Protein AF-0000000080720915 (afdb_homodimer)

Nearest PDB structures (foldseek):
  3eei-assembly1_B  TM=9.428E-01  e=3.397E-27  Neisseria meningitidis serogroup B
  4x24-assembly1_B  TM=9.138E-01  e=1.941E-26  Vibrio cholerae O395
  5ue1-assembly1_B  TM=9.224E-01  e=5.591E-26  Aliivibrio fischeri ES114
  3dp9-assembly1_A  TM=9.218E-01  e=6.739E-26  Vibrio cholerae
  4kn5-assembly1_A  TM=9.020E-01  e=2.341E-24  Weissella paramesenteroides ATCC 33313

Radius of gyration: 22.11 Å; Cα contacts (8 Å, |Δi|>4): 1149; chains: 2; bounding box: 47×57×49 Å

pLDDT: mean 93.56, std 7.71, range [43.25, 98.94]

Structure (mmCIF, N/CA/C/O backbone):
data_AF-0000000080720915-model_v1
#
loop_
_entity.id
_entity.type
_entity.pdbx_description
1 polymer 'adenosylhomocysteine nucleosidase'
#
loop_
_atom_site.group_PDB
_atom_site.id
_atom_site.type_symbol
_atom_site.label_atom_id
_atom_site.label_alt_id
_atom_site.label_comp_id
_atom_site.label_asym_id
_atom_site.label_entity_id
_atom_site.label_seq_id
_atom_site.pdbx_PDB_ins_code
_atom_site.Cartn_x
_atom_site.Cartn_y
_atom_site.Cartn_z
_atom_site.occupancy
_atom_site.B_iso_or_equiv
_atom_site.auth_seq_id
_atom_site.auth_comp_id
_atom_site.auth_asym_id
_atom_site.auth_atom_id
_atom_site.pdbx_PDB_model_num
ATOM 1 N N . MET A 1 1 ? 20.875 17.109 10.102 1 92.62 1 MET A N 1
ATOM 2 C CA . MET A 1 1 ? 20 15.953 10.008 1 92.62 1 MET A CA 1
ATOM 3 C C . MET A 1 1 ? 19.359 15.859 8.617 1 92.62 1 MET A C 1
ATOM 5 O O . MET A 1 1 ? 19.375 16.828 7.863 1 92.62 1 MET A O 1
ATOM 9 N N . LYS A 1 2 ? 18.906 14.773 8.273 1 95.31 2 LYS A N 1
ATOM 10 C CA . LYS A 1 2 ? 18.109 14.555 7.066 1 95.31 2 LYS A CA 1
ATOM 11 C C . LYS A 1 2 ? 16.625 14.344 7.406 1 95.31 2 LYS A C 1
ATOM 13 O O . LYS A 1 2 ? 16.281 13.375 8.086 1 95.31 2 LYS A O 1
ATOM 18 N N . ILE A 1 3 ? 15.844 15.234 6.926 1 95.62 3 ILE A N 1
ATOM 19 C CA . ILE A 1 3 ? 14.422 15.25 7.273 1 95.62 3 ILE A CA 1
ATOM 20 C C . ILE A 1 3 ? 13.578 15.062 6.016 1 95.62 3 ILE A C 1
ATOM 22 O O . ILE A 1 3 ? 13.82 15.711 4.996 1 95.62 3 ILE A O 1
ATOM 26 N N . ALA A 1 4 ? 12.68 14.172 6.066 1 96.69 4 ALA A N 1
ATOM 27 C CA . ALA A 1 4 ? 11.711 14.023 4.984 1 96.69 4 ALA A CA 1
ATOM 28 C C . ALA A 1 4 ? 10.375 14.672 5.352 1 96.69 4 ALA A C 1
ATOM 30 O O . ALA A 1 4 ? 9.883 14.5 6.469 1 96.69 4 ALA A O 1
ATOM 31 N N . ILE A 1 5 ? 9.859 15.461 4.496 1 95.12 5 ILE A N 1
ATOM 32 C CA . ILE A 1 5 ? 8.492 15.953 4.566 1 95.12 5 ILE A CA 1
ATOM 33 C C . ILE A 1 5 ? 7.668 15.359 3.426 1 95.12 5 ILE A C 1
ATOM 35 O O . ILE A 1 5 ? 7.969 15.578 2.252 1 95.12 5 ILE A O 1
ATOM 39 N N . ILE A 1 6 ? 6.605 14.641 3.77 1 95.75 6 ILE A N 1
ATOM 40 C CA . ILE A 1 6 ? 5.836 13.945 2.744 1 95.75 6 ILE A CA 1
ATOM 41 C C . ILE A 1 6 ? 4.391 14.445 2.758 1 95.75 6 ILE A C 1
ATOM 43 O O . ILE A 1 6 ? 3.75 14.484 3.811 1 95.75 6 ILE A O 1
ATOM 47 N N . VAL A 1 7 ? 3.922 14.789 1.604 1 93.38 7 VAL A N 1
ATOM 48 C CA . VAL A 1 7 ? 2.547 15.234 1.41 1 93.38 7 VAL A CA 1
ATOM 49 C C . VAL A 1 7 ? 1.894 14.43 0.29 1 93.38 7 VAL A C 1
ATOM 51 O O . VAL A 1 7 ? 2.547 14.086 -0.698 1 93.38 7 VAL A O 1
ATOM 54 N N . PRO A 1 8 ? 0.616 14.148 0.387 1 91.06 8 PRO A N 1
ATOM 55 C CA . PRO A 1 8 ? -0.033 13.312 -0.628 1 91.06 8 PRO A CA 1
ATOM 56 C C . PRO A 1 8 ? -0.418 14.102 -1.878 1 91.06 8 PRO A C 1
ATOM 58 O O . PRO A 1 8 ? -0.49 13.531 -2.971 1 91.06 8 PRO A O 1
ATOM 61 N N . MET A 1 9 ? -0.636 15.359 -1.769 1 90.62 9 MET A N 1
ATOM 62 C CA . MET A 1 9 ? -1.228 16.109 -2.875 1 90.62 9 MET A CA 1
ATOM 63 C C . MET A 1 9 ? -0.435 17.375 -3.16 1 90.62 9 MET A C 1
ATOM 65 O O . MET A 1 9 ? 0.08 18.016 -2.238 1 90.62 9 MET A O 1
ATOM 69 N N . GLU A 1 10 ? -0.478 17.734 -4.395 1 88.12 10 GLU A N 1
ATOM 70 C CA . GLU A 1 10 ? 0.264 18.906 -4.848 1 88.12 10 GLU A CA 1
ATOM 71 C C . GLU A 1 10 ? -0.215 20.172 -4.137 1 88.12 10 GLU A C 1
ATOM 73 O O . GLU A 1 10 ? 0.585 21.062 -3.824 1 88.12 10 GLU A O 1
ATOM 78 N N . GLU A 1 11 ? -1.514 20.266 -3.928 1 84.69 11 GLU A N 1
ATOM 79 C CA . GLU A 1 11 ? -2.088 21.406 -3.229 1 84.69 11 GLU A CA 1
ATOM 80 C C . GLU A 1 11 ? -1.447 21.594 -1.857 1 84.69 11 GLU A C 1
ATOM 82 O O . GLU A 1 11 ? -1.281 22.734 -1.394 1 84.69 11 GLU A O 1
ATOM 87 N N . GLU A 1 12 ? -1.051 20.516 -1.255 1 83 12 GLU A N 1
ATOM 88 C CA . GLU A 1 12 ? -0.453 20.547 0.077 1 83 12 GLU A CA 1
ATOM 89 C C . GLU A 1 12 ? 1.036 20.875 0.006 1 83 12 GLU A C 1
ATOM 91 O O . GLU A 1 12 ? 1.588 21.484 0.927 1 83 12 GLU A O 1
ATOM 96 N N . ALA A 1 13 ? 1.682 20.531 -1.081 1 83 13 ALA A N 1
ATOM 97 C CA . ALA A 1 13 ? 3.119 20.719 -1.255 1 83 13 ALA A CA 1
ATOM 98 C C . ALA A 1 13 ? 3.441 22.172 -1.617 1 83 13 ALA A C 1
ATOM 100 O O . ALA A 1 13 ? 4.547 22.641 -1.363 1 83 13 ALA A O 1
ATOM 101 N N . GLU A 1 14 ? 2.508 22.812 -2.232 1 83.75 14 GLU A N 1
ATOM 102 C CA . GLU A 1 14 ? 2.721 24.141 -2.773 1 83.75 14 GLU A CA 1
ATOM 103 C C . GLU A 1 14 ? 3.213 25.109 -1.693 1 83.75 14 GLU A C 1
ATOM 105 O O . GLU A 1 14 ? 4.059 25.969 -1.957 1 83.75 14 GLU A O 1
ATOM 110 N N . PHE A 1 15 ? 2.738 24.953 -0.553 1 82.5 15 PHE A N 1
ATOM 111 C CA . PHE A 1 15 ? 3.102 25.875 0.524 1 82.5 15 PHE A CA 1
ATOM 112 C C . PHE A 1 15 ? 4.57 25.703 0.905 1 82.5 15 PHE A C 1
ATOM 114 O O . PHE A 1 15 ? 5.266 26.688 1.16 1 82.5 15 PHE A O 1
ATOM 121 N N . TYR A 1 16 ? 5.043 24.469 0.932 1 84.12 16 TYR A N 1
ATOM 122 C CA . TYR A 1 16 ? 6.438 24.203 1.28 1 84.12 16 TYR A CA 1
ATOM 123 C C . TYR A 1 16 ? 7.375 24.766 0.216 1 84.12 16 TYR A C 1
ATOM 125 O O . TYR A 1 16 ? 8.43 25.312 0.536 1 84.12 16 TYR A O 1
ATOM 133 N N . LYS A 1 17 ? 6.934 24.641 -0.945 1 82.06 17 LYS A N 1
ATOM 134 C CA . LYS A 1 17 ? 7.75 25.094 -2.066 1 82.06 17 LYS A CA 1
ATOM 135 C C . LYS A 1 17 ? 7.891 26.609 -2.064 1 82.06 17 LYS A C 1
ATOM 137 O O . LYS A 1 17 ? 8.898 27.141 -2.523 1 82.06 17 LYS A O 1
ATOM 142 N N . LYS A 1 18 ? 6.934 27.25 -1.574 1 79.88 18 LYS A N 1
ATOM 143 C CA . LYS A 1 18 ? 6.98 28.703 -1.481 1 79.88 18 LYS A CA 1
ATOM 144 C C . LYS A 1 18 ? 7.848 29.156 -0.308 1 79.88 18 LYS A C 1
ATOM 146 O O . LYS A 1 18 ? 8.461 30.219 -0.357 1 79.88 18 LYS A O 1
ATOM 151 N N . HIS A 1 19 ? 7.98 28.375 0.624 1 79.25 19 HIS A N 1
ATOM 152 C CA . HIS A 1 19 ? 8.68 28.734 1.853 1 79.25 19 HIS A CA 1
ATOM 153 C C . HIS A 1 19 ? 10.164 28.406 1.761 1 79.25 19 HIS A C 1
ATOM 155 O O . HIS A 1 19 ? 11 29.078 2.367 1 79.25 19 HIS A O 1
ATOM 161 N N . PHE A 1 20 ? 10.312 27.25 1.092 1 76.38 20 PHE A N 1
ATOM 162 C CA . PHE A 1 20 ? 11.695 26.812 0.958 1 76.38 20 PHE A CA 1
ATOM 163 C C . PHE A 1 20 ? 12.172 26.953 -0.483 1 76.38 20 PHE A C 1
ATOM 165 O O . PHE A 1 20 ? 11.422 26.672 -1.42 1 76.38 20 PHE A O 1
ATOM 172 N N . LYS A 1 21 ? 13.148 27.672 -0.772 1 69 21 LYS A N 1
ATOM 173 C CA . LYS A 1 21 ? 13.703 27.781 -2.121 1 69 21 LYS A CA 1
ATOM 174 C C . LYS A 1 21 ? 14.484 26.516 -2.498 1 69 21 LYS A C 1
ATOM 176 O O . LYS A 1 21 ? 15.477 26.188 -1.856 1 69 21 LYS A O 1
ATOM 181 N N . SER A 1 22 ? 13.703 25.688 -3.393 1 64.31 22 SER A N 1
ATOM 182 C CA . SER A 1 22 ? 14.375 24.453 -3.756 1 64.31 22 SER A CA 1
ATOM 183 C C . SER A 1 22 ? 15.523 24.703 -4.727 1 64.31 22 SER A C 1
ATOM 185 O O . SER A 1 22 ? 15.375 25.469 -5.684 1 64.31 22 SER A O 1
ATOM 187 N N . GLU A 1 23 ? 16.609 24.219 -4.328 1 67.75 23 GLU A N 1
ATOM 188 C CA . GLU A 1 23 ? 17.844 24.359 -5.098 1 67.75 23 GLU A CA 1
ATOM 189 C C . GLU A 1 23 ? 18.062 23.156 -6.004 1 67.75 23 GLU A C 1
ATOM 191 O O . GLU A 1 23 ? 18.844 23.219 -6.957 1 67.75 23 GLU A O 1
ATOM 196 N N . ASN A 1 24 ? 17.391 22.047 -5.668 1 86.12 24 ASN A N 1
ATOM 197 C CA . ASN A 1 24 ? 17.734 20.781 -6.328 1 86.12 24 ASN A CA 1
ATOM 198 C C . ASN A 1 24 ? 16.594 19.781 -6.262 1 86.12 24 ASN A C 1
ATOM 200 O O . ASN A 1 24 ? 15.859 19.734 -5.273 1 86.12 24 ASN A O 1
ATOM 204 N N . LYS A 1 25 ? 16.344 19.047 -7.387 1 90.88 25 LYS A N 1
ATOM 205 C CA . LYS A 1 25 ? 15.414 17.906 -7.43 1 90.88 25 LYS A CA 1
ATOM 206 C C . LYS A 1 25 ? 16.172 16.594 -7.555 1 90.88 25 LYS A C 1
ATOM 208 O O . LYS A 1 25 ? 17.141 16.5 -8.305 1 90.88 25 LYS A O 1
ATOM 213 N N . GLU A 1 26 ? 15.758 15.703 -6.684 1 93 26 GLU A N 1
ATOM 214 C CA . GLU A 1 26 ? 16.344 14.367 -6.711 1 93 26 GLU A CA 1
ATOM 215 C C . GLU A 1 26 ? 15.266 13.305 -6.938 1 93 26 GLU A C 1
ATOM 217 O O . GLU A 1 26 ? 14.148 13.43 -6.438 1 93 26 GLU A O 1
ATOM 222 N N . VAL A 1 27 ? 15.695 12.289 -7.668 1 94.19 27 VAL A N 1
ATOM 223 C CA . VAL A 1 27 ? 14.75 11.203 -7.941 1 94.19 27 VAL A CA 1
ATOM 224 C C . VAL A 1 27 ? 15.156 9.953 -7.172 1 94.19 27 VAL A C 1
ATOM 226 O O . VAL A 1 27 ? 16.312 9.523 -7.246 1 94.19 27 VAL A O 1
ATOM 229 N N . PHE A 1 28 ? 14.305 9.445 -6.41 1 94.44 28 PHE A N 1
ATOM 230 C CA . PHE A 1 28 ? 14.445 8.156 -5.742 1 94.44 28 PHE A CA 1
ATOM 231 C C . PHE A 1 28 ? 13.43 7.156 -6.277 1 94.44 28 PHE A C 1
ATOM 233 O O . PHE A 1 28 ? 12.227 7.32 -6.074 1 94.44 28 PHE A O 1
ATOM 240 N N . GLY A 1 29 ? 13.891 6.094 -6.902 1 92.88 29 GLY A N 1
ATOM 241 C CA . GLY A 1 29 ? 12.953 5.27 -7.645 1 92.88 29 GLY A CA 1
ATOM 242 C C . GLY A 1 29 ? 12.219 6.027 -8.734 1 92.88 29 GLY A C 1
ATOM 243 O O . GLY A 1 29 ? 12.844 6.574 -9.648 1 92.88 29 GLY A O 1
ATOM 244 N N . THR A 1 30 ? 10.938 6.148 -8.492 1 88.31 30 THR A N 1
ATOM 245 C CA . THR A 1 30 ? 10.148 6.852 -9.5 1 88.31 30 THR A CA 1
ATOM 246 C C . THR A 1 30 ? 9.578 8.148 -8.93 1 88.31 30 THR A C 1
ATOM 248 O O . THR A 1 30 ? 8.727 8.789 -9.555 1 88.31 30 THR A O 1
ATOM 251 N N . THR A 1 31 ? 10.062 8.484 -7.781 1 87.5 31 THR A N 1
ATOM 252 C CA . THR A 1 31 ? 9.492 9.648 -7.105 1 87.5 31 THR A CA 1
ATOM 253 C C . THR A 1 31 ? 10.492 10.805 -7.086 1 87.5 31 THR A C 1
ATOM 255 O O . THR A 1 31 ? 11.68 10.602 -6.816 1 87.5 31 THR A O 1
ATOM 258 N N . GLU A 1 32 ? 9.969 11.93 -7.344 1 89.25 32 GLU A N 1
ATOM 259 C CA . GLU A 1 32 ? 10.781 13.141 -7.285 1 89.25 32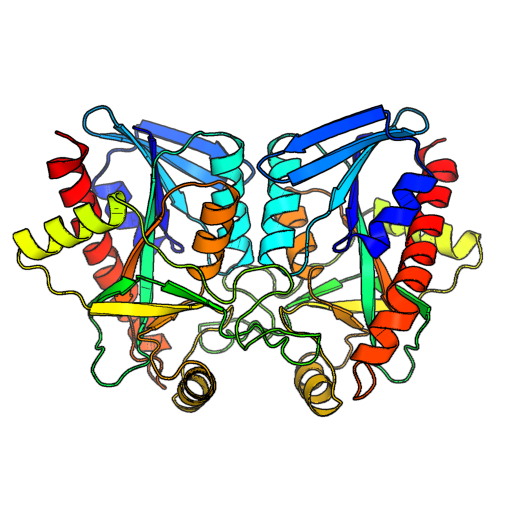 GLU A CA 1
ATOM 260 C C . GLU A 1 32 ? 10.641 13.836 -5.938 1 89.25 32 GLU A C 1
ATOM 262 O O . GLU A 1 32 ? 9.531 13.969 -5.418 1 89.25 32 GLU A O 1
ATOM 267 N N . PHE A 1 33 ? 11.766 14.203 -5.402 1 93.12 33 PHE A N 1
ATOM 268 C CA . PHE A 1 33 ? 11.812 14.938 -4.148 1 93.12 33 PHE A CA 1
ATOM 269 C C . PHE A 1 33 ? 12.531 16.266 -4.332 1 93.12 33 PHE A C 1
ATOM 271 O O . PHE A 1 33 ? 13.586 16.328 -4.969 1 93.12 33 PHE A O 1
ATOM 278 N N . ASP A 1 34 ? 11.945 17.328 -3.803 1 92.5 34 ASP A N 1
ATOM 279 C CA . ASP A 1 34 ? 12.68 18.578 -3.65 1 92.5 34 ASP A CA 1
ATOM 280 C C . ASP A 1 34 ? 13.648 18.5 -2.475 1 92.5 34 ASP A C 1
ATOM 282 O O . ASP A 1 34 ? 13.297 18.016 -1.397 1 92.5 34 ASP A O 1
ATOM 286 N N . HIS A 1 35 ? 14.82 18.844 -2.756 1 92.56 35 HIS A N 1
ATOM 287 C CA . HIS A 1 35 ? 15.844 18.828 -1.722 1 92.56 35 HIS A CA 1
ATOM 288 C C . HIS A 1 35 ? 16.344 20.234 -1.396 1 92.56 35 HIS A C 1
ATOM 290 O O . HIS A 1 35 ? 16.766 20.969 -2.291 1 92.56 35 HIS A O 1
ATOM 296 N N . PHE A 1 36 ? 16.219 20.656 -0.203 1 86.31 36 PHE A N 1
ATOM 297 C CA . PHE A 1 36 ? 16.719 21.969 0.202 1 86.31 36 PHE A CA 1
ATOM 298 C C . PHE A 1 36 ? 17.344 21.906 1.592 1 86.31 36 PHE A C 1
ATOM 300 O O . PHE A 1 36 ? 17.188 20.906 2.301 1 86.31 36 PHE A O 1
ATOM 307 N N . SER A 1 37 ? 18.25 22.812 1.81 1 84.81 37 SER A N 1
ATOM 308 C CA . SER A 1 37 ? 18.938 22.922 3.092 1 84.81 37 SER A CA 1
ATOM 309 C C . SER A 1 37 ? 18.344 24.031 3.951 1 84.81 37 SER A C 1
ATOM 311 O O . SER A 1 37 ? 18.172 25.156 3.484 1 84.81 37 SER A O 1
ATOM 313 N N . VAL A 1 38 ? 17.953 23.625 5.168 1 81.25 38 VAL A N 1
ATOM 314 C CA . VAL A 1 38 ? 17.453 24.594 6.141 1 81.25 38 VAL A CA 1
ATOM 315 C C . VAL A 1 38 ? 18.25 24.484 7.434 1 81.25 38 VAL A C 1
ATOM 317 O O . VAL A 1 38 ? 18.219 23.469 8.117 1 81.25 38 VAL A O 1
ATOM 320 N N . ASN A 1 39 ? 19 25.516 7.758 1 82.06 39 ASN A N 1
ATOM 321 C CA . ASN A 1 39 ? 19.797 25.578 8.977 1 82.06 39 ASN A CA 1
ATOM 322 C C . ASN A 1 39 ? 20.719 24.359 9.117 1 82.06 39 ASN A C 1
ATOM 324 O O . ASN A 1 39 ? 20.734 23.719 10.164 1 82.06 39 ASN A O 1
ATOM 328 N N . GLY A 1 40 ? 21.281 23.938 8.07 1 82.44 40 GLY A N 1
ATOM 329 C CA . GLY A 1 40 ? 22.25 22.859 8.086 1 82.44 40 GLY A CA 1
ATOM 330 C C . GLY A 1 40 ? 21.609 21.484 7.977 1 82.44 40 GLY A C 1
ATOM 331 O O . GLY A 1 40 ? 22.297 20.469 7.965 1 82.44 40 GLY A O 1
ATOM 332 N N . ASN A 1 41 ? 20.266 21.469 7.949 1 87.69 41 ASN A N 1
ATOM 333 C CA . ASN A 1 41 ? 19.562 20.203 7.785 1 87.69 41 ASN A CA 1
ATOM 334 C C . ASN A 1 41 ? 19.141 19.984 6.336 1 87.69 41 ASN A C 1
ATOM 336 O O . ASN A 1 41 ? 18.781 20.922 5.633 1 87.69 41 ASN A O 1
ATOM 340 N N . ASP A 1 42 ? 19.234 18.781 5.891 1 91.12 42 ASP A N 1
ATOM 341 C CA . ASP A 1 42 ? 18.75 18.391 4.574 1 91.12 42 ASP A CA 1
ATOM 342 C C . ASP A 1 42 ? 17.266 18.031 4.625 1 91.12 42 ASP A C 1
ATOM 344 O O . ASP A 1 42 ? 16.859 17.156 5.387 1 91.12 42 ASP A O 1
ATOM 348 N N . ILE A 1 43 ? 16.531 18.719 3.836 1 92.19 43 ILE A N 1
ATOM 349 C CA . ILE A 1 43 ? 15.086 18.469 3.783 1 92.19 43 ILE A CA 1
ATOM 350 C C . ILE A 1 43 ? 14.719 17.859 2.432 1 92.19 43 ILE A C 1
ATOM 352 O O . ILE A 1 43 ? 15.07 18.406 1.383 1 92.19 43 ILE A O 1
ATOM 356 N N . TYR A 1 44 ? 14.055 16.734 2.477 1 94.5 44 TYR A N 1
ATOM 357 C CA . TYR A 1 44 ? 13.492 16.078 1.298 1 94.5 44 TYR A CA 1
ATOM 358 C C . TYR A 1 44 ? 11.977 16.203 1.278 1 94.5 44 TYR A C 1
ATOM 360 O O . TYR A 1 44 ? 11.281 15.562 2.064 1 94.5 44 TYR A O 1
ATOM 368 N N . LEU A 1 45 ? 11.469 17.062 0.418 1 94.06 45 LEU A N 1
ATOM 369 C CA . LEU A 1 45 ? 10.031 17.219 0.259 1 94.06 45 LEU A CA 1
ATOM 370 C C . LEU A 1 45 ? 9.5 16.344 -0.872 1 94.06 45 LEU A C 1
ATOM 372 O O . LEU A 1 45 ? 9.883 16.531 -2.031 1 94.06 45 LEU A O 1
ATOM 376 N N . GLY A 1 46 ? 8.68 15.43 -0.513 1 93.75 46 GLY A N 1
ATOM 377 C CA . GLY A 1 46 ? 8.172 14.492 -1.508 1 93.75 46 GLY A CA 1
ATOM 378 C C . GLY A 1 46 ? 6.664 14.5 -1.618 1 93.75 46 GLY A C 1
ATOM 379 O O . GLY A 1 46 ? 5.961 14.672 -0.617 1 93.75 46 GLY A O 1
ATOM 380 N N . LEU A 1 47 ? 6.219 14.258 -2.859 1 93.19 47 LEU A N 1
ATOM 381 C CA . LEU A 1 47 ? 4.816 14 -3.158 1 93.19 47 LEU A CA 1
ATOM 382 C C . LEU A 1 47 ? 4.555 12.5 -3.287 1 93.19 47 LEU A C 1
ATOM 384 O O . LEU A 1 47 ? 5.031 11.867 -4.23 1 93.19 47 LEU A O 1
ATOM 388 N N . SER A 1 48 ? 3.807 12.008 -2.359 1 93.56 48 SER A N 1
ATOM 389 C CA . SER A 1 48 ? 3.637 10.562 -2.33 1 93.56 48 SER A CA 1
ATOM 390 C C . SER A 1 48 ? 2.557 10.109 -3.307 1 93.56 48 SER A C 1
ATOM 392 O O . SER A 1 48 ? 2.568 8.969 -3.773 1 93.56 48 SER A O 1
ATOM 394 N N . GLY A 1 49 ? 1.625 11.078 -3.57 1 94.44 49 GLY A N 1
ATOM 395 C CA . GLY A 1 49 ? 0.41 10.617 -4.223 1 94.44 49 GLY A CA 1
ATOM 396 C C . GLY A 1 49 ? -0.606 10.039 -3.256 1 94.44 49 GLY A C 1
ATOM 397 O O . GLY A 1 49 ? -0.31 9.852 -2.074 1 94.44 49 GLY A O 1
ATOM 398 N N . ILE A 1 50 ? -1.751 9.734 -3.814 1 97.19 50 ILE A N 1
ATOM 399 C CA . ILE A 1 50 ? -2.889 9.344 -2.986 1 97.19 50 ILE A CA 1
ATOM 400 C C . ILE A 1 50 ? -2.947 7.824 -2.871 1 97.19 50 ILE A C 1
ATOM 402 O O . ILE A 1 50 ? -2.748 7.109 -3.859 1 97.19 50 ILE A O 1
ATOM 406 N N . GLY A 1 51 ? -3.232 7.367 -1.7 1 98.44 51 GLY A N 1
ATOM 407 C CA . GLY A 1 51 ? -3.465 5.945 -1.509 1 98.44 51 GLY A CA 1
ATOM 408 C C . GLY A 1 51 ? -2.316 5.238 -0.814 1 98.44 51 GLY A C 1
ATOM 409 O O . GLY A 1 51 ? -1.179 5.715 -0.848 1 98.44 51 GLY A O 1
ATOM 410 N N . LYS A 1 52 ? -2.58 4.07 -0.259 1 98.81 52 LYS A N 1
ATOM 411 C CA . LYS A 1 52 ? -1.652 3.312 0.577 1 98.81 52 LYS A CA 1
ATOM 412 C C . LYS A 1 52 ? -0.433 2.863 -0.223 1 98.81 52 LYS A C 1
ATOM 414 O O . LYS A 1 52 ? 0.702 2.998 0.239 1 98.81 52 LYS A O 1
ATOM 419 N N . VAL A 1 53 ? -0.693 2.379 -1.434 1 98.88 53 VAL A N 1
ATOM 420 C CA . VAL A 1 53 ? 0.388 1.809 -2.23 1 98.88 53 VAL A CA 1
ATOM 421 C C . VAL A 1 53 ? 1.32 2.92 -2.709 1 98.88 53 VAL A C 1
ATOM 423 O O . VAL A 1 53 ? 2.543 2.766 -2.686 1 98.88 53 VAL A O 1
ATOM 426 N N . ASN A 1 54 ? 0.769 4.051 -3.127 1 98.38 54 ASN A N 1
ATOM 427 C CA . ASN A 1 54 ? 1.599 5.199 -3.486 1 98.38 54 ASN A CA 1
ATOM 428 C C . ASN A 1 54 ? 2.436 5.676 -2.303 1 98.38 54 ASN A C 1
ATOM 430 O O . ASN A 1 54 ? 3.633 5.938 -2.449 1 98.38 54 ASN A O 1
ATOM 434 N N . ALA A 1 55 ? 1.784 5.793 -1.16 1 97.94 55 ALA A N 1
ATOM 435 C CA . ALA A 1 55 ? 2.49 6.207 0.049 1 97.94 55 ALA A CA 1
ATOM 436 C C . ALA A 1 55 ? 3.666 5.281 0.345 1 97.94 55 ALA A C 1
ATOM 438 O O . ALA A 1 55 ? 4.785 5.742 0.573 1 97.94 55 ALA A O 1
ATOM 439 N N . ALA A 1 56 ? 3.389 3.959 0.289 1 98.44 56 ALA A N 1
ATOM 440 C CA . ALA A 1 56 ? 4.418 2.963 0.579 1 98.44 56 ALA A CA 1
ATOM 441 C C . ALA A 1 56 ? 5.547 3.029 -0.444 1 98.44 56 ALA A C 1
ATOM 443 O O . ALA A 1 56 ? 6.727 2.996 -0.079 1 98.44 56 ALA A O 1
ATOM 444 N N . MET A 1 57 ? 5.195 3.115 -1.718 1 98 57 MET A N 1
ATOM 445 C CA . MET A 1 57 ? 6.164 3.127 -2.812 1 98 57 MET A CA 1
ATOM 446 C C . MET A 1 57 ? 7.086 4.336 -2.709 1 98 57 MET A C 1
ATOM 448 O O . MET A 1 57 ? 8.312 4.195 -2.77 1 98 57 MET A O 1
ATOM 452 N N . ASN A 1 58 ? 6.551 5.492 -2.443 1 96.69 58 ASN A N 1
ATOM 453 C CA . ASN A 1 58 ? 7.316 6.73 -2.453 1 96.69 58 ASN A CA 1
ATOM 454 C C . ASN A 1 58 ? 8.242 6.824 -1.245 1 96.69 58 ASN A C 1
ATOM 456 O O . ASN A 1 58 ? 9.43 7.121 -1.391 1 96.69 58 ASN A O 1
ATOM 460 N N . LEU A 1 59 ? 7.695 6.555 -0.087 1 97.69 59 LEU A N 1
ATOM 461 C CA . LEU A 1 59 ? 8.523 6.625 1.11 1 97.69 59 LEU A CA 1
ATOM 462 C C . LEU A 1 59 ? 9.625 5.57 1.072 1 97.69 59 LEU A C 1
ATOM 464 O O . LEU A 1 59 ? 10.773 5.852 1.437 1 97.69 59 LEU A O 1
ATOM 468 N N . THR A 1 60 ? 9.305 4.355 0.619 1 98.25 60 THR A N 1
ATOM 469 C CA . THR A 1 60 ? 10.289 3.279 0.528 1 98.25 60 THR A CA 1
ATOM 470 C C . THR A 1 60 ? 11.422 3.656 -0.418 1 98.25 60 THR A C 1
ATOM 472 O O . THR A 1 60 ? 12.586 3.373 -0.14 1 98.25 60 THR A O 1
ATOM 475 N N . SER A 1 61 ? 11.078 4.262 -1.54 1 97.75 61 SER A N 1
ATOM 476 C CA . SER A 1 61 ? 12.094 4.672 -2.504 1 97.75 61 SER A CA 1
ATOM 477 C C . SER A 1 61 ? 13.125 5.598 -1.861 1 97.75 61 SER A C 1
ATOM 479 O O . SER A 1 61 ? 14.328 5.461 -2.102 1 97.75 61 SER A O 1
ATOM 481 N N . LEU A 1 62 ? 12.633 6.5 -1.039 1 97.81 62 LEU A N 1
ATOM 482 C CA . LEU A 1 62 ? 13.523 7.438 -0.364 1 97.81 62 LEU A CA 1
ATOM 483 C C . LEU A 1 62 ? 14.359 6.727 0.696 1 97.81 62 LEU A C 1
ATOM 485 O O . LEU A 1 62 ? 15.586 6.852 0.714 1 97.81 62 LEU A O 1
ATOM 489 N N . LEU A 1 63 ? 13.719 5.922 1.539 1 98 63 LEU A N 1
ATOM 490 C CA . LEU A 1 63 ? 14.375 5.324 2.695 1 98 63 LEU A CA 1
ATOM 491 C C . LEU A 1 63 ? 15.375 4.254 2.26 1 98 63 LEU A C 1
ATOM 493 O O . LEU A 1 63 ? 16.297 3.922 3.002 1 98 63 LEU A O 1
ATOM 497 N N . THR A 1 64 ? 15.148 3.68 1.063 1 97.44 64 THR A N 1
ATOM 498 C CA . THR A 1 64 ? 16.062 2.676 0.524 1 97.44 64 THR A CA 1
ATOM 499 C C . THR A 1 64 ? 17.375 3.314 0.094 1 97.44 64 THR A C 1
ATOM 501 O O . THR A 1 64 ? 18.406 2.643 0.036 1 97.44 64 THR A O 1
ATOM 504 N N . LYS A 1 65 ? 17.391 4.648 -0.14 1 96.5 65 LYS A N 1
ATOM 505 C CA . LYS A 1 65 ? 18.547 5.305 -0.727 1 96.5 65 LYS A CA 1
ATOM 506 C C . LYS A 1 65 ? 19.172 6.297 0.252 1 96.5 65 LYS A C 1
ATOM 508 O O . LYS A 1 65 ? 20.359 6.633 0.138 1 96.5 65 LYS A O 1
ATOM 513 N N . GLU A 1 66 ? 18.359 6.805 1.162 1 96 66 GLU A N 1
ATOM 514 C CA . GLU A 1 66 ? 18.828 7.84 2.084 1 96 66 GLU A CA 1
ATOM 515 C C . GLU A 1 66 ? 18.562 7.445 3.533 1 96 66 GLU A C 1
ATOM 517 O O . GLU A 1 66 ? 17.5 6.879 3.842 1 96 66 GLU A O 1
ATOM 522 N N . ASP A 1 67 ? 19.5 7.766 4.391 1 96.38 67 ASP A N 1
ATOM 523 C CA . ASP A 1 67 ? 19.312 7.555 5.824 1 96.38 67 ASP A CA 1
ATOM 524 C C . ASP A 1 67 ? 18.578 8.727 6.465 1 96.38 67 ASP A C 1
ATOM 526 O O . ASP A 1 67 ? 19.188 9.586 7.094 1 96.38 67 ASP A O 1
ATOM 530 N N . ILE A 1 68 ? 17.375 8.719 6.426 1 97.56 68 ILE A N 1
ATOM 531 C CA . ILE A 1 68 ? 16.516 9.781 6.938 1 97.56 68 ILE A CA 1
ATOM 532 C C . ILE A 1 68 ? 16.422 9.688 8.461 1 97.56 68 ILE A C 1
ATOM 534 O O . ILE A 1 68 ? 16.188 8.602 9.008 1 97.56 68 ILE A O 1
ATOM 538 N N . ASP A 1 69 ? 16.547 10.805 9.117 1 97.19 69 ASP A N 1
ATOM 539 C CA . ASP A 1 69 ? 16.531 10.844 10.578 1 97.19 69 ASP A CA 1
ATOM 540 C C . ASP A 1 69 ? 15.109 10.883 11.109 1 97.19 69 ASP A C 1
ATOM 542 O O . ASP A 1 69 ? 14.82 10.328 12.172 1 97.19 69 ASP A O 1
ATOM 546 N N . VAL A 1 70 ? 14.242 11.602 10.391 1 97.62 70 VAL A N 1
ATOM 547 C CA . VAL A 1 70 ? 12.859 11.758 10.828 1 97.62 70 VAL A CA 1
ATOM 548 C C . VAL A 1 70 ? 11.969 12.109 9.641 1 97.62 70 VAL A C 1
ATOM 550 O O . VAL A 1 70 ? 12.398 12.82 8.727 1 97.62 70 VAL A O 1
ATOM 553 N N . ILE A 1 71 ? 10.797 11.555 9.656 1 97.81 71 ILE A N 1
ATOM 554 C CA . ILE A 1 71 ? 9.789 11.82 8.641 1 97.81 71 ILE A CA 1
ATOM 555 C C . ILE A 1 71 ? 8.688 12.703 9.227 1 97.81 71 ILE A C 1
ATOM 557 O O . ILE A 1 71 ? 8.156 12.414 10.297 1 97.81 71 ILE A O 1
ATOM 561 N N . PHE A 1 72 ? 8.375 13.766 8.562 1 96.44 72 PHE A N 1
ATOM 562 C CA . PHE A 1 72 ? 7.16 14.539 8.828 1 96.44 72 PHE A CA 1
ATOM 563 C C . PHE A 1 72 ? 6.117 14.281 7.746 1 96.44 72 PHE A C 1
ATOM 565 O O . PHE A 1 72 ? 6.375 14.5 6.562 1 96.44 72 PHE A O 1
ATOM 572 N N . MET A 1 73 ? 5.051 13.781 8.188 1 95.69 73 MET A N 1
ATOM 573 C CA . MET A 1 73 ? 3.934 13.586 7.262 1 95.69 73 MET A CA 1
ATOM 574 C C . MET A 1 73 ? 2.82 14.594 7.531 1 95.69 73 MET A C 1
ATOM 576 O O . MET A 1 73 ? 2.359 14.727 8.664 1 95.69 73 MET A O 1
ATOM 580 N N . THR A 1 74 ? 2.414 15.234 6.516 1 93.31 74 THR A N 1
ATOM 581 C CA . THR A 1 74 ? 1.354 16.234 6.645 1 93.31 74 THR A CA 1
ATOM 582 C C . THR A 1 74 ? 0.27 16 5.598 1 93.31 74 THR A C 1
ATOM 584 O O . THR A 1 74 ? 0.459 15.227 4.66 1 93.31 74 THR A O 1
ATOM 587 N N . GLY A 1 75 ? -0.788 16.625 5.836 1 91.94 75 GLY A N 1
ATOM 588 C CA . GLY A 1 75 ? -1.915 16.516 4.922 1 91.94 75 GLY A CA 1
ATOM 589 C C . GLY A 1 75 ? -3.256 16.703 5.605 1 91.94 75 GLY A C 1
ATOM 590 O O . GLY A 1 75 ? -3.32 17.203 6.727 1 91.94 75 GLY A O 1
ATOM 591 N N . SER A 1 76 ? -4.32 16.359 4.848 1 94.38 76 SER A N 1
ATOM 592 C CA . SER A 1 76 ? -5.68 16.562 5.336 1 94.38 76 SER A CA 1
ATOM 593 C C . SER A 1 76 ? -6.32 15.234 5.738 1 94.38 76 SER A C 1
ATOM 595 O O . SER A 1 76 ? -5.781 14.164 5.445 1 94.38 76 SER A O 1
ATOM 597 N N . ALA A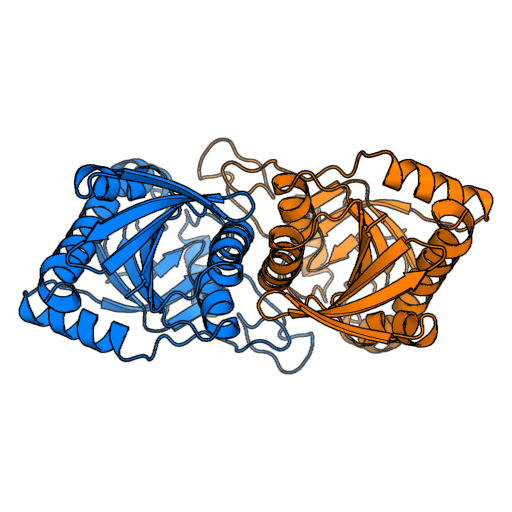 1 77 ? -7.387 15.312 6.5 1 96.38 77 ALA A N 1
ATOM 598 C CA . ALA A 1 77 ? -8.195 14.172 6.914 1 96.38 77 ALA A CA 1
ATOM 599 C C . ALA A 1 77 ? -9.672 14.562 7.039 1 96.38 77 ALA A C 1
ATOM 601 O O . ALA A 1 77 ? -10 15.75 7.102 1 96.38 77 ALA A O 1
ATOM 602 N N . GLY A 1 78 ? -10.492 13.57 6.93 1 97.5 78 GLY A N 1
ATOM 603 C CA . GLY A 1 78 ? -11.891 13.758 7.277 1 97.5 78 GLY A CA 1
ATOM 604 C C . GLY A 1 78 ? -12.18 13.492 8.742 1 97.5 78 GLY A C 1
ATOM 605 O O . GLY A 1 78 ? -11.562 12.625 9.359 1 97.5 78 GLY A O 1
ATOM 606 N N . SER A 1 79 ? -13.164 14.219 9.242 1 98 79 SER A N 1
ATOM 607 C CA . SER A 1 79 ? -13.555 14.055 10.641 1 98 79 SER A CA 1
ATOM 608 C C . SER A 1 79 ? -14.406 12.805 10.828 1 98 79 SER A C 1
ATOM 610 O O . SER A 1 79 ? -15.266 12.5 10 1 98 79 SER A O 1
ATOM 612 N N . LEU A 1 80 ? -14.172 12.094 11.961 1 98.12 80 LEU A N 1
ATOM 613 C CA . LEU A 1 80 ? -15 10.938 12.289 1 98.12 80 LEU A CA 1
ATOM 614 C C . LEU A 1 80 ? -15.789 11.18 13.57 1 98.12 80 LEU A C 1
ATOM 616 O O . LEU A 1 80 ? -16.641 10.367 13.938 1 98.12 80 LEU A O 1
ATOM 620 N N . GLN A 1 81 ? -15.422 12.266 14.25 1 97.5 81 GLN A N 1
ATOM 621 C CA . GLN A 1 81 ? -16.062 12.562 15.531 1 97.5 81 GLN A CA 1
ATOM 622 C C . GLN A 1 81 ? -16.797 13.898 15.492 1 97.5 81 GLN A C 1
ATOM 624 O O . GLN A 1 81 ? -16.359 14.828 14.805 1 97.5 81 GLN A O 1
ATOM 629 N N . GLU A 1 82 ? -17.812 14.07 16.312 1 94.75 82 GLU A N 1
ATOM 630 C CA . GLU A 1 82 ? -18.625 15.281 16.359 1 94.75 82 GLU A CA 1
ATOM 631 C C . GLU A 1 82 ? -17.812 16.469 16.875 1 94.75 82 GLU A C 1
ATOM 633 O O . GLU A 1 82 ? -18.031 17.609 16.453 1 94.75 82 GLU A O 1
ATOM 638 N N . ASP A 1 83 ? -16.906 16.203 17.703 1 95.94 83 ASP A N 1
ATOM 639 C CA . ASP A 1 83 ? -16.156 17.281 18.328 1 95.94 83 ASP A CA 1
ATOM 640 C C . ASP A 1 83 ? -14.883 17.594 17.547 1 95.94 83 ASP A C 1
ATOM 642 O O . ASP A 1 83 ? -14.055 18.391 17.984 1 95.94 83 ASP A O 1
ATOM 646 N N . VAL A 1 84 ? -14.633 16.891 16.484 1 97.19 84 VAL A N 1
ATOM 647 C CA . VAL A 1 84 ? -13.57 17.203 15.523 1 97.19 84 VAL A CA 1
ATOM 648 C C . VAL A 1 84 ? -14.156 17.938 14.32 1 97.19 84 VAL A C 1
ATOM 650 O O . VAL A 1 84 ? -14.969 17.375 13.578 1 97.19 84 VAL A O 1
ATOM 653 N N . LYS A 1 85 ? -13.703 19.203 14.125 1 93.88 85 LYS A N 1
ATOM 654 C CA . LYS A 1 85 ? -14.32 20.062 13.125 1 93.88 85 LYS A CA 1
ATOM 655 C C . LYS A 1 85 ? -13.305 20.484 12.062 1 93.88 85 LYS A C 1
ATOM 657 O O . LYS A 1 85 ? -12.102 20.281 12.234 1 93.88 85 LYS A O 1
ATOM 662 N N . ARG A 1 86 ? -13.859 20.969 10.984 1 94.06 86 ARG A N 1
ATOM 663 C CA . ARG A 1 86 ? -13 21.516 9.938 1 94.06 86 ARG A CA 1
ATOM 664 C C . ARG A 1 86 ? -11.969 22.469 10.523 1 94.06 86 ARG A C 1
ATOM 666 O O . ARG A 1 86 ? -12.281 23.266 11.406 1 94.06 86 ARG A O 1
ATOM 673 N N . LYS A 1 87 ? -10.766 22.391 10.039 1 93.81 87 LYS A N 1
ATOM 674 C CA . LYS A 1 87 ? -9.633 23.25 10.375 1 93.81 87 LYS A CA 1
ATOM 675 C C . LYS A 1 87 ? -8.969 22.812 11.672 1 93.81 87 LYS A C 1
ATOM 677 O O . LYS A 1 87 ? -7.879 23.281 12.008 1 93.81 87 LYS A O 1
ATOM 682 N N . ASP A 1 88 ? -9.617 21.875 12.398 1 96.38 88 ASP A N 1
ATOM 683 C CA . ASP A 1 88 ? -8.922 21.312 13.547 1 96.38 88 ASP A CA 1
ATOM 684 C C . ASP A 1 88 ? -7.641 20.609 13.125 1 96.38 88 ASP A C 1
ATOM 686 O O . ASP A 1 88 ? -7.551 20.094 12.008 1 96.38 88 ASP A O 1
ATOM 690 N N . LEU A 1 89 ? -6.672 20.641 14.031 1 97.38 89 LEU A N 1
ATOM 691 C CA . LEU A 1 89 ? -5.422 19.906 13.836 1 97.38 89 LEU A CA 1
ATOM 692 C C . LEU A 1 89 ? -5.395 18.641 14.688 1 97.38 89 LEU A C 1
ATOM 694 O O . LEU A 1 89 ? -5.777 18.672 15.859 1 97.38 89 LEU A O 1
ATOM 698 N N . ILE A 1 90 ? -5.066 17.562 14.039 1 98.06 90 ILE A N 1
ATOM 699 C CA . ILE A 1 90 ? -4.859 16.328 14.773 1 98.06 90 ILE A CA 1
ATOM 700 C C . ILE A 1 90 ? -3.379 15.945 14.742 1 98.06 90 ILE A C 1
ATOM 702 O O . ILE A 1 90 ? -2.754 15.945 13.68 1 98.06 90 ILE A O 1
ATOM 706 N N . LEU A 1 91 ? -2.762 15.773 15.867 1 98.25 91 LEU A N 1
ATOM 707 C CA . LEU A 1 91 ? -1.466 15.125 16.047 1 98.25 91 LEU A CA 1
ATOM 708 C C . LEU A 1 91 ? -1.638 13.648 16.375 1 98.25 91 LEU A C 1
ATOM 710 O O . LEU A 1 91 ? -1.684 13.281 17.562 1 98.25 91 LEU A O 1
ATOM 714 N N . PRO A 1 92 ? -1.658 12.82 15.328 1 98.56 92 PRO A N 1
ATOM 715 C CA . PRO A 1 92 ? -1.945 11.406 15.609 1 98.56 92 PRO A CA 1
ATOM 716 C C . PRO A 1 92 ? -0.904 10.766 16.516 1 98.56 92 PRO A C 1
ATOM 718 O O . PRO A 1 92 ? 0.291 11.039 16.391 1 98.56 92 PRO A O 1
ATOM 721 N N . ASN A 1 93 ? -1.359 9.914 17.438 1 98.5 93 ASN A N 1
ATOM 722 C CA . ASN A 1 93 ? -0.436 9.086 18.203 1 98.5 93 ASN A CA 1
ATOM 723 C C . ASN A 1 93 ? -0.491 7.625 17.75 1 98.5 93 ASN A C 1
ATOM 725 O O . ASN A 1 93 ? 0.311 6.805 18.203 1 98.5 93 ASN A O 1
ATOM 729 N N . LYS A 1 94 ? -1.465 7.355 16.875 1 98.62 94 LYS A N 1
ATOM 730 C CA . LYS A 1 94 ? -1.631 6 16.359 1 98.62 94 LYS A CA 1
ATOM 731 C C . LYS A 1 94 ? -2.328 6.008 15 1 98.62 94 LYS A C 1
ATOM 733 O O . LYS A 1 94 ? -3.199 6.844 14.75 1 98.62 94 LYS A O 1
ATOM 738 N N . PHE A 1 95 ? -1.931 5.098 14.102 1 98.88 95 PHE A N 1
ATOM 739 C CA . PHE A 1 95 ? -2.621 4.832 12.844 1 98.88 95 PHE A CA 1
ATOM 740 C C . PHE A 1 95 ? -3.08 3.383 12.773 1 98.88 95 PHE A C 1
ATOM 742 O O . PHE A 1 95 ? -2.398 2.484 13.266 1 98.88 95 PHE A O 1
ATOM 749 N N . MET A 1 96 ? -4.176 3.111 12.18 1 98.88 96 MET A N 1
ATOM 750 C CA . MET A 1 96 ? -4.68 1.777 11.875 1 98.88 96 MET A CA 1
ATOM 751 C C . MET A 1 96 ? -5.328 1.743 10.492 1 98.88 96 MET A C 1
ATOM 753 O O . MET A 1 96 ? -5.695 2.787 9.953 1 98.88 96 MET A O 1
ATOM 757 N N . TYR A 1 97 ? -5.367 0.592 9.922 1 98.94 97 TYR A N 1
ATOM 758 C CA . TYR A 1 97 ? -6.137 0.412 8.695 1 98.94 97 TYR A CA 1
ATOM 759 C C . TYR A 1 97 ? -7.598 0.124 9 1 98.94 97 TYR A C 1
ATOM 761 O O . TYR A 1 97 ? -7.91 -0.793 9.766 1 98.94 97 TYR A O 1
ATOM 769 N N . TYR A 1 98 ? -8.492 0.871 8.422 1 98.81 98 TYR A N 1
ATOM 770 C CA . TYR A 1 98 ? -9.891 0.557 8.703 1 98.81 98 TYR A CA 1
ATOM 771 C C . TYR A 1 98 ? -10.445 -0.433 7.684 1 98.81 98 TYR A C 1
ATOM 773 O O . TYR A 1 98 ? -11.523 -0.994 7.879 1 98.81 98 TYR A O 1
ATOM 781 N N . ASP A 1 99 ? -9.695 -0.633 6.578 1 98.69 99 ASP A N 1
ATOM 782 C CA . ASP A 1 99 ? -10.195 -1.479 5.5 1 98.69 99 ASP A CA 1
ATOM 783 C C . ASP A 1 99 ? -9.43 -2.799 5.434 1 98.69 99 ASP A C 1
ATOM 785 O O . ASP A 1 99 ? -9.25 -3.361 4.352 1 98.69 99 ASP A O 1
ATOM 789 N N . ALA A 1 100 ? -8.914 -3.266 6.496 1 98.69 100 ALA A N 1
ATOM 790 C CA . ALA A 1 100 ? -8.289 -4.574 6.652 1 98.69 100 ALA A CA 1
ATOM 791 C C . ALA A 1 100 ? -9.102 -5.469 7.582 1 98.69 100 ALA A C 1
ATOM 793 O O . ALA A 1 100 ? -9.141 -5.246 8.797 1 98.69 100 ALA A O 1
ATOM 794 N N . HIS A 1 101 ? -9.789 -6.449 7.086 1 98.19 101 HIS A N 1
ATOM 795 C CA . HIS A 1 101 ? -10.641 -7.371 7.832 1 98.19 101 HIS A CA 1
ATOM 796 C C . HIS A 1 101 ? -10.109 -8.797 7.754 1 98.19 101 HIS A C 1
ATOM 798 O O . HIS A 1 101 ? -10.391 -9.516 6.793 1 98.19 101 HIS A O 1
ATOM 804 N N . ASN A 1 102 ? -9.375 -9.195 8.812 1 98 102 ASN A N 1
ATOM 805 C CA . ASN A 1 102 ? -8.68 -10.469 8.75 1 98 102 ASN A CA 1
ATOM 806 C C . ASN A 1 102 ? -8.938 -11.312 9.992 1 98 102 ASN A C 1
ATOM 808 O O . ASN A 1 102 ? -8.141 -12.203 10.32 1 98 102 ASN A O 1
ATOM 812 N N . THR A 1 103 ? -10.008 -11.023 10.719 1 96.38 103 THR A N 1
ATOM 813 C CA . THR A 1 103 ? -10.305 -11.719 11.969 1 96.38 103 THR A CA 1
ATOM 814 C C . THR A 1 103 ? -10.594 -13.195 11.711 1 96.38 103 THR A C 1
ATOM 816 O O . THR A 1 103 ? -10.461 -14.023 12.617 1 96.38 103 THR A O 1
ATOM 819 N N . SER A 1 104 ? -10.969 -13.625 10.5 1 93.25 104 SER A N 1
ATOM 820 C CA . SER A 1 104 ? -11.305 -15.008 10.172 1 93.25 104 SER A CA 1
ATOM 821 C C . SER A 1 104 ? -10.062 -15.789 9.742 1 93.25 104 SER A C 1
ATOM 823 O O . SER A 1 104 ? -10.117 -17.016 9.586 1 93.25 104 SER A O 1
ATOM 825 N N . ALA A 1 105 ? -8.969 -15.109 9.477 1 91.56 105 ALA A N 1
ATOM 826 C CA . ALA A 1 105 ? -7.766 -15.742 8.938 1 91.56 105 ALA A CA 1
ATOM 827 C C . ALA A 1 105 ? -6.82 -16.172 10.055 1 91.56 105 ALA A C 1
ATOM 829 O O . ALA A 1 105 ? -5.715 -16.656 9.797 1 91.56 105 ALA A O 1
ATOM 830 N N . GLY A 1 106 ? -7.211 -16.094 11.242 1 90.81 106 GLY A N 1
ATOM 831 C CA . GLY A 1 106 ? -6.375 -16.406 12.398 1 90.81 106 GLY A CA 1
ATOM 832 C C . GLY A 1 106 ? -6.648 -15.5 13.586 1 90.81 106 GLY A C 1
ATOM 833 O O . GLY A 1 106 ? -7.781 -15.055 13.789 1 90.81 106 GLY A O 1
ATOM 834 N N . ASN A 1 107 ? -5.586 -15.359 14.445 1 94.44 107 ASN A N 1
ATOM 835 C CA . ASN A 1 107 ? -5.711 -14.531 15.641 1 94.44 107 ASN A CA 1
ATOM 836 C C . ASN A 1 107 ? -5.355 -13.07 15.344 1 94.44 107 ASN A C 1
ATOM 838 O O . ASN A 1 107 ? -4.348 -12.562 15.844 1 94.44 107 ASN A O 1
ATOM 842 N N . TYR A 1 108 ? -6.227 -12.469 14.555 1 97.25 108 TYR A N 1
ATOM 843 C CA . TYR A 1 108 ? -6.051 -11.062 14.195 1 97.25 108 TYR A CA 1
ATOM 844 C C . TYR A 1 108 ? -7.262 -10.242 14.602 1 97.25 108 TYR A C 1
ATOM 846 O O . TYR A 1 108 ? -8.367 -10.773 14.742 1 97.25 108 TYR A O 1
ATOM 854 N N . VAL A 1 109 ? -7.055 -8.961 14.812 1 98.06 109 VAL A N 1
ATOM 855 C CA . VAL A 1 109 ? -8.141 -8.047 15.148 1 98.06 109 VAL A CA 1
ATOM 856 C C . VAL A 1 109 ? -8.43 -7.137 13.961 1 98.06 109 VAL A C 1
ATOM 858 O O . VAL A 1 109 ? -7.672 -7.105 12.992 1 98.06 109 VAL A O 1
ATOM 861 N N . GLU A 1 110 ? -9.555 -6.457 13.992 1 98.19 110 GLU A N 1
ATOM 862 C CA . GLU A 1 110 ? -9.914 -5.523 12.93 1 98.19 110 GLU A CA 1
ATOM 863 C C . GLU A 1 110 ? -8.805 -4.496 12.703 1 98.19 110 GLU A C 1
ATOM 865 O O . GLU A 1 110 ? -8.25 -3.951 13.656 1 98.19 110 GLU A O 1
ATOM 870 N N . GLY A 1 111 ? -8.5 -4.277 11.438 1 98.56 111 GLY A N 1
ATOM 871 C CA . GLY A 1 111 ? -7.492 -3.299 11.062 1 98.56 111 GLY A CA 1
ATOM 872 C C . GLY A 1 111 ? -6.098 -3.887 10.969 1 98.56 111 GLY A C 1
ATOM 873 O O . GLY A 1 111 ? -5.16 -3.209 10.547 1 98.56 111 GLY A O 1
ATOM 874 N N . GLN A 1 112 ? -5.973 -5.141 11.297 1 98.62 112 GLN A N 1
ATOM 875 C CA . GLN A 1 112 ? -4.645 -5.742 11.367 1 98.62 112 GLN A CA 1
ATOM 876 C C . GLN A 1 112 ? -4.332 -6.539 10.109 1 98.62 112 GLN A C 1
ATOM 878 O O . GLN A 1 112 ? -5.117 -7.398 9.695 1 98.62 112 GLN A O 1
ATOM 883 N N . ILE A 1 113 ? -3.264 -6.215 9.43 1 98.62 113 ILE A N 1
ATOM 884 C CA . ILE A 1 113 ? -2.699 -7.043 8.367 1 98.62 113 ILE A CA 1
ATOM 885 C C . ILE A 1 113 ? -1.975 -8.242 8.984 1 98.62 113 ILE A C 1
ATOM 887 O O . ILE A 1 113 ? -1.216 -8.086 9.945 1 98.62 113 ILE A O 1
ATOM 891 N N . PRO A 1 114 ? -2.188 -9.469 8.438 1 97.12 114 PRO A N 1
ATOM 892 C CA . PRO A 1 114 ? -1.51 -10.633 9.008 1 97.12 114 PRO A CA 1
ATOM 893 C C . PRO A 1 114 ? -0.003 -10.43 9.148 1 97.12 114 PRO A C 1
ATOM 895 O O . PRO A 1 114 ? 0.652 -9.977 8.203 1 97.12 114 PRO A O 1
ATOM 898 N N . GLN A 1 115 ? 0.547 -10.688 10.367 1 96.25 115 GLN A N 1
ATOM 899 C CA . GLN A 1 115 ? 1.966 -10.641 10.711 1 96.25 115 GLN A CA 1
ATOM 900 C C . GLN A 1 115 ? 2.432 -9.203 10.914 1 96.25 115 GLN A C 1
ATOM 902 O O . GLN A 1 115 ? 3.625 -8.953 11.094 1 96.25 115 GLN A O 1
ATOM 907 N N . GLU A 1 116 ? 1.545 -8.211 10.852 1 98.06 116 GLU A N 1
ATOM 908 C CA . GLU A 1 116 ? 1.802 -6.82 11.219 1 98.06 116 GLU A CA 1
ATOM 909 C C . GLU A 1 116 ? 1.096 -6.453 12.523 1 98.06 116 GLU A C 1
ATOM 911 O O . GLU A 1 116 ? 0.165 -7.141 12.945 1 98.06 116 GLU A O 1
ATOM 916 N N . PRO A 1 117 ? 1.532 -5.445 13.211 1 98.12 117 PRO A N 1
ATOM 917 C CA . PRO A 1 117 ? 0.766 -4.996 14.375 1 98.12 117 PRO A CA 1
ATOM 918 C C . PRO A 1 117 ? -0.623 -4.48 14 1 98.12 117 PRO A C 1
ATOM 920 O O . PRO A 1 117 ? -0.843 -4.051 12.867 1 98.12 117 PRO A O 1
ATOM 923 N N . ALA A 1 118 ? -1.551 -4.535 14.891 1 97.12 118 ALA A N 1
ATOM 924 C CA . ALA A 1 118 ? -2.918 -4.066 14.68 1 97.12 118 ALA A CA 1
ATOM 925 C C . ALA A 1 118 ? -2.945 -2.564 14.406 1 97.12 118 ALA A C 1
ATOM 927 O O . ALA A 1 118 ? -3.875 -2.061 13.766 1 97.12 118 ALA A O 1
ATOM 928 N N . GLY A 1 119 ? -1.981 -1.875 14.93 1 98.25 119 GLY A N 1
ATOM 929 C CA . GLY A 1 119 ? -1.817 -0.441 14.758 1 98.25 119 GLY A CA 1
ATOM 930 C C . GLY A 1 119 ? -0.376 0.015 14.891 1 98.25 119 GLY A C 1
ATOM 931 O O . GLY A 1 119 ? 0.489 -0.758 15.305 1 98.25 119 GLY A O 1
ATOM 932 N N . TYR A 1 120 ? -0.131 1.188 14.477 1 98.75 120 TYR A N 1
ATOM 933 C CA . TYR A 1 120 ? 1.2 1.782 14.5 1 98.75 120 TYR A CA 1
ATOM 934 C C . TYR A 1 120 ? 1.24 3.008 15.398 1 98.75 120 TYR A C 1
ATOM 936 O O . TYR A 1 120 ? 0.745 4.074 15.031 1 98.75 120 TYR A O 1
ATOM 944 N N . THR A 1 121 ? 1.835 2.828 16.562 1 98.44 121 THR A N 1
ATOM 945 C CA . THR A 1 121 ? 1.949 3.908 17.531 1 98.44 121 THR A CA 1
ATOM 946 C C . THR A 1 121 ? 3.104 4.84 17.172 1 98.44 121 THR A C 1
ATOM 948 O O . THR A 1 121 ? 4.18 4.379 16.781 1 98.44 121 THR A O 1
ATOM 951 N N . LEU A 1 122 ? 2.832 6.07 17.219 1 97.94 122 LEU A N 1
ATOM 952 C CA . LEU A 1 122 ? 3.859 7.074 16.969 1 97.94 122 LEU A CA 1
ATOM 953 C C . LEU A 1 122 ? 4.457 7.574 18.281 1 97.94 122 LEU A C 1
ATOM 955 O O . LEU A 1 122 ? 4.227 8.719 18.672 1 97.94 122 LEU A O 1
ATOM 959 N N . ASP A 1 123 ? 5.203 6.762 18.953 1 96.38 123 ASP A N 1
ATOM 960 C CA . ASP A 1 123 ? 5.863 7.094 20.219 1 96.38 123 ASP A CA 1
ATOM 961 C C . ASP A 1 123 ? 7.367 7.273 20.016 1 96.38 123 ASP A C 1
ATOM 963 O O . ASP A 1 123 ? 8.125 6.301 20.094 1 96.38 123 ASP A O 1
ATOM 967 N N . ASN A 1 124 ? 7.812 8.484 19.766 1 96.88 124 ASN A N 1
ATOM 968 C CA . ASN A 1 124 ? 9.219 8.812 19.562 1 96.88 124 ASN A CA 1
ATOM 969 C C . ASN A 1 124 ? 9.539 10.227 20.031 1 96.88 124 ASN A C 1
ATOM 971 O O . ASN A 1 124 ? 8.633 11.031 20.266 1 96.88 124 ASN A O 1
ATOM 975 N N . SER A 1 125 ? 10.766 10.555 20.203 1 96.5 125 SER A N 1
ATOM 976 C CA . SER A 1 125 ? 11.203 11.812 20.797 1 96.5 125 SER A CA 1
ATOM 977 C C . SER A 1 125 ? 10.891 12.992 19.891 1 96.5 125 SER A C 1
ATOM 979 O O . SER A 1 125 ? 10.656 14.109 20.375 1 96.5 125 SER A O 1
ATOM 981 N N . PHE A 1 126 ? 10.875 12.727 18.578 1 96.62 126 PHE A N 1
ATOM 982 C CA . PHE A 1 126 ? 10.578 13.812 17.641 1 96.62 126 PHE A CA 1
ATOM 983 C C . PHE A 1 126 ? 9.125 14.25 17.766 1 96.62 126 PHE A C 1
ATOM 985 O O . PHE A 1 126 ? 8.836 15.453 17.75 1 96.62 126 PHE A O 1
ATOM 992 N N . ARG A 1 127 ? 8.273 13.328 17.891 1 97.38 127 ARG A N 1
ATOM 993 C CA . ARG A 1 127 ? 6.859 13.656 18.078 1 97.38 127 ARG A CA 1
ATOM 994 C C . ARG A 1 127 ? 6.629 14.414 19.375 1 97.38 127 ARG A C 1
ATOM 996 O O . ARG A 1 127 ? 5.859 15.375 19.406 1 97.38 127 ARG A O 1
ATOM 1003 N N . ALA A 1 128 ? 7.301 13.969 20.453 1 96.94 128 ALA A N 1
ATOM 1004 C CA . ALA A 1 128 ? 7.172 14.625 21.75 1 96.94 128 ALA A CA 1
ATOM 1005 C C . ALA A 1 128 ? 7.637 16.078 21.688 1 96.94 128 ALA A C 1
ATOM 1007 O O . ALA A 1 128 ? 6.992 16.969 22.234 1 96.94 128 ALA A O 1
ATOM 1008 N N . LYS A 1 129 ? 8.734 16.25 21.031 1 96 129 LYS A N 1
ATOM 1009 C CA . LYS A 1 129 ? 9.266 17.609 20.875 1 96 129 LYS A CA 1
ATOM 1010 C C . LYS A 1 129 ? 8.32 18.484 20.062 1 96 129 LYS A C 1
ATOM 1012 O O . LYS A 1 129 ? 8.125 19.656 20.359 1 96 129 LYS A O 1
ATOM 1017 N N . PHE A 1 130 ? 7.766 17.906 19.016 1 96.25 130 PHE A N 1
ATOM 1018 C CA . PHE A 1 130 ? 6.836 18.641 18.172 1 96.25 130 PHE A CA 1
ATOM 1019 C C . PHE A 1 130 ? 5.566 19 18.938 1 96.25 130 PHE A C 1
ATOM 1021 O O . PHE A 1 130 ? 5.066 20.125 18.844 1 96.25 130 PHE A O 1
ATOM 1028 N N . ALA A 1 131 ? 5.082 18.078 19.703 1 97.31 131 ALA A N 1
ATOM 1029 C CA . ALA A 1 131 ? 3.92 18.328 20.547 1 97.31 131 ALA A CA 1
ATOM 1030 C C . ALA A 1 131 ? 4.195 19.453 21.531 1 97.31 131 ALA A C 1
ATOM 1032 O O . ALA A 1 131 ? 3.34 20.328 21.75 1 97.31 131 ALA A O 1
ATOM 1033 N N . ALA A 1 132 ? 5.316 19.438 22.141 1 96.69 132 ALA A N 1
ATOM 1034 C CA . ALA A 1 132 ? 5.719 20.484 23.078 1 96.69 132 ALA A CA 1
ATOM 1035 C C . ALA A 1 132 ? 5.766 21.844 22.375 1 96.69 132 ALA A C 1
ATOM 1037 O O . ALA A 1 132 ? 5.344 22.859 22.938 1 96.69 132 ALA A O 1
ATOM 1038 N N . TYR A 1 133 ? 6.293 21.828 21.172 1 96 133 TYR A N 1
ATOM 1039 C CA . TYR A 1 133 ? 6.348 23.047 20.375 1 96 133 TYR A CA 1
ATOM 1040 C C . TYR A 1 133 ? 4.953 23.609 20.141 1 96 133 TYR A C 1
ATOM 1042 O O . TYR A 1 133 ? 4.73 24.828 20.281 1 96 133 TYR A O 1
ATOM 1050 N N . LEU A 1 134 ? 3.992 22.734 19.75 1 97.12 134 LEU A N 1
ATOM 1051 C CA . LEU A 1 134 ? 2.621 23.172 19.5 1 97.12 134 LEU A CA 1
ATOM 1052 C C . LEU A 1 134 ? 2.016 23.797 20.766 1 97.12 134 LEU A C 1
ATOM 1054 O O . LEU A 1 134 ? 1.357 24.828 20.688 1 97.12 134 LEU A O 1
ATOM 1058 N N . LYS A 1 135 ? 2.281 23.234 21.859 1 97.44 135 LYS A N 1
ATOM 1059 C CA . LYS A 1 135 ? 1.766 23.75 23.125 1 97.44 135 LYS A CA 1
ATOM 1060 C C . LYS A 1 135 ? 2.402 25.094 23.484 1 97.44 135 LYS A C 1
ATOM 1062 O O . LYS A 1 135 ? 1.71 26.016 23.891 1 97.44 135 LYS A O 1
ATOM 1067 N N . GLU A 1 136 ? 3.648 25.156 23.344 1 96.25 136 GLU A N 1
ATOM 1068 C CA . GLU A 1 136 ? 4.391 26.375 23.672 1 96.25 136 GLU A CA 1
ATOM 1069 C C . GLU A 1 136 ? 3.918 27.547 22.844 1 96.25 136 GLU A C 1
ATOM 1071 O O . GLU A 1 136 ? 3.943 28.688 23.297 1 96.25 136 GLU A O 1
ATOM 1076 N N . HIS A 1 137 ? 3.484 27.281 21.672 1 95.94 137 HIS A N 1
ATOM 1077 C CA . HIS A 1 137 ? 3.049 28.344 20.766 1 95.94 137 HIS A CA 1
ATOM 1078 C C . HIS A 1 137 ? 1.53 28.484 20.781 1 95.94 137 HIS A C 1
ATOM 1080 O O . HIS A 1 137 ? 0.961 29.156 19.906 1 95.94 137 HIS A O 1
ATOM 1086 N N . ASP A 1 138 ? 0.81 27.797 21.641 1 97.06 138 ASP A N 1
ATOM 1087 C CA . ASP A 1 138 ? -0.633 27.875 21.844 1 97.06 138 ASP A CA 1
ATOM 1088 C C . ASP A 1 138 ? -1.394 27.469 20.578 1 97.06 138 ASP A C 1
ATOM 1090 O O . ASP A 1 138 ? -2.371 28.125 20.203 1 97.06 138 ASP A O 1
ATOM 1094 N N . ILE A 1 139 ? -0.831 26.5 19.844 1 96.69 139 ILE A N 1
ATOM 1095 C CA . ILE A 1 139 ? -1.51 25.922 18.688 1 96.69 139 ILE A CA 1
ATOM 1096 C C . ILE A 1 139 ? -2.375 24.734 19.141 1 96.69 139 ILE A C 1
ATOM 1098 O O . ILE A 1 139 ? -1.854 23.703 19.547 1 96.69 139 ILE A O 1
ATOM 1102 N N . PRO A 1 140 ? -3.672 24.891 19.047 1 97 140 PRO A N 1
ATOM 1103 C CA . PRO A 1 140 ? -4.547 23.812 19.5 1 97 140 PRO A CA 1
ATOM 1104 C C . PRO A 1 140 ? -4.469 22.578 18.594 1 97 140 PRO A C 1
ATOM 1106 O O . PRO A 1 140 ? -4.359 22.703 17.375 1 97 140 PRO A O 1
ATOM 1109 N N . PHE A 1 141 ? -4.48 21.438 19.188 1 97.75 141 PHE A N 1
ATOM 1110 C CA . PHE A 1 141 ? -4.512 20.188 18.453 1 97.75 141 PHE A CA 1
ATOM 1111 C C . PHE A 1 141 ? -5.184 19.094 19.266 1 97.75 141 PHE A C 1
ATOM 1113 O O . PHE A 1 141 ? -5.234 19.172 20.5 1 97.75 141 PHE A O 1
ATOM 1120 N N . LYS A 1 142 ? -5.766 18.203 18.609 1 98.06 142 LYS A N 1
ATOM 1121 C CA . LYS A 1 142 ? -6.258 16.969 19.219 1 98.06 142 LYS A CA 1
ATOM 1122 C C . LYS A 1 142 ? -5.281 15.82 18.984 1 98.06 142 LYS A C 1
ATOM 1124 O O . LYS A 1 142 ? -4.547 15.805 18 1 98.06 142 LYS A O 1
ATOM 1129 N N . GLU A 1 143 ? -5.164 14.914 19.938 1 98.19 143 GLU A N 1
ATOM 1130 C CA . GLU A 1 143 ? -4.277 13.766 19.859 1 98.19 143 GLU A CA 1
ATOM 1131 C C . GLU A 1 143 ? -5.062 12.453 19.906 1 98.19 143 GLU A C 1
ATOM 1133 O O . GLU A 1 143 ? -5.926 12.273 20.766 1 98.19 143 GLU A O 1
ATOM 1138 N N . GLY A 1 144 ? -4.832 11.57 18.906 1 98.25 144 GLY A N 1
ATOM 1139 C CA . GLY A 1 144 ? -5.539 10.297 18.922 1 98.25 144 GLY A CA 1
ATOM 1140 C C . GLY A 1 144 ? -5.363 9.492 17.656 1 98.25 144 GLY A C 1
ATOM 1141 O O . GLY A 1 144 ? -4.426 9.727 16.891 1 98.25 144 GLY A O 1
ATOM 1142 N N . LEU A 1 145 ? -6.242 8.508 17.5 1 98.75 145 LEU A N 1
ATOM 1143 C CA . LEU A 1 145 ? -6.195 7.535 16.406 1 98.75 145 LEU A CA 1
ATOM 1144 C C . LEU A 1 145 ? -6.723 8.141 15.117 1 98.75 145 LEU A C 1
ATOM 1146 O O . LEU A 1 145 ? -7.77 8.797 15.109 1 98.75 145 LEU A O 1
ATOM 1150 N N . ILE A 1 146 ? -5.961 8.023 14.07 1 98.81 146 ILE A N 1
ATOM 1151 C CA . ILE A 1 146 ? -6.445 8.227 12.711 1 98.81 146 ILE A CA 1
ATOM 1152 C C . ILE A 1 146 ? -6.461 6.891 11.969 1 98.81 146 ILE A C 1
ATOM 1154 O O . ILE A 1 146 ? -5.527 6.094 12.094 1 98.81 146 ILE A O 1
ATOM 1158 N N . VAL A 1 147 ? -7.496 6.633 11.227 1 98.88 147 VAL A N 1
ATOM 1159 C CA . VAL A 1 147 ? -7.586 5.375 10.484 1 98.88 147 VAL A CA 1
ATOM 1160 C C . VAL A 1 147 ? -7.422 5.641 8.992 1 98.88 147 VAL A C 1
ATOM 1162 O O . VAL A 1 147 ? -7.797 6.711 8.5 1 98.88 147 VAL A O 1
ATOM 1165 N N . THR A 1 148 ? -6.816 4.699 8.336 1 98.88 148 THR A N 1
ATOM 1166 C CA . THR A 1 148 ? -6.406 4.832 6.941 1 98.88 148 THR A CA 1
ATOM 1167 C C . THR A 1 148 ? -7.09 3.777 6.074 1 98.88 148 THR A C 1
ATOM 1169 O O . THR A 1 148 ? -7.199 2.615 6.473 1 98.88 148 THR A O 1
ATOM 1172 N N . GLY A 1 149 ? -7.566 4.094 4.965 1 98.81 149 GLY A N 1
ATOM 1173 C CA . GLY A 1 149 ? -8.062 3.221 3.912 1 98.81 149 GLY A CA 1
ATOM 1174 C C . GLY A 1 149 ? -7.992 3.854 2.535 1 98.81 149 GLY A C 1
ATOM 1175 O O . GLY A 1 149 ? -7.645 5.027 2.402 1 98.81 149 GLY A O 1
ATOM 1176 N N . ASP A 1 150 ? -8.375 3.119 1.506 1 98.81 150 ASP A N 1
ATOM 1177 C CA . ASP A 1 150 ? -8.172 3.582 0.136 1 98.81 150 ASP A CA 1
ATOM 1178 C C . ASP A 1 150 ? -9.453 4.184 -0.435 1 98.81 150 ASP A C 1
ATOM 1180 O O . ASP A 1 150 ? -9.609 4.273 -1.654 1 98.81 150 ASP A O 1
ATOM 1184 N N . SER A 1 151 ? -10.359 4.613 0.399 1 98.56 151 SER A N 1
ATOM 1185 C CA . SER A 1 151 ? -11.633 5.152 -0.055 1 98.56 151 SER A CA 1
ATOM 1186 C C . SER A 1 151 ? -11.844 6.578 0.443 1 98.56 151 SER A C 1
ATOM 1188 O O . SER A 1 151 ? -11.414 6.926 1.543 1 98.56 151 SER A O 1
ATOM 1190 N N . PHE A 1 152 ? -12.523 7.375 -0.362 1 97.62 152 PHE A N 1
ATOM 1191 C CA . PHE A 1 152 ? -12.969 8.703 0.051 1 97.62 152 PHE A CA 1
ATOM 1192 C C . PHE A 1 152 ? -14.281 8.617 0.818 1 97.62 152 PHE A C 1
ATOM 1194 O O . PHE A 1 152 ? -15.297 8.188 0.272 1 97.62 152 PHE A O 1
ATOM 1201 N N . ILE A 1 153 ? -14.242 9.023 2.039 1 97.94 153 ILE A N 1
ATOM 1202 C CA . ILE A 1 153 ? -15.406 8.914 2.91 1 97.94 153 ILE A CA 1
ATOM 1203 C C . ILE A 1 153 ? -16.281 10.156 2.762 1 97.94 153 ILE A C 1
ATOM 1205 O O . ILE A 1 153 ? -15.852 11.266 3.076 1 97.94 153 ILE A O 1
ATOM 1209 N N . ALA A 1 154 ? -17.516 9.906 2.291 1 96.62 154 ALA A N 1
ATOM 1210 C CA . ALA A 1 154 ? -18.344 11.047 1.917 1 96.62 154 ALA A CA 1
ATOM 1211 C C . ALA A 1 154 ? -19.781 10.844 2.373 1 96.62 154 ALA A C 1
ATOM 1213 O O . ALA A 1 154 ? -20.719 11.375 1.765 1 96.62 154 ALA A O 1
ATOM 1214 N N . SER A 1 155 ? -20 10.023 3.396 1 96.75 155 SER A N 1
ATOM 1215 C CA . SER A 1 155 ? -21.344 9.805 3.908 1 96.75 155 SER A CA 1
ATOM 1216 C C . SER A 1 155 ? -21.312 9.383 5.371 1 96.75 155 SER A C 1
ATOM 1218 O O . SER A 1 155 ? -20.359 8.758 5.828 1 96.75 155 SER A O 1
ATOM 1220 N N . GLU A 1 156 ? -22.406 9.641 6.051 1 96.19 156 GLU A N 1
ATOM 1221 C CA . GLU A 1 156 ? -22.547 9.211 7.438 1 96.19 156 GLU A CA 1
ATOM 1222 C C . GLU A 1 156 ? -22.516 7.688 7.547 1 96.19 156 GLU A C 1
ATOM 1224 O O . GLU A 1 156 ? -22.016 7.137 8.523 1 96.19 156 GLU A O 1
ATOM 1229 N N . ALA A 1 157 ? -23.094 7.066 6.543 1 96.69 157 ALA A N 1
ATOM 1230 C CA . ALA A 1 157 ? -23.125 5.605 6.531 1 96.69 157 ALA A CA 1
ATOM 1231 C C . ALA A 1 157 ? -21.703 5.035 6.52 1 96.69 157 ALA A C 1
ATOM 1233 O O . ALA A 1 157 ? -21.406 4.086 7.25 1 96.69 157 ALA A O 1
ATOM 1234 N N . GLN A 1 158 ? -20.875 5.582 5.73 1 97.06 158 GLN A N 1
ATOM 1235 C CA . GLN A 1 158 ? -19.484 5.156 5.676 1 97.06 158 GLN A CA 1
ATOM 1236 C C . GLN A 1 158 ? -18.781 5.418 7.004 1 97.06 158 GLN A C 1
ATOM 1238 O O . GLN A 1 158 ? -18.031 4.57 7.492 1 97.06 158 GLN A O 1
ATOM 1243 N N . LYS A 1 159 ? -19 6.566 7.586 1 97.62 159 LYS A N 1
ATOM 1244 C CA . LYS A 1 159 ? -18.406 6.902 8.875 1 97.62 159 LYS A CA 1
ATOM 1245 C C . LYS A 1 159 ? -18.844 5.914 9.953 1 97.62 159 LYS A C 1
ATOM 1247 O O . LYS A 1 159 ? -18.016 5.445 10.742 1 97.62 159 LYS A O 1
ATOM 1252 N N . ASP A 1 160 ? -20.141 5.637 9.938 1 97.31 160 ASP A N 1
ATOM 1253 C CA . ASP A 1 160 ? -20.688 4.719 10.922 1 97.31 160 ASP A CA 1
ATOM 1254 C C . ASP A 1 160 ? -20.078 3.33 10.789 1 97.31 160 ASP A C 1
ATOM 1256 O O . ASP A 1 160 ? -19.797 2.672 11.797 1 97.31 160 ASP A O 1
ATOM 1260 N N . GLU A 1 161 ? -19.906 2.93 9.578 1 97.38 161 GLU A N 1
ATOM 1261 C CA . GLU A 1 161 ? -19.297 1.629 9.344 1 97.38 161 GLU A CA 1
ATOM 1262 C C . GLU A 1 161 ? -17.875 1.575 9.914 1 97.38 161 GLU A C 1
ATOM 1264 O O . GLU A 1 161 ? -17.5 0.584 10.539 1 97.38 161 GLU A O 1
ATOM 1269 N N . ILE A 1 162 ? -17.094 2.602 9.727 1 98.44 162 ILE A N 1
ATOM 1270 C CA . ILE A 1 162 ? -15.742 2.684 10.25 1 98.44 162 ILE A CA 1
ATOM 1271 C C . ILE A 1 162 ? -15.773 2.682 11.773 1 98.44 162 ILE A C 1
ATOM 1273 O O . ILE A 1 162 ? -15.023 1.946 12.414 1 98.44 162 ILE A O 1
ATOM 1277 N N . LYS A 1 163 ? -16.672 3.416 12.352 1 98.06 163 LYS A N 1
ATOM 1278 C CA . LYS A 1 163 ? -16.719 3.627 13.797 1 98.06 163 LYS A CA 1
ATOM 1279 C C . LYS A 1 163 ? -17.172 2.363 14.523 1 98.06 163 LYS A C 1
ATOM 1281 O O . LYS A 1 163 ? -16.984 2.23 15.734 1 98.06 163 LYS A O 1
ATOM 1286 N N . LYS A 1 164 ? -17.812 1.422 13.789 1 98.06 164 LYS A N 1
ATOM 1287 C CA . LYS A 1 164 ? -18.188 0.143 14.391 1 98.06 164 LYS A CA 1
ATOM 1288 C C . LYS A 1 164 ? -16.969 -0.556 14.984 1 98.06 164 LYS A C 1
ATOM 1290 O O . LYS A 1 164 ? -17.062 -1.181 16.047 1 98.06 164 LYS A O 1
ATOM 1295 N N . ASN A 1 165 ? -15.891 -0.428 14.289 1 97.94 165 ASN A N 1
ATOM 1296 C CA . ASN A 1 165 ? -14.68 -1.126 14.719 1 97.94 165 ASN A CA 1
ATOM 1297 C C . ASN A 1 165 ? -13.656 -0.16 15.305 1 97.94 165 ASN A C 1
ATOM 1299 O O . ASN A 1 165 ? -12.727 -0.58 16 1 97.94 165 ASN A O 1
ATOM 1303 N N . PHE A 1 166 ? -13.812 1.113 15.016 1 98.38 166 PHE A N 1
ATOM 1304 C CA . PHE A 1 166 ? -12.852 2.133 15.43 1 98.38 166 PHE A CA 1
ATOM 1305 C C . PHE A 1 166 ? -13.578 3.344 16.016 1 98.38 166 PHE A C 1
ATOM 1307 O O . PHE A 1 166 ? -13.422 4.461 15.516 1 98.38 166 PHE A O 1
ATOM 1314 N N . SER A 1 167 ? -14.242 3.154 17.094 1 97.81 167 SER A N 1
ATOM 1315 C CA . SER A 1 167 ? -15.18 4.117 17.672 1 97.81 167 SER A CA 1
ATOM 1316 C C . SER A 1 167 ? -14.453 5.355 18.172 1 97.81 167 SER A C 1
ATOM 1318 O O . SER A 1 167 ? -15.039 6.441 18.234 1 97.81 167 SER A O 1
ATOM 1320 N N . ASP A 1 168 ? -13.164 5.238 18.438 1 96.94 168 ASP A N 1
ATOM 1321 C CA . ASP A 1 168 ? -12.453 6.359 19.047 1 96.94 168 ASP A CA 1
ATOM 1322 C C . ASP A 1 168 ? -11.578 7.07 18.016 1 96.94 168 ASP A C 1
ATOM 1324 O O . ASP A 1 168 ? -10.828 7.992 18.359 1 96.94 168 ASP A O 1
ATOM 1328 N N . ALA A 1 169 ? -11.664 6.609 16.781 1 98.69 169 ALA A N 1
ATOM 1329 C CA . ALA A 1 169 ? -10.867 7.266 15.75 1 98.69 169 ALA A CA 1
ATOM 1330 C C . ALA A 1 169 ? -11.312 8.711 15.547 1 98.69 169 ALA A C 1
ATOM 1332 O O . ALA A 1 169 ? -12.508 8.992 15.445 1 98.69 169 ALA A O 1
ATOM 1333 N N . LEU A 1 170 ? -10.352 9.625 15.477 1 98.75 170 LEU A N 1
ATOM 1334 C CA . LEU A 1 170 ? -10.641 11.047 15.367 1 98.75 170 LEU A CA 1
ATOM 1335 C C . LEU A 1 170 ? -10.844 11.445 13.906 1 98.75 170 LEU A C 1
ATOM 1337 O O . LEU A 1 170 ? -11.602 12.375 13.609 1 98.75 170 LEU A O 1
ATOM 1341 N N . GLY A 1 171 ? -10.117 10.781 13.039 1 98.56 171 GLY A N 1
ATOM 1342 C CA . GLY A 1 171 ? -10.148 11.141 11.633 1 98.56 171 GLY A CA 1
ATOM 1343 C C . GLY A 1 171 ? -9.875 9.969 10.711 1 98.56 171 GLY A C 1
ATOM 1344 O O . GLY A 1 171 ? -9.492 8.891 11.172 1 98.56 171 GLY A O 1
ATOM 1345 N N . VAL A 1 172 ? -10.141 10.195 9.445 1 98.69 172 VAL A N 1
ATOM 1346 C CA . VAL A 1 172 ? -9.945 9.188 8.406 1 98.69 172 VAL A CA 1
ATOM 1347 C C . VAL A 1 172 ? -9.203 9.797 7.223 1 98.69 172 VAL A C 1
ATOM 1349 O O . VAL A 1 172 ? -9.43 10.961 6.875 1 98.69 172 VAL A O 1
ATOM 1352 N N . GLU A 1 173 ? -8.234 9.086 6.723 1 97.94 173 GLU A N 1
ATOM 1353 C CA . GLU A 1 173 ? -7.473 9.539 5.562 1 97.94 173 GLU A CA 1
ATOM 1354 C C . GLU A 1 173 ? -6.926 8.352 4.77 1 97.94 173 GLU A C 1
ATOM 1356 O O . GLU A 1 173 ? -7.375 7.219 4.945 1 97.94 173 GLU A O 1
ATOM 1361 N N . MET A 1 174 ? -6.016 8.594 3.791 1 98.38 174 MET A N 1
ATOM 1362 C CA . MET A 1 174 ? -5.809 7.527 2.809 1 98.38 174 MET A CA 1
ATOM 1363 C C . MET A 1 174 ? -4.352 7.082 2.791 1 98.38 174 MET A C 1
ATOM 1365 O O . MET A 1 174 ? -3.984 6.18 2.033 1 98.38 174 MET A O 1
ATOM 1369 N N . GLU A 1 175 ? -3.473 7.695 3.684 1 98.19 175 GLU A N 1
ATOM 1370 C CA . GLU A 1 175 ? -2.068 7.348 3.494 1 98.19 175 GLU A CA 1
ATOM 1371 C C . GLU A 1 175 ? -1.388 7.043 4.824 1 98.19 175 GLU A C 1
ATOM 1373 O O . GLU A 1 175 ? -0.343 6.391 4.859 1 98.19 175 GLU A O 1
ATOM 1378 N N . GLY A 1 176 ? -1.814 7.473 5.914 1 98.56 176 GLY A N 1
ATOM 1379 C CA . GLY A 1 176 ? -1.091 7.586 7.168 1 98.56 176 GLY A CA 1
ATOM 1380 C C . GLY A 1 176 ? -0.583 6.254 7.688 1 98.56 176 GLY A C 1
ATOM 1381 O O . GLY A 1 176 ? 0.6 6.117 8.008 1 98.56 176 GLY A O 1
ATOM 1382 N N . ALA A 1 177 ? -1.445 5.223 7.766 1 98.88 177 ALA A N 1
ATOM 1383 C CA . ALA A 1 177 ? -1.039 3.912 8.266 1 98.88 177 ALA A CA 1
ATOM 1384 C C . ALA A 1 177 ? 0.034 3.295 7.371 1 98.88 177 ALA A C 1
ATOM 1386 O O . ALA A 1 177 ? 0.921 2.588 7.855 1 98.88 177 ALA A O 1
ATOM 1387 N N . ALA A 1 178 ? -0.078 3.543 6.086 1 98.81 178 ALA A N 1
ATOM 1388 C CA . ALA A 1 178 ? 0.928 3.031 5.16 1 98.81 178 ALA A CA 1
ATOM 1389 C C . ALA A 1 178 ? 2.297 3.645 5.441 1 98.81 178 ALA A C 1
ATOM 1391 O O . ALA A 1 178 ? 3.301 2.932 5.516 1 98.81 178 ALA A O 1
ATOM 1392 N N . PHE A 1 179 ? 2.336 5.008 5.652 1 98.62 179 PHE A N 1
ATOM 1393 C CA . PHE A 1 179 ? 3.578 5.68 6.016 1 98.62 179 PHE A CA 1
ATOM 1394 C C . PHE A 1 179 ? 4.133 5.121 7.32 1 98.62 179 PHE A C 1
ATOM 1396 O O . PHE A 1 179 ? 5.328 4.848 7.426 1 98.62 179 PHE A O 1
ATOM 1403 N N . ALA A 1 180 ? 3.262 4.957 8.266 1 98.88 180 ALA A N 1
ATOM 1404 C CA . ALA A 1 180 ? 3.68 4.477 9.578 1 98.88 180 ALA A CA 1
ATOM 1405 C C . ALA A 1 180 ? 4.246 3.064 9.492 1 98.88 180 ALA A C 1
ATOM 1407 O O . ALA A 1 180 ? 5.242 2.744 10.148 1 98.88 180 ALA A O 1
ATOM 1408 N N . GLN A 1 181 ? 3.613 2.232 8.688 1 98.81 181 GLN A N 1
ATOM 1409 C CA . GLN A 1 181 ? 4.094 0.868 8.516 1 98.81 181 GLN A CA 1
ATOM 1410 C C . GLN A 1 181 ? 5.484 0.853 7.883 1 98.81 181 GLN A C 1
ATOM 1412 O O . GLN A 1 181 ? 6.379 0.149 8.359 1 98.81 181 GLN A O 1
ATOM 1417 N N . VAL A 1 182 ? 5.672 1.61 6.801 1 98.62 182 VAL A N 1
ATOM 1418 C CA . VAL A 1 182 ? 6.969 1.674 6.137 1 98.62 182 VAL A CA 1
ATOM 1419 C C . VAL A 1 182 ? 8.016 2.236 7.098 1 98.62 182 VAL A C 1
ATOM 1421 O O . VAL A 1 182 ? 9.109 1.684 7.227 1 98.62 182 VAL A O 1
ATOM 1424 N N . ALA A 1 183 ? 7.676 3.332 7.785 1 98.69 183 ALA A N 1
ATOM 1425 C CA . ALA A 1 183 ? 8.594 3.949 8.734 1 98.69 183 ALA A CA 1
ATOM 1426 C C . ALA A 1 183 ? 9.023 2.951 9.812 1 98.69 183 ALA A C 1
ATOM 1428 O O . ALA A 1 183 ? 10.195 2.904 10.188 1 98.69 183 ALA A O 1
ATOM 1429 N N . ARG A 1 184 ? 8.07 2.193 10.297 1 98.38 184 ARG A N 1
ATOM 1430 C CA . ARG A 1 184 ? 8.367 1.183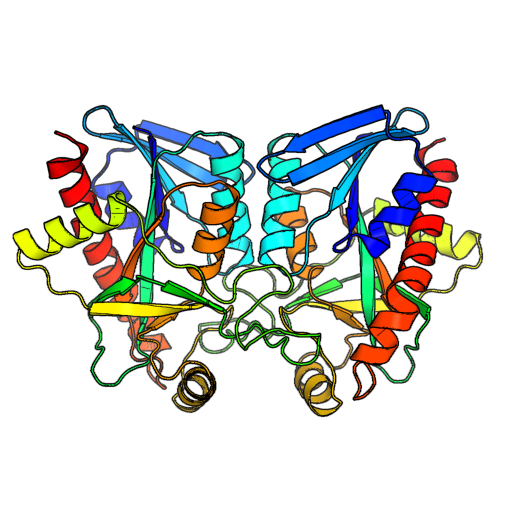 11.305 1 98.38 184 ARG A CA 1
ATOM 1431 C C . ARG A 1 184 ? 9.375 0.165 10.781 1 98.38 184 ARG A C 1
ATOM 1433 O O . ARG A 1 184 ? 10.352 -0.162 11.461 1 98.38 184 ARG A O 1
ATOM 1440 N N . HIS A 1 185 ? 9.148 -0.333 9.586 1 98.12 185 HIS A N 1
ATOM 1441 C CA . HIS A 1 185 ? 10.016 -1.349 9.008 1 98.12 185 HIS A CA 1
ATOM 1442 C C . HIS A 1 185 ? 11.43 -0.807 8.789 1 98.12 185 HIS A C 1
ATOM 1444 O O . HIS A 1 185 ? 12.406 -1.55 8.898 1 98.12 185 HIS A O 1
ATOM 1450 N N . PHE A 1 186 ? 11.57 0.455 8.523 1 98.19 186 PHE A N 1
ATOM 1451 C CA . PHE A 1 186 ? 12.875 1.071 8.297 1 98.19 186 PHE A CA 1
ATOM 1452 C C . PHE A 1 186 ? 13.438 1.642 9.594 1 98.19 186 PHE A C 1
ATOM 1454 O O . PHE A 1 186 ? 14.531 2.215 9.602 1 98.19 186 PHE A O 1
ATOM 1461 N N . ASN A 1 187 ? 12.648 1.538 10.711 1 97.88 187 ASN A N 1
ATOM 1462 C CA . ASN A 1 187 ? 13.039 2.07 12.016 1 97.88 187 ASN A CA 1
ATOM 1463 C C . ASN A 1 187 ? 13.336 3.564 11.938 1 97.88 187 ASN A C 1
ATOM 1465 O O . ASN A 1 187 ? 14.367 4.023 12.453 1 97.88 187 ASN A O 1
ATOM 1469 N N . THR A 1 188 ? 12.547 4.285 11.18 1 98.31 188 THR A N 1
ATOM 1470 C CA . THR A 1 188 ? 12.664 5.734 11.055 1 98.31 188 THR A CA 1
ATOM 1471 C C . THR A 1 188 ? 11.523 6.43 11.789 1 98.31 188 THR A C 1
ATOM 1473 O O . THR A 1 188 ? 10.344 6.152 11.531 1 98.31 188 THR A O 1
ATOM 1476 N N . PRO A 1 189 ? 11.805 7.332 12.703 1 98.38 189 PRO A N 1
ATOM 1477 C CA . PRO A 1 189 ? 10.734 8.023 13.422 1 98.38 189 PRO A CA 1
ATOM 1478 C C . PRO A 1 189 ? 9.812 8.812 12.492 1 98.38 189 PRO A C 1
ATOM 1480 O O . PRO A 1 189 ? 10.281 9.414 11.516 1 98.38 189 PRO A O 1
ATOM 1483 N N . LEU A 1 190 ? 8.562 8.797 12.82 1 98.38 190 LEU A N 1
ATOM 1484 C CA . LEU A 1 190 ? 7.531 9.477 12.039 1 98.38 190 LEU A CA 1
ATOM 1485 C C . LEU A 1 190 ? 6.73 10.43 12.922 1 98.38 190 LEU A C 1
ATOM 1487 O O . LEU A 1 190 ? 6.297 10.055 14.016 1 98.38 190 LEU A O 1
ATOM 1491 N N . VAL A 1 191 ? 6.625 11.641 12.531 1 98 191 VAL A N 1
ATOM 1492 C CA . VAL A 1 191 ? 5.742 12.648 13.109 1 98 191 VAL A CA 1
ATOM 1493 C C . VAL A 1 191 ? 4.668 13.039 12.094 1 98 191 VAL A C 1
ATOM 1495 O O . VAL A 1 191 ? 4.977 13.32 10.93 1 98 191 VAL A O 1
ATOM 1498 N N . ALA A 1 192 ? 3.451 12.992 12.5 1 97.5 192 ALA A N 1
ATOM 1499 C CA . ALA A 1 192 ? 2.363 13.297 11.578 1 97.5 192 ALA A CA 1
ATOM 1500 C C . ALA A 1 192 ? 1.498 14.438 12.109 1 97.5 192 ALA A C 1
ATOM 1502 O O . ALA A 1 192 ? 1.319 14.578 13.32 1 97.5 192 ALA A O 1
ATOM 1503 N N . ILE A 1 193 ? 1.009 15.227 11.219 1 96.69 193 ILE A N 1
ATOM 1504 C CA . ILE A 1 193 ? -0.027 16.203 11.516 1 96.69 193 ILE A CA 1
ATOM 1505 C C . ILE A 1 193 ? -1.066 16.219 10.398 1 96.69 193 ILE A C 1
ATOM 1507 O O . ILE A 1 193 ? -0.717 16.172 9.219 1 96.69 193 ILE A O 1
ATOM 1511 N N . ARG A 1 194 ? -2.297 16.156 10.75 1 95.88 194 ARG A N 1
ATOM 1512 C CA . ARG A 1 194 ? -3.4 16.234 9.797 1 95.88 194 ARG A CA 1
ATOM 1513 C C . ARG A 1 194 ? -4.332 17.406 10.133 1 95.88 194 ARG A C 1
ATOM 1515 O O . ARG A 1 194 ? -4.617 17.656 11.305 1 95.88 194 ARG A O 1
ATOM 1522 N N . ALA A 1 195 ? -4.672 18.094 9.125 1 95.5 195 ALA A N 1
ATOM 1523 C CA . ALA A 1 195 ? -5.695 19.125 9.273 1 95.5 195 ALA A CA 1
ATOM 1524 C C . ALA A 1 195 ? -7.023 18.672 8.672 1 95.5 195 ALA A C 1
ATOM 1526 O O . ALA A 1 195 ? -7.055 18.125 7.566 1 95.5 195 ALA A O 1
ATOM 1527 N N . ILE A 1 196 ? -8.117 18.938 9.359 1 96.69 196 ILE A N 1
ATOM 1528 C CA . ILE A 1 196 ? -9.43 18.422 8.961 1 96.69 196 ILE A CA 1
ATOM 1529 C C . ILE A 1 196 ? -9.992 19.281 7.828 1 96.69 196 ILE A C 1
ATOM 1531 O O . ILE A 1 196 ? -10.219 20.469 8 1 96.69 196 ILE A O 1
ATOM 1535 N N . SER A 1 197 ? -10.219 18.578 6.723 1 94.69 197 SER A N 1
ATOM 1536 C CA . SER A 1 197 ? -10.68 19.281 5.523 1 94.69 197 SER A CA 1
ATOM 1537 C C . SER A 1 197 ? -12.195 19.219 5.387 1 94.69 197 SER A C 1
ATOM 1539 O O . SER A 1 197 ? -12.805 20.047 4.715 1 94.69 197 SER A O 1
ATOM 1541 N N . ASP A 1 198 ? -12.789 18.203 5.969 1 94.19 198 ASP A N 1
ATOM 1542 C CA . ASP A 1 198 ? -14.219 17.938 5.801 1 94.19 198 ASP A CA 1
ATOM 1543 C C . ASP A 1 198 ? -14.758 17.094 6.953 1 94.19 198 ASP A C 1
ATOM 1545 O O . ASP A 1 198 ? -13.992 16.562 7.754 1 94.19 198 ASP A O 1
ATOM 1549 N N . ASN A 1 199 ? -16.047 16.953 6.992 1 93.94 199 ASN A N 1
ATOM 1550 C CA . ASN A 1 199 ? -16.688 16.25 8.102 1 93.94 199 ASN A CA 1
ATOM 1551 C C . ASN A 1 199 ? -17.016 14.805 7.734 1 93.94 199 ASN A C 1
ATOM 1553 O O . ASN A 1 199 ? -17.797 14.148 8.422 1 93.94 199 ASN A O 1
ATOM 1557 N N . GLY A 1 200 ? -16.531 14.336 6.582 1 92.31 200 GLY A N 1
ATOM 1558 C CA . GLY A 1 200 ? -16.781 12.969 6.156 1 92.31 200 GLY A CA 1
ATOM 1559 C C . GLY A 1 200 ? -18.25 12.68 5.902 1 92.31 200 GLY A C 1
ATOM 1560 O O . GLY A 1 200 ? -18.672 11.531 6 1 92.31 200 GLY A O 1
ATOM 1561 N N . ASP A 1 201 ? -18.969 13.781 5.711 1 92.88 201 ASP A N 1
ATOM 1562 C CA . ASP A 1 201 ? -20.406 13.641 5.465 1 92.88 201 ASP A CA 1
ATOM 1563 C C . ASP A 1 201 ? -20.734 13.922 4 1 92.88 201 ASP A C 1
ATOM 1565 O O . ASP A 1 201 ? -19.859 13.891 3.139 1 92.88 201 ASP A O 1
ATOM 1569 N N . ALA A 1 202 ? -22.031 14.109 3.693 1 90.06 202 ALA A N 1
ATOM 1570 C CA . ALA A 1 202 ? -22.5 14.219 2.316 1 90.06 202 ALA A CA 1
ATOM 1571 C C . ALA A 1 202 ? -21.875 15.422 1.618 1 90.06 202 ALA A C 1
ATOM 1573 O O . ALA A 1 202 ? -21.859 15.492 0.387 1 90.06 202 ALA A O 1
ATOM 1574 N N . ASN A 1 203 ? -21.297 16.359 2.381 1 91.69 203 ASN A N 1
ATOM 1575 C CA . ASN A 1 203 ? -20.688 17.547 1.798 1 91.69 203 ASN A CA 1
ATOM 1576 C C . ASN A 1 203 ? -19.172 17.406 1.73 1 91.69 203 ASN A C 1
ATOM 1578 O O . ASN A 1 203 ? -18.469 18.391 1.463 1 91.69 203 ASN A O 1
ATOM 1582 N N . ALA A 1 204 ? -18.75 16.297 1.944 1 90.62 204 ALA A N 1
ATOM 1583 C CA . ALA A 1 204 ? -17.312 16.094 2.109 1 90.62 204 ALA A CA 1
ATOM 1584 C C . ALA A 1 204 ? -16.547 16.5 0.846 1 90.62 204 ALA A C 1
ATOM 1586 O O . ALA A 1 204 ? -15.492 17.141 0.924 1 90.62 204 ALA A O 1
ATOM 1587 N N . ASP A 1 205 ? -17.016 16.141 -0.31 1 87.88 205 ASP A N 1
ATOM 1588 C CA . ASP A 1 205 ? -16.312 16.438 -1.556 1 87.88 205 ASP A CA 1
ATOM 1589 C C . ASP A 1 205 ? -16.188 17.953 -1.762 1 87.88 205 ASP A C 1
ATOM 1591 O O . ASP A 1 205 ? -15.094 18.453 -2.041 1 87.88 205 ASP A O 1
ATOM 1595 N N . ASN A 1 206 ? -17.234 18.672 -1.563 1 89.25 206 ASN A N 1
ATOM 1596 C CA . ASN A 1 206 ? -17.25 20.125 -1.689 1 89.25 206 ASN A CA 1
ATOM 1597 C C . ASN A 1 206 ? -16.344 20.781 -0.65 1 89.25 206 ASN A C 1
ATOM 1599 O O . ASN A 1 206 ? -15.594 21.719 -0.967 1 89.25 206 ASN A O 1
ATOM 1603 N N . ASP A 1 207 ? -16.516 20.297 0.488 1 90.31 207 ASP A N 1
ATOM 1604 C CA . ASP A 1 207 ? -15.695 20.828 1.568 1 90.31 207 ASP A CA 1
ATOM 1605 C C . ASP A 1 207 ? -14.211 20.578 1.312 1 90.31 207 ASP A C 1
ATOM 1607 O O . ASP A 1 207 ? -13.383 21.469 1.482 1 90.31 207 ASP A O 1
ATOM 1611 N N . PHE A 1 208 ? -13.961 19.375 0.882 1 90.06 208 PHE A N 1
ATOM 1612 C CA . PHE A 1 208 ? -12.586 19.016 0.568 1 90.06 208 PHE A CA 1
ATOM 1613 C C . PHE A 1 208 ? -11.992 19.969 -0.46 1 90.06 208 PHE A C 1
ATOM 1615 O O . PHE A 1 208 ? -10.914 20.531 -0.25 1 90.06 208 PHE A O 1
ATOM 1622 N N . ASP A 1 209 ? -12.648 20.219 -1.521 1 87.25 209 ASP A N 1
ATOM 1623 C CA . ASP A 1 209 ? -12.18 21.078 -2.594 1 87.25 209 ASP A CA 1
ATOM 1624 C C . ASP A 1 209 ? -11.93 22.5 -2.078 1 87.25 209 ASP A C 1
ATOM 1626 O O . ASP A 1 209 ? -10.961 23.156 -2.479 1 87.25 209 ASP A O 1
ATOM 1630 N N . LYS A 1 210 ? -12.68 22.891 -1.137 1 87.62 210 LYS A N 1
ATOM 1631 C CA . LYS A 1 210 ? -12.648 24.266 -0.638 1 87.62 210 LYS A CA 1
ATOM 1632 C C . LYS A 1 210 ? -11.531 24.453 0.39 1 87.62 210 LYS A C 1
ATOM 1634 O O . LYS A 1 210 ? -10.898 25.5 0.439 1 87.62 210 LYS A O 1
ATOM 1639 N N . PHE A 1 211 ? -11.281 23.359 1.117 1 89.06 211 PHE A N 1
ATOM 1640 C CA . PHE A 1 211 ? -10.5 23.609 2.324 1 89.06 211 PHE A CA 1
ATOM 1641 C C . PHE A 1 211 ? -9.133 22.938 2.232 1 89.06 211 PHE A C 1
ATOM 1643 O O . PHE A 1 211 ? -8.234 23.25 3.018 1 89.06 211 PHE A O 1
ATOM 1650 N N . VAL A 1 212 ? -8.953 22.062 1.317 1 90.06 212 VAL A N 1
ATOM 1651 C CA . VAL A 1 212 ? -7.723 21.281 1.263 1 90.06 212 VAL A CA 1
ATOM 1652 C C . VAL A 1 212 ? -6.52 22.219 1.146 1 90.06 212 VAL A C 1
ATOM 1654 O O . VAL A 1 212 ? -5.488 22 1.779 1 90.06 212 VAL A O 1
ATOM 1657 N N . LYS A 1 213 ? -6.574 23.266 0.394 1 88.81 213 LYS A N 1
ATOM 1658 C CA . LYS A 1 213 ? -5.477 24.219 0.238 1 88.81 213 LYS A CA 1
ATOM 1659 C C . LYS A 1 213 ? -5.219 24.984 1.536 1 88.81 213 LYS A C 1
ATOM 1661 O O . LYS A 1 213 ? -4.066 25.125 1.957 1 88.81 213 LYS A O 1
ATOM 1666 N N . GLU A 1 214 ? -6.301 25.422 2.111 1 89.12 214 GLU A N 1
ATOM 1667 C CA . GLU A 1 214 ? -6.191 26.203 3.342 1 89.12 214 GLU A CA 1
ATOM 1668 C C . GLU A 1 214 ? -5.59 25.375 4.469 1 89.12 214 GLU A C 1
ATOM 1670 O O . GLU A 1 214 ? -4.656 25.812 5.145 1 89.12 214 GLU A O 1
ATOM 1675 N N . VAL A 1 215 ? -6.113 24.203 4.617 1 89.12 215 VAL A N 1
ATOM 1676 C CA . VAL A 1 215 ? -5.684 23.375 5.746 1 89.12 215 VAL A CA 1
ATOM 1677 C C . VAL A 1 215 ? -4.297 22.812 5.469 1 89.12 215 VAL A C 1
ATOM 1679 O O . VAL A 1 215 ? -3.492 22.641 6.391 1 89.12 215 VAL A O 1
ATOM 1682 N N . GLY A 1 216 ? -4.008 22.516 4.262 1 85.44 216 GLY A N 1
ATOM 1683 C CA . GLY A 1 216 ? -2.656 22.125 3.889 1 85.44 216 GLY A CA 1
ATOM 1684 C C . GLY A 1 216 ? -1.622 23.188 4.184 1 85.44 216 GLY A C 1
ATOM 1685 O O . GLY A 1 216 ? -0.544 22.891 4.703 1 85.44 216 GLY A O 1
ATOM 1686 N N . ALA A 1 217 ? -1.969 24.422 3.879 1 86.94 217 ALA A N 1
ATOM 1687 C CA . ALA A 1 217 ? -1.086 25.547 4.145 1 86.94 217 ALA A CA 1
ATOM 1688 C C . ALA A 1 217 ? -0.853 25.719 5.641 1 86.94 217 ALA A C 1
ATOM 1690 O O . ALA A 1 217 ? 0.256 26.047 6.07 1 86.94 217 ALA A O 1
ATOM 1691 N N . LYS A 1 218 ? -1.876 25.531 6.371 1 87.44 218 LYS A N 1
ATOM 1692 C CA . LYS A 1 218 ? -1.771 25.641 7.824 1 87.44 218 LYS A CA 1
ATOM 1693 C C . LYS A 1 218 ? -0.78 24.625 8.383 1 87.44 218 LYS A C 1
ATOM 1695 O O . LYS A 1 218 ? 0.116 24.984 9.148 1 87.44 218 LYS A O 1
ATOM 1700 N N . ALA A 1 219 ? -0.928 23.391 7.996 1 88.44 219 ALA A N 1
ATOM 1701 C CA . ALA A 1 219 ? -0.034 22.328 8.461 1 88.44 219 ALA A CA 1
ATOM 1702 C C . ALA A 1 219 ? 1.403 22.594 8.016 1 88.44 219 ALA A C 1
ATOM 1704 O O . ALA A 1 219 ? 2.34 22.438 8.805 1 88.44 219 ALA A O 1
ATOM 1705 N N . ALA A 1 220 ? 1.521 23.031 6.816 1 87.19 220 ALA A N 1
ATOM 1706 C CA . ALA A 1 220 ? 2.842 23.312 6.258 1 87.19 220 ALA A CA 1
ATOM 1707 C C . ALA A 1 220 ? 3.525 24.453 7.004 1 87.19 220 ALA A C 1
ATOM 1709 O O . ALA A 1 220 ? 4.73 24.391 7.27 1 87.19 220 ALA A O 1
ATOM 1710 N N . SER A 1 221 ? 2.807 25.469 7.312 1 89 221 SER A N 1
ATOM 1711 C CA . SER A 1 221 ? 3.363 26.609 8.016 1 89 221 SER A CA 1
ATOM 1712 C C . SER A 1 221 ? 3.863 26.219 9.406 1 89 221 SER A C 1
ATOM 1714 O O . SER A 1 221 ? 4.902 26.703 9.852 1 89 221 SER A O 1
ATOM 1716 N N . ILE A 1 222 ? 3.166 25.391 10.031 1 91.88 222 ILE A N 1
ATOM 1717 C CA . ILE A 1 222 ? 3.52 24.953 11.383 1 91.88 222 ILE A CA 1
ATOM 1718 C C . ILE A 1 222 ? 4.816 24.141 11.344 1 91.88 222 ILE A C 1
ATOM 1720 O O . ILE A 1 222 ? 5.738 24.406 12.117 1 91.88 222 ILE A O 1
ATOM 1724 N N . ILE A 1 223 ? 4.906 23.203 10.414 1 90.56 223 ILE A N 1
ATOM 1725 C CA . ILE A 1 223 ? 6.09 22.359 10.297 1 90.56 223 ILE A CA 1
ATOM 1726 C C . ILE A 1 223 ? 7.293 23.203 9.891 1 90.56 223 ILE A C 1
ATOM 1728 O O . ILE A 1 223 ? 8.391 23.031 10.43 1 90.56 223 ILE A O 1
ATOM 1732 N N . ALA A 1 224 ? 7.098 24.094 8.977 1 87.62 224 ALA A N 1
ATOM 1733 C CA . ALA A 1 224 ? 8.172 24.984 8.531 1 87.62 224 ALA A CA 1
ATOM 1734 C C . ALA A 1 224 ? 8.711 25.812 9.688 1 87.62 224 ALA A C 1
ATOM 1736 O O . ALA A 1 224 ? 9.93 25.922 9.875 1 87.62 224 ALA A O 1
ATOM 1737 N N . SER A 1 225 ? 7.797 26.406 10.461 1 89.12 225 SER A N 1
ATOM 1738 C CA . SER A 1 225 ? 8.195 27.219 11.602 1 89.12 225 SER A CA 1
ATOM 1739 C C . SER A 1 225 ? 8.93 26.391 12.648 1 89.12 225 SER A C 1
ATOM 1741 O O . SER A 1 225 ? 9.93 26.828 13.211 1 89.12 225 SER A O 1
ATOM 1743 N N . TYR A 1 226 ? 8.406 25.172 12.906 1 91.12 226 TYR A N 1
ATOM 1744 C CA . TYR A 1 226 ? 9.039 24.266 13.844 1 91.12 226 TYR A CA 1
ATOM 1745 C C . TYR A 1 226 ? 10.469 23.938 13.414 1 91.12 226 TYR A C 1
ATOM 1747 O O . TYR A 1 226 ? 11.398 23.984 14.227 1 91.12 226 TYR A O 1
ATOM 1755 N N . LEU A 1 227 ? 10.648 23.609 12.125 1 87 227 LEU A N 1
ATOM 1756 C CA . LEU A 1 227 ? 11.953 23.234 11.609 1 87 227 LEU A CA 1
ATOM 1757 C C . LEU A 1 227 ? 12.914 24.422 11.641 1 87 227 LEU A C 1
ATOM 1759 O O . LEU A 1 227 ? 14.109 24.25 11.898 1 87 227 LEU A O 1
ATOM 1763 N N . GLU A 1 228 ? 12.414 25.578 11.445 1 84.38 228 GLU A N 1
ATOM 1764 C CA . GLU A 1 228 ? 13.234 26.797 11.453 1 84.38 228 GLU A CA 1
ATOM 1765 C C . GLU A 1 228 ? 13.664 27.156 12.875 1 84.38 228 GLU A C 1
ATOM 1767 O O . GLU A 1 228 ? 14.789 27.594 13.094 1 84.38 228 GLU A O 1
ATOM 1772 N N . GLU A 1 229 ? 12.734 26.938 13.82 1 83.25 229 GLU A N 1
ATOM 1773 C CA . GLU A 1 229 ? 12.984 27.391 15.188 1 83.25 229 GLU A CA 1
ATOM 1774 C C . GLU A 1 229 ? 13.75 26.344 15.984 1 83.25 229 GLU A C 1
ATOM 1776 O O . GLU A 1 229 ? 14.516 26.672 16.891 1 83.25 229 GLU A O 1
ATOM 1781 N N . THR A 1 230 ? 13.375 25.125 15.953 1 72.12 230 THR A N 1
ATOM 1782 C CA . THR A 1 230 ? 13.836 24.094 16.875 1 72.12 230 THR A CA 1
ATOM 1783 C C . THR A 1 230 ? 14.93 23.25 16.234 1 72.12 230 THR A C 1
ATOM 1785 O O . THR A 1 230 ? 15.859 22.812 16.906 1 72.12 230 THR A O 1
ATOM 1788 N N . VAL A 1 231 ? 14.508 22.719 15.266 1 58.72 231 VAL A N 1
ATOM 1789 C CA . VAL A 1 231 ? 15.445 21.734 14.703 1 58.72 231 VAL A CA 1
ATOM 1790 C C . VAL A 1 231 ? 16.641 22.469 14.078 1 58.72 231 VAL A C 1
ATOM 1792 O O . VAL A 1 231 ? 17.719 21.891 13.969 1 58.72 231 VAL A O 1
ATOM 1795 N N . LEU A 1 232 ? 16.266 23.734 13.688 1 47.78 232 LEU A N 1
ATOM 1796 C CA . LEU A 1 232 ? 17.266 24.547 12.992 1 47.78 232 LEU A CA 1
ATOM 1797 C C . LEU A 1 232 ? 18.203 25.219 13.984 1 47.78 232 LEU A C 1
ATOM 1799 O O . LEU A 1 232 ? 19.141 25.938 13.578 1 47.78 232 LEU A O 1
ATOM 1803 N N . ASP A 1 233 ? 17.922 25.078 15.305 1 43.25 233 ASP A N 1
ATOM 1804 C CA . ASP A 1 233 ? 18.953 25.609 16.188 1 43.25 233 ASP A CA 1
ATOM 1805 C C . ASP A 1 233 ? 19.984 24.547 16.531 1 43.25 233 ASP A C 1
ATOM 1807 O O . ASP A 1 233 ? 19.625 23.406 16.844 1 43.25 233 ASP A O 1
ATOM 1811 N N . MET B 1 1 ? 19.75 -11.883 -17.797 1 92.62 1 MET B N 1
ATOM 1812 C CA . MET B 1 1 ? 18.688 -10.992 -17.344 1 92.62 1 MET B CA 1
ATOM 1813 C C . MET B 1 1 ? 18.578 -11 -15.82 1 92.62 1 MET B C 1
ATOM 1815 O O . MET B 1 1 ? 19.109 -11.898 -15.164 1 92.62 1 MET B O 1
ATOM 1819 N N . LYS B 1 2 ? 18 -10.062 -15.273 1 95.38 2 LYS B N 1
ATOM 1820 C CA . LYS B 1 2 ? 17.656 -10.008 -13.859 1 95.38 2 LYS B CA 1
ATOM 1821 C C . LYS B 1 2 ? 16.156 -10.211 -13.648 1 95.38 2 LYS B C 1
ATOM 1823 O O . LYS B 1 2 ? 15.352 -9.406 -14.125 1 95.38 2 LYS B O 1
ATOM 1828 N N . ILE B 1 3 ? 15.852 -11.25 -12.969 1 95.75 3 ILE B N 1
ATOM 1829 C CA . ILE B 1 3 ? 14.461 -11.656 -12.797 1 95.75 3 ILE B CA 1
ATOM 1830 C C . ILE B 1 3 ? 14.094 -11.641 -11.312 1 95.75 3 ILE B C 1
ATOM 1832 O O . ILE B 1 3 ? 14.844 -12.148 -10.477 1 95.75 3 ILE B O 1
ATOM 1836 N N . ALA B 1 4 ? 13.031 -11.023 -11 1 96.75 4 ALA B N 1
ATOM 1837 C CA . ALA B 1 4 ? 12.5 -11.094 -9.641 1 96.75 4 ALA B CA 1
ATOM 1838 C C . ALA B 1 4 ? 11.344 -12.086 -9.555 1 96.75 4 ALA B C 1
ATOM 1840 O O . ALA B 1 4 ? 10.469 -12.102 -10.414 1 96.75 4 ALA B O 1
ATOM 1841 N N . ILE B 1 5 ? 11.383 -12.938 -8.602 1 95.25 5 ILE B N 1
ATOM 1842 C CA . ILE B 1 5 ? 10.258 -13.773 -8.211 1 95.25 5 ILE B CA 1
ATOM 1843 C C . ILE B 1 5 ? 9.766 -13.359 -6.828 1 95.25 5 ILE B C 1
ATOM 1845 O O . ILE B 1 5 ? 10.5 -13.438 -5.848 1 95.25 5 ILE B O 1
ATOM 1849 N N . ILE B 1 6 ? 8.508 -12.961 -6.742 1 95.81 6 ILE B N 1
ATOM 1850 C CA . ILE B 1 6 ? 7.988 -12.445 -5.477 1 95.81 6 ILE B CA 1
ATOM 1851 C C . ILE B 1 6 ? 6.82 -13.312 -5.008 1 95.81 6 ILE B C 1
ATOM 1853 O O . ILE B 1 6 ? 5.883 -13.562 -5.77 1 95.81 6 ILE B O 1
ATOM 1857 N N . VAL B 1 7 ? 6.891 -13.711 -3.781 1 93.62 7 VAL B N 1
ATOM 1858 C CA . VAL B 1 7 ? 5.844 -14.492 -3.139 1 93.62 7 VAL B CA 1
ATOM 1859 C C . VAL B 1 7 ? 5.438 -13.836 -1.821 1 93.62 7 VAL B C 1
ATOM 1861 O O . VAL B 1 7 ? 6.281 -13.281 -1.112 1 93.62 7 VAL B O 1
ATOM 1864 N N . PRO B 1 8 ? 4.184 -13.914 -1.45 1 91.44 8 PRO B N 1
ATOM 1865 C CA . PRO B 1 8 ? 3.74 -13.234 -0.231 1 91.44 8 PRO B CA 1
ATOM 1866 C C . PRO B 1 8 ? 4.047 -14.031 1.035 1 91.44 8 PRO B C 1
ATOM 1868 O O . PRO B 1 8 ? 4.223 -13.445 2.107 1 91.44 8 PRO B O 1
ATOM 1871 N N . MET B 1 9 ? 4.148 -15.312 0.939 1 90.81 9 MET B N 1
ATOM 1872 C CA . MET B 1 9 ? 4.207 -16.125 2.146 1 90.81 9 MET B CA 1
ATOM 1873 C C . MET B 1 9 ? 5.355 -17.141 2.066 1 90.81 9 MET B C 1
ATOM 1875 O O . MET B 1 9 ? 5.656 -17.656 0.991 1 90.81 9 MET B O 1
ATOM 1879 N N . GLU B 1 10 ? 5.848 -17.438 3.219 1 88.69 10 GLU B N 1
ATOM 1880 C CA . GLU B 1 10 ? 6.98 -18.344 3.314 1 88.69 10 GLU B CA 1
ATOM 1881 C C . GLU B 1 10 ? 6.629 -19.734 2.758 1 88.69 10 GLU B C 1
ATOM 1883 O O . GLU B 1 10 ? 7.469 -20.391 2.139 1 88.69 10 GLU B O 1
ATOM 1888 N N . GLU B 1 11 ? 5.41 -20.172 3.016 1 85.19 11 GLU B N 1
ATOM 1889 C CA . GLU B 1 11 ? 4.941 -21.453 2.508 1 85.19 11 GLU B CA 1
ATOM 1890 C C . GLU B 1 11 ? 5.082 -21.531 0.989 1 85.19 11 GLU B C 1
ATOM 1892 O O . GLU B 1 11 ? 5.359 -22.594 0.438 1 85.19 11 GLU B O 1
ATOM 1897 N N . GLU B 1 12 ? 4.945 -20.406 0.347 1 83.62 12 GLU B N 1
ATOM 1898 C CA . GLU B 1 12 ? 5.02 -20.344 -1.109 1 83.62 12 GLU B CA 1
ATOM 1899 C C . GLU B 1 12 ? 6.465 -20.266 -1.589 1 83.62 12 GLU B C 1
ATOM 1901 O O . GLU B 1 12 ? 6.789 -20.75 -2.678 1 83.62 12 GLU B O 1
ATOM 1906 N N . ALA B 1 13 ? 7.34 -19.719 -0.778 1 83.44 13 ALA B N 1
ATOM 1907 C CA . ALA B 1 13 ? 8.742 -19.516 -1.135 1 83.44 13 ALA B CA 1
ATOM 1908 C C . ALA B 1 13 ? 9.539 -20.812 -0.981 1 83.44 13 ALA B C 1
ATOM 1910 O O . ALA B 1 13 ? 10.57 -21 -1.627 1 83.44 13 ALA B O 1
ATOM 1911 N N . GLU B 1 14 ? 9.086 -21.641 -0.123 1 84.06 14 GLU B N 1
ATOM 1912 C CA . GLU B 1 14 ? 9.82 -22.859 0.243 1 84.06 14 GLU B CA 1
ATOM 1913 C C . GLU B 1 14 ? 10.148 -23.703 -0.986 1 84.06 14 GLU B C 1
ATOM 1915 O O . GLU B 1 14 ? 11.234 -24.281 -1.078 1 84.06 14 GLU B O 1
ATOM 1920 N N . PHE B 1 15 ? 9.289 -23.734 -1.876 1 82.69 15 PHE B N 1
ATOM 1921 C CA . PHE B 1 15 ? 9.484 -24.562 -3.055 1 82.69 15 PHE B CA 1
ATOM 1922 C C . PHE B 1 15 ? 10.625 -24.031 -3.916 1 82.69 15 PHE B C 1
ATOM 1924 O O . PHE B 1 15 ? 11.422 -24.797 -4.453 1 82.69 15 PHE B O 1
ATOM 1931 N N . TYR B 1 16 ? 10.719 -22.719 -4.055 1 84.44 16 TYR B N 1
ATOM 1932 C CA . TYR B 1 16 ? 11.773 -22.109 -4.852 1 84.44 16 TYR B CA 1
ATOM 1933 C C . TYR B 1 16 ? 13.141 -22.344 -4.215 1 84.44 16 TYR B C 1
ATOM 1935 O O . TYR B 1 16 ? 14.117 -22.609 -4.914 1 84.44 16 TYR B O 1
ATOM 1943 N N . LYS B 1 17 ? 13.109 -22.297 -2.961 1 82.56 17 LYS B N 1
ATOM 1944 C CA . LYS B 1 17 ? 14.359 -22.453 -2.221 1 82.56 17 LYS B CA 1
ATOM 1945 C C . LYS B 1 17 ? 14.891 -23.891 -2.348 1 82.56 17 LYS B C 1
ATOM 1947 O O . LYS B 1 17 ? 16.094 -24.109 -2.291 1 82.56 17 LYS B O 1
ATOM 1952 N N . LYS B 1 18 ? 14.023 -24.766 -2.508 1 80.25 18 LYS B N 1
ATOM 1953 C CA . LYS B 1 18 ? 14.422 -26.172 -2.686 1 80.25 18 LYS B CA 1
ATOM 1954 C C . LYS B 1 18 ? 14.914 -26.422 -4.105 1 80.25 18 LYS B C 1
ATOM 1956 O O . LYS B 1 18 ? 15.766 -27.281 -4.328 1 80.25 18 LYS B O 1
ATOM 1961 N N . HIS B 1 19 ? 14.508 -25.688 -4.996 1 79.44 19 HIS B N 1
ATOM 1962 C CA . HIS B 1 19 ? 14.805 -25.906 -6.406 1 79.44 19 HIS B CA 1
ATOM 1963 C C . HIS B 1 19 ? 16.078 -25.188 -6.82 1 79.44 19 HIS B C 1
ATOM 1965 O O . HIS B 1 19 ? 16.797 -25.641 -7.719 1 79.44 19 HIS B O 1
ATOM 1971 N N . PHE B 1 20 ? 16.141 -24.016 -6.172 1 76.81 20 PHE B N 1
ATOM 1972 C CA . PHE B 1 20 ? 17.312 -23.219 -6.508 1 76.81 20 PHE B CA 1
ATOM 1973 C C . PHE B 1 20 ? 18.297 -23.156 -5.336 1 76.81 20 PHE B C 1
ATOM 1975 O O . PHE B 1 20 ? 17.875 -23.062 -4.18 1 76.81 20 PHE B O 1
ATOM 1982 N N . LYS B 1 21 ? 19.453 -23.547 -5.461 1 69.19 21 LYS B N 1
ATOM 1983 C CA . LYS B 1 21 ? 20.453 -23.453 -4.402 1 69.19 21 LYS B CA 1
ATOM 1984 C C . LYS B 1 21 ? 20.938 -22.016 -4.25 1 69.19 21 LYS B C 1
ATOM 1986 O O . LYS B 1 21 ? 21.531 -21.453 -5.18 1 69.19 21 LYS B O 1
ATOM 1991 N N . SER B 1 22 ? 20.344 -21.375 -3.096 1 64.56 22 SER B N 1
ATOM 1992 C CA . SER B 1 22 ? 20.734 -19.984 -2.918 1 64.56 22 SER B CA 1
ATOM 1993 C C . SER B 1 22 ? 22.172 -19.875 -2.414 1 64.56 22 SER B C 1
ATOM 1995 O O . SER B 1 22 ? 22.562 -20.594 -1.498 1 64.56 22 SER B O 1
ATOM 1997 N N . GLU B 1 23 ? 22.875 -19.156 -3.137 1 68.19 23 GLU B N 1
ATOM 1998 C CA . GLU B 1 23 ? 24.281 -18.922 -2.834 1 68.19 23 GLU B CA 1
ATOM 1999 C C . GLU B 1 23 ? 24.469 -17.656 -2.008 1 68.19 23 GLU B C 1
ATOM 2001 O O . GLU B 1 23 ? 25.516 -17.469 -1.372 1 68.19 23 GLU B O 1
ATOM 2006 N N . ASN B 1 24 ? 23.453 -16.781 -2.053 1 86.12 24 ASN B N 1
ATOM 2007 C CA . ASN B 1 24 ? 23.656 -15.445 -1.491 1 86.12 24 ASN B CA 1
ATOM 2008 C C . ASN B 1 24 ? 22.344 -14.797 -1.104 1 86.12 24 ASN B C 1
ATOM 2010 O O . ASN B 1 24 ? 21.328 -15.008 -1.763 1 86.12 24 ASN B O 1
ATOM 2014 N N . LYS B 1 25 ? 22.312 -14.086 0.072 1 91.06 25 LYS B N 1
ATOM 2015 C CA . LYS B 1 25 ? 21.188 -13.242 0.489 1 91.06 25 LYS B CA 1
ATOM 2016 C C . LYS B 1 25 ? 21.562 -11.766 0.412 1 91.06 25 LYS B C 1
ATOM 2018 O O . LYS B 1 25 ? 22.672 -11.375 0.785 1 91.06 25 LYS B O 1
ATOM 2023 N N . GLU B 1 26 ? 20.672 -11.062 -0.22 1 93.19 26 GLU B N 1
ATOM 2024 C CA . GLU B 1 26 ? 20.844 -9.617 -0.327 1 93.19 26 GLU B CA 1
ATOM 2025 C C . GLU B 1 26 ? 19.688 -8.875 0.309 1 93.19 26 GLU B C 1
ATOM 2027 O O . GLU B 1 26 ? 18.531 -9.312 0.225 1 93.19 26 GLU B O 1
ATOM 2032 N N . VAL B 1 27 ? 20.047 -7.746 0.895 1 94.31 27 VAL B N 1
ATOM 2033 C CA . VAL B 1 27 ? 19 -6.945 1.533 1 94.31 27 VAL B CA 1
ATOM 2034 C C . VAL B 1 27 ? 18.781 -5.664 0.733 1 94.31 27 VAL B C 1
ATOM 2036 O O . VAL B 1 27 ? 19.719 -4.938 0.427 1 94.31 27 VAL B O 1
ATOM 2039 N N . PHE B 1 28 ? 17.609 -5.441 0.341 1 94.56 28 PHE B N 1
ATOM 2040 C CA . PHE B 1 28 ? 17.156 -4.191 -0.268 1 94.56 28 PHE B CA 1
ATOM 2041 C C . PHE B 1 28 ? 16.172 -3.473 0.637 1 94.56 28 PHE B C 1
ATOM 2043 O O . PHE B 1 28 ? 15.055 -3.959 0.859 1 94.56 28 PHE B O 1
ATOM 2050 N N . GLY B 1 29 ? 16.516 -2.289 1.114 1 93.06 29 GLY B N 1
ATOM 2051 C CA . GLY B 1 29 ? 15.711 -1.71 2.178 1 93.06 29 GLY B CA 1
ATOM 2052 C C . GLY B 1 29 ? 15.641 -2.586 3.414 1 93.06 29 GLY B C 1
ATOM 2053 O O . GLY B 1 29 ? 16.672 -2.908 4.016 1 93.06 29 GLY B O 1
ATOM 2054 N N . THR B 1 30 ? 14.453 -3.055 3.631 1 88.44 30 THR B N 1
ATOM 2055 C CA . THR B 1 30 ? 14.281 -3.896 4.812 1 88.44 30 THR B CA 1
ATOM 2056 C C . THR B 1 30 ? 13.914 -5.32 4.41 1 88.44 30 THR B C 1
ATOM 2058 O O . THR B 1 30 ? 13.531 -6.129 5.258 1 88.44 30 THR B O 1
ATOM 2061 N N . THR B 1 31 ? 14.023 -5.574 3.143 1 88 31 THR B N 1
ATOM 2062 C CA . THR B 1 31 ? 13.586 -6.871 2.643 1 88 31 THR B CA 1
ATOM 2063 C C . THR B 1 31 ? 14.781 -7.723 2.225 1 88 31 THR B C 1
ATOM 2065 O O . THR B 1 31 ? 15.703 -7.23 1.569 1 88 31 THR B O 1
ATOM 2068 N N . GLU B 1 32 ? 14.695 -8.93 2.6 1 89.62 32 GLU B N 1
ATOM 2069 C CA . GLU B 1 32 ? 15.734 -9.875 2.201 1 89.62 32 GLU B CA 1
ATOM 2070 C C . GLU B 1 32 ? 15.312 -10.656 0.957 1 89.62 32 GLU B C 1
ATOM 2072 O O . GLU B 1 32 ? 14.172 -11.102 0.85 1 89.62 32 GLU B O 1
ATOM 2077 N N . PHE B 1 33 ? 16.234 -10.75 0.052 1 93.25 33 PHE B N 1
ATOM 2078 C CA . PHE B 1 33 ? 16.031 -11.5 -1.179 1 93.25 33 PHE B CA 1
ATOM 2079 C C . PHE B 1 33 ? 17.094 -12.594 -1.322 1 93.25 33 PHE B C 1
ATOM 2081 O O . PHE B 1 33 ? 18.281 -12.344 -1.093 1 93.25 33 PHE B O 1
ATOM 2088 N N . ASP B 1 34 ? 16.656 -13.773 -1.665 1 92.62 34 ASP B N 1
ATOM 2089 C CA . ASP B 1 34 ? 17.594 -14.797 -2.127 1 92.62 34 ASP B CA 1
ATOM 2090 C C . ASP B 1 34 ? 18.031 -14.531 -3.562 1 92.62 34 ASP B C 1
ATOM 2092 O O . ASP B 1 34 ? 17.219 -14.203 -4.422 1 92.62 34 ASP B O 1
ATOM 2096 N N . HIS B 1 35 ? 19.281 -14.555 -3.723 1 92.69 35 HIS B N 1
ATOM 2097 C CA . HIS B 1 35 ? 19.828 -14.305 -5.051 1 92.69 35 HIS B CA 1
ATOM 2098 C C . HIS B 1 35 ? 20.531 -15.547 -5.598 1 92.69 35 HIS B C 1
ATOM 2100 O O . HIS B 1 35 ? 21.406 -16.094 -4.949 1 92.69 35 HIS B O 1
ATOM 2106 N N . PHE B 1 36 ? 20.094 -16.047 -6.715 1 86.5 36 PHE B N 1
ATOM 2107 C CA . PHE B 1 36 ? 20.734 -17.203 -7.336 1 86.5 36 PHE B CA 1
ATOM 2108 C C . PHE B 1 36 ? 20.812 -17.031 -8.844 1 86.5 36 PHE B C 1
ATOM 2110 O O . PHE B 1 36 ? 20.172 -16.141 -9.406 1 86.5 36 PHE B O 1
ATOM 2117 N N . SER B 1 37 ? 21.812 -17.672 -9.391 1 84.81 37 SER B N 1
ATOM 2118 C CA . SER B 1 37 ? 22.016 -17.656 -10.836 1 84.81 37 SER B CA 1
ATOM 2119 C C . SER B 1 37 ? 21.484 -18.922 -11.492 1 84.81 37 SER B C 1
ATOM 2121 O O . SER B 1 37 ? 21.812 -20.031 -11.055 1 84.81 37 SER B O 1
ATOM 2123 N N . VAL B 1 38 ? 20.609 -18.703 -12.469 1 81.31 38 VAL B N 1
ATOM 2124 C CA . VAL B 1 38 ? 20.078 -19.812 -13.25 1 81.31 38 VAL B CA 1
ATOM 2125 C C . VAL B 1 38 ? 20.312 -19.547 -14.734 1 81.31 38 VAL B C 1
ATOM 2127 O O . VAL B 1 38 ? 19.75 -18.609 -15.305 1 81.31 38 VAL B O 1
ATOM 2130 N N . ASN B 1 39 ? 21.141 -20.359 -15.352 1 82 39 ASN B N 1
ATOM 2131 C CA . ASN B 1 39 ? 21.438 -20.266 -16.781 1 82 39 ASN B CA 1
ATOM 2132 C C . ASN B 1 39 ? 21.875 -18.859 -17.172 1 82 39 ASN B C 1
ATOM 2134 O O . ASN B 1 39 ? 21.344 -18.281 -18.125 1 82 39 ASN B O 1
ATOM 2138 N N . GLY B 1 40 ? 22.641 -18.234 -16.375 1 82.44 40 GLY B N 1
ATOM 2139 C CA . GLY B 1 40 ? 23.219 -16.938 -16.672 1 82.44 40 GLY B CA 1
ATOM 2140 C C . GLY B 1 40 ? 22.312 -15.789 -16.281 1 82.44 40 GLY B C 1
ATOM 2141 O O . GLY B 1 40 ? 22.656 -14.617 -16.469 1 82.44 40 GLY B O 1
ATOM 2142 N N . ASN B 1 41 ? 21.109 -16.125 -15.789 1 87.75 41 ASN B N 1
ATOM 2143 C CA . ASN B 1 41 ? 20.203 -15.094 -15.32 1 87.75 41 ASN B CA 1
ATOM 2144 C C . ASN B 1 41 ? 20.281 -14.914 -13.805 1 87.75 41 ASN B C 1
ATOM 2146 O O . ASN B 1 41 ? 20.453 -15.891 -13.07 1 87.75 41 ASN B O 1
ATOM 2150 N N . ASP B 1 42 ? 20.203 -13.719 -13.359 1 91.19 42 ASP B N 1
ATOM 2151 C CA . ASP B 1 42 ? 20.109 -13.414 -11.93 1 91.19 42 ASP B CA 1
ATOM 2152 C C . ASP B 1 42 ? 18.672 -13.461 -11.445 1 91.19 42 ASP B C 1
ATOM 2154 O O . ASP B 1 42 ? 17.812 -12.758 -11.977 1 91.19 42 ASP B O 1
ATOM 2158 N N . ILE B 1 43 ? 18.469 -14.281 -10.492 1 92.31 43 ILE B N 1
ATOM 2159 C CA . ILE B 1 43 ? 17.125 -14.414 -9.93 1 92.31 43 ILE B CA 1
ATOM 2160 C C . ILE B 1 43 ? 17.109 -13.867 -8.5 1 92.31 43 ILE B C 1
ATOM 2162 O O . ILE B 1 43 ? 17.938 -14.258 -7.672 1 92.31 43 ILE B O 1
ATOM 2166 N N . TYR B 1 44 ? 16.203 -12.953 -8.258 1 94.69 44 TYR B N 1
ATOM 2167 C CA . TYR B 1 44 ? 15.945 -12.422 -6.93 1 94.69 44 TYR B CA 1
ATOM 2168 C C . TYR B 1 44 ? 14.617 -12.945 -6.383 1 94.69 44 TYR B C 1
ATOM 2170 O O . TYR B 1 44 ? 13.555 -12.539 -6.844 1 94.69 44 TYR B O 1
ATOM 2178 N N . LEU B 1 45 ? 14.688 -13.859 -5.441 1 94.12 45 LEU B N 1
ATOM 2179 C CA . LEU B 1 45 ? 13.492 -14.383 -4.793 1 94.12 45 LEU B CA 1
ATOM 2180 C C . LEU B 1 45 ? 13.188 -13.617 -3.51 1 94.12 45 LEU B C 1
ATOM 2182 O O . LEU B 1 45 ? 13.977 -13.633 -2.566 1 94.12 45 LEU B O 1
ATOM 2186 N N . GLY B 1 46 ? 12.078 -12.969 -3.508 1 93.88 46 GLY B N 1
ATOM 2187 C CA . GLY B 1 46 ? 11.727 -12.156 -2.357 1 93.88 46 GLY B CA 1
ATOM 2188 C C . GLY B 1 46 ? 10.414 -12.562 -1.719 1 93.88 46 GLY B C 1
ATOM 2189 O O . GLY B 1 46 ? 9.477 -12.953 -2.414 1 93.88 46 GLY B O 1
ATOM 2190 N N . LEU B 1 47 ? 10.398 -12.391 -0.395 1 93.38 47 LEU B N 1
ATOM 2191 C CA . LEU B 1 47 ? 9.172 -12.492 0.392 1 93.38 47 LEU B CA 1
ATOM 2192 C C . LEU B 1 47 ? 8.594 -11.109 0.684 1 93.38 47 LEU B C 1
ATOM 2194 O O . LEU B 1 47 ? 9.188 -10.328 1.432 1 93.38 47 LEU B O 1
ATOM 2198 N N . SER B 1 48 ? 7.461 -10.883 0.109 1 93.75 48 SER B N 1
ATOM 2199 C CA . SER B 1 48 ? 6.918 -9.531 0.218 1 93.75 48 SER B CA 1
ATOM 2200 C C . SER B 1 48 ? 6.172 -9.344 1.535 1 93.75 48 SER B C 1
ATOM 2202 O O . SER B 1 48 ? 6.051 -8.219 2.027 1 93.75 48 SER B O 1
ATOM 2204 N N . GLY B 1 49 ? 5.68 -10.508 2.045 1 94.62 49 GLY B N 1
ATOM 2205 C CA . GLY B 1 49 ? 4.699 -10.352 3.107 1 94.62 49 GLY B CA 1
ATOM 2206 C C . GLY B 1 49 ? 3.293 -10.109 2.59 1 94.62 49 GLY B C 1
ATOM 2207 O O . GLY B 1 49 ? 3.094 -9.914 1.39 1 94.62 49 GLY B O 1
ATOM 2208 N N . ILE B 1 50 ? 2.385 -10.094 3.527 1 97.25 50 ILE B N 1
ATOM 2209 C CA . ILE B 1 50 ? 0.97 -10.062 3.176 1 97.25 50 ILE B CA 1
ATOM 2210 C C . ILE B 1 50 ? 0.474 -8.617 3.16 1 97.25 50 ILE B C 1
ATOM 2212 O O . ILE B 1 50 ? 0.813 -7.824 4.047 1 97.25 50 ILE B O 1
ATOM 2216 N N . GLY B 1 51 ? -0.316 -8.312 2.197 1 98.5 51 GLY B N 1
ATOM 2217 C CA . GLY B 1 51 ? -0.972 -7.012 2.168 1 98.5 51 GLY B CA 1
ATOM 2218 C C . GLY B 1 51 ? -0.372 -6.062 1.148 1 98.5 51 GLY B C 1
ATOM 2219 O O . GLY B 1 51 ? 0.788 -6.215 0.758 1 98.5 51 GLY B O 1
ATOM 2220 N N . LYS B 1 52 ? -1.113 -5.031 0.784 1 98.81 52 LYS B N 1
ATOM 2221 C CA . LYS B 1 52 ? -0.777 -4.098 -0.287 1 98.81 52 LYS B CA 1
ATOM 2222 C C . LYS B 1 52 ? 0.478 -3.299 0.054 1 98.81 52 LYS B C 1
ATOM 2224 O O . LYS B 1 52 ? 1.37 -3.146 -0.784 1 98.81 52 LYS B O 1
ATOM 2229 N N . VAL B 1 53 ? 0.54 -2.834 1.306 1 98.88 53 VAL B N 1
ATOM 2230 C CA . VAL B 1 53 ? 1.639 -1.958 1.699 1 98.88 53 VAL B CA 1
ATOM 2231 C C . VAL B 1 53 ? 2.939 -2.756 1.763 1 98.88 53 VAL B C 1
ATOM 2233 O O . VAL B 1 53 ? 3.986 -2.281 1.318 1 98.88 53 VAL B O 1
ATOM 2236 N N . ASN B 1 54 ? 2.887 -3.973 2.285 1 98.44 54 ASN B N 1
ATOM 2237 C CA . ASN B 1 54 ? 4.062 -4.836 2.27 1 98.44 54 ASN B CA 1
ATOM 2238 C C . ASN B 1 54 ? 4.523 -5.129 0.844 1 98.44 54 ASN B C 1
ATOM 2240 O O . ASN B 1 54 ? 5.719 -5.051 0.545 1 98.44 54 ASN B O 1
ATOM 2244 N N . ALA B 1 55 ? 3.574 -5.473 -0.001 1 98 55 ALA B N 1
ATOM 2245 C CA . ALA B 1 55 ? 3.893 -5.742 -1.4 1 98 55 ALA B CA 1
ATOM 2246 C C . ALA B 1 55 ? 4.598 -4.551 -2.045 1 98 55 ALA B C 1
ATOM 2248 O O . ALA B 1 55 ? 5.645 -4.711 -2.676 1 98 55 ALA B O 1
ATOM 2249 N N . ALA B 1 56 ? 4.02 -3.352 -1.828 1 98.44 56 ALA B N 1
ATOM 2250 C CA . ALA B 1 56 ? 4.574 -2.133 -2.41 1 98.44 56 ALA B CA 1
ATOM 2251 C C . ALA B 1 56 ? 5.969 -1.848 -1.856 1 98.44 56 ALA B C 1
ATOM 2253 O O . ALA B 1 56 ? 6.887 -1.52 -2.609 1 98.44 56 ALA B O 1
ATOM 2254 N N . MET B 1 57 ? 6.121 -1.968 -0.542 1 98.06 57 MET B N 1
ATOM 2255 C CA . MET B 1 57 ? 7.379 -1.667 0.14 1 98.06 57 MET B CA 1
ATOM 2256 C C . MET B 1 57 ? 8.492 -2.59 -0.341 1 98.06 57 MET B C 1
ATOM 2258 O O . MET B 1 57 ? 9.57 -2.125 -0.709 1 98.06 57 MET B O 1
ATOM 2262 N N . ASN B 1 58 ? 8.227 -3.855 -0.455 1 96.75 58 ASN B N 1
ATOM 2263 C CA . ASN B 1 58 ? 9.258 -4.844 -0.769 1 96.75 58 ASN B CA 1
ATOM 2264 C C . ASN B 1 58 ? 9.68 -4.758 -2.23 1 96.75 58 ASN B C 1
ATOM 2266 O O . ASN B 1 58 ? 10.875 -4.73 -2.531 1 96.75 58 ASN B O 1
ATOM 2270 N N . LEU B 1 59 ? 8.703 -4.703 -3.105 1 97.69 59 LEU B N 1
ATOM 2271 C CA . LEU B 1 59 ? 9.047 -4.613 -4.52 1 97.69 59 LEU B CA 1
ATOM 2272 C C . LEU B 1 59 ? 9.766 -3.305 -4.824 1 97.69 59 LEU B C 1
ATOM 2274 O O . LEU B 1 59 ? 10.742 -3.291 -5.582 1 97.69 59 LEU B O 1
ATOM 2278 N N . THR B 1 60 ? 9.32 -2.189 -4.23 1 98.25 60 THR B N 1
ATOM 2279 C CA . THR B 1 60 ? 9.945 -0.889 -4.438 1 98.25 60 THR B CA 1
ATOM 2280 C C . THR B 1 60 ? 11.398 -0.907 -3.977 1 98.25 60 THR B C 1
ATOM 2282 O O . THR B 1 60 ? 12.273 -0.34 -4.633 1 98.25 60 THR B O 1
ATOM 2285 N N . SER B 1 61 ? 11.648 -1.53 -2.834 1 97.75 61 SER B N 1
ATOM 2286 C CA . SER B 1 61 ? 13.008 -1.605 -2.311 1 97.75 61 SER B CA 1
ATOM 2287 C C . SER B 1 61 ? 13.945 -2.258 -3.316 1 97.75 61 SER B C 1
ATOM 2289 O O . SER B 1 61 ? 15.078 -1.799 -3.506 1 97.75 61 SER B O 1
ATOM 2291 N N . LEU B 1 62 ? 13.453 -3.297 -3.957 1 97.81 62 LEU B N 1
ATOM 2292 C CA . LEU B 1 62 ? 14.266 -3.998 -4.945 1 97.81 62 LEU B CA 1
ATOM 2293 C C . LEU B 1 62 ? 14.453 -3.146 -6.195 1 97.81 62 LEU B C 1
ATOM 2295 O O . LEU B 1 62 ? 15.586 -2.947 -6.652 1 97.81 62 LEU B O 1
ATOM 2299 N N . LEU B 1 63 ? 13.375 -2.588 -6.723 1 98 63 LEU B N 1
ATOM 2300 C CA . LEU B 1 63 ? 13.398 -1.896 -8.008 1 98 63 LEU B CA 1
ATOM 2301 C C . LEU B 1 63 ? 14.164 -0.581 -7.898 1 98 63 LEU B C 1
ATOM 2303 O O . LEU B 1 63 ? 14.648 -0.054 -8.906 1 98 63 LEU B O 1
ATOM 2307 N N . THR B 1 64 ? 14.227 -0.021 -6.672 1 97.44 64 THR B N 1
ATOM 2308 C CA . THR B 1 64 ? 14.969 1.212 -6.438 1 97.44 64 THR B CA 1
ATOM 2309 C C . THR B 1 64 ? 16.469 0.964 -6.531 1 97.44 64 THR B C 1
ATOM 2311 O O . THR B 1 64 ? 17.25 1.885 -6.809 1 97.44 64 THR B O 1
ATOM 2314 N N . LYS B 1 65 ? 16.906 -0.311 -6.379 1 96.5 65 LYS B N 1
ATOM 2315 C CA . LYS B 1 65 ? 18.344 -0.608 -6.27 1 96.5 65 LYS B CA 1
ATOM 2316 C C . LYS B 1 65 ? 18.812 -1.444 -7.453 1 96.5 65 LYS B C 1
ATOM 2318 O O . LYS B 1 65 ? 20 -1.443 -7.781 1 96.5 65 LYS B O 1
ATOM 2323 N N . GLU B 1 66 ? 17.906 -2.189 -8.047 1 96 66 GLU B N 1
ATOM 2324 C CA . GLU B 1 66 ? 18.281 -3.109 -9.117 1 96 66 GLU B CA 1
ATOM 2325 C C . GLU B 1 66 ? 17.422 -2.875 -10.359 1 96 66 GLU B C 1
ATOM 2327 O O . GLU B 1 66 ? 16.219 -2.621 -10.258 1 96 66 GLU B O 1
ATOM 2332 N N . ASP B 1 67 ? 18.047 -2.982 -11.508 1 96.38 67 ASP B N 1
ATOM 2333 C CA . ASP B 1 67 ? 17.344 -2.896 -12.781 1 96.38 67 ASP B CA 1
ATOM 2334 C C . ASP B 1 67 ? 16.75 -4.25 -13.172 1 96.38 67 ASP B C 1
ATOM 2336 O O . ASP B 1 67 ? 17.312 -4.949 -14.023 1 96.38 67 ASP B O 1
ATOM 2340 N N . ILE B 1 68 ? 15.695 -4.555 -12.711 1 97.62 68 ILE B N 1
ATOM 2341 C CA . ILE B 1 68 ? 15.016 -5.828 -12.938 1 97.62 68 ILE B CA 1
ATOM 2342 C C . ILE B 1 68 ? 14.375 -5.832 -14.328 1 97.62 68 ILE B C 1
ATOM 2344 O O . ILE B 1 68 ? 13.695 -4.875 -14.703 1 97.62 68 ILE B O 1
ATOM 2348 N N . ASP B 1 69 ? 14.547 -6.906 -15.047 1 97.25 69 ASP B N 1
ATOM 2349 C CA . ASP B 1 69 ? 14.023 -7.012 -16.406 1 97.25 69 ASP B CA 1
ATOM 2350 C C . ASP B 1 69 ? 12.562 -7.457 -16.406 1 97.25 69 ASP B C 1
ATOM 2352 O O . ASP B 1 69 ? 11.781 -7.043 -17.266 1 97.25 69 ASP B O 1
ATOM 2356 N N . VAL B 1 70 ? 12.234 -8.344 -15.461 1 97.62 70 VAL B N 1
ATOM 2357 C CA . VAL B 1 70 ? 10.875 -8.875 -15.391 1 97.62 70 VAL B CA 1
ATOM 2358 C C . VAL B 1 70 ? 10.594 -9.391 -13.984 1 97.62 70 VAL B C 1
ATOM 2360 O O . VAL B 1 70 ? 11.484 -9.914 -13.312 1 97.62 70 VAL B O 1
ATOM 2363 N N . ILE B 1 71 ? 9.391 -9.172 -13.562 1 97.88 71 ILE B N 1
ATOM 2364 C CA . ILE B 1 71 ? 8.906 -9.648 -12.266 1 97.88 71 ILE B CA 1
ATOM 2365 C C . ILE B 1 71 ? 7.949 -10.82 -12.477 1 97.88 71 ILE B C 1
ATOM 2367 O O . ILE B 1 71 ? 7.016 -10.727 -13.281 1 97.88 71 ILE B O 1
ATOM 2371 N N . PHE B 1 72 ? 8.18 -11.891 -11.805 1 96.56 72 PHE B N 1
ATOM 2372 C CA . PHE B 1 72 ? 7.203 -12.961 -11.664 1 96.56 72 PHE B CA 1
ATOM 2373 C C . PHE B 1 72 ? 6.574 -12.938 -10.273 1 96.56 72 PHE B C 1
ATOM 2375 O O . PHE B 1 72 ? 7.281 -13.023 -9.266 1 96.56 72 PHE B O 1
ATOM 2382 N N . MET B 1 73 ? 5.332 -12.758 -10.281 1 95.75 73 MET B N 1
ATOM 2383 C CA . MET B 1 73 ? 4.602 -12.82 -9.016 1 95.75 73 MET B CA 1
ATOM 2384 C C . MET B 1 73 ? 3.775 -14.094 -8.922 1 95.75 73 MET B C 1
ATOM 2386 O O . MET B 1 73 ? 2.99 -14.398 -9.82 1 95.75 73 MET B O 1
ATOM 2390 N N . THR B 1 74 ? 3.941 -14.773 -7.875 1 93.5 74 THR B N 1
ATOM 2391 C CA . THR B 1 74 ? 3.209 -16.016 -7.672 1 93.5 74 THR B CA 1
ATOM 2392 C C . THR B 1 74 ? 2.547 -16.031 -6.297 1 93.5 74 THR B C 1
ATOM 2394 O O . THR B 1 74 ? 2.848 -15.195 -5.445 1 93.5 74 THR B O 1
ATOM 2397 N N . GLY B 1 75 ? 1.675 -16.938 -6.18 1 92.25 75 GLY B N 1
ATOM 2398 C CA . GLY B 1 75 ? 0.954 -17.078 -4.926 1 92.25 75 GLY B CA 1
ATOM 2399 C C . GLY B 1 75 ? -0.435 -17.656 -5.098 1 92.25 75 GLY B C 1
ATOM 2400 O O . GLY B 1 75 ? -0.75 -18.234 -6.145 1 92.25 75 GLY B O 1
ATOM 2401 N N . SER B 1 76 ? -1.216 -17.578 -4 1 94.56 76 SER B N 1
ATOM 2402 C CA . SER B 1 76 ? -2.557 -18.156 -3.979 1 94.56 76 SER B CA 1
ATOM 2403 C C . SER B 1 76 ? -3.625 -17.062 -4.059 1 94.56 76 SER B C 1
ATOM 2405 O O . SER B 1 76 ? -3.324 -15.875 -3.924 1 94.56 76 SER B O 1
ATOM 2407 N N . ALA B 1 77 ? -4.828 -17.469 -4.402 1 96.56 77 ALA B N 1
ATOM 2408 C CA . ALA B 1 77 ? -6.008 -16.609 -4.441 1 96.56 77 ALA B CA 1
ATOM 2409 C C . ALA B 1 77 ? -7.266 -17.375 -4.062 1 96.56 77 ALA B C 1
ATOM 2411 O O . ALA B 1 77 ? -7.273 -18.609 -4.066 1 96.56 77 ALA B O 1
ATOM 2412 N N . GLY B 1 78 ? -8.227 -16.625 -3.621 1 97.62 78 GLY B N 1
ATOM 2413 C CA . GLY B 1 78 ? -9.555 -17.203 -3.465 1 97.62 78 GLY B CA 1
ATOM 2414 C C . GLY B 1 78 ? -10.398 -17.094 -4.723 1 97.62 78 GLY B C 1
ATOM 2415 O O . GLY B 1 78 ? -10.297 -16.125 -5.469 1 97.62 78 GLY B O 1
ATOM 2416 N N . SER B 1 79 ? -11.266 -18.078 -4.891 1 98.06 79 SER B N 1
ATOM 2417 C CA . SER B 1 79 ? -12.156 -18.094 -6.047 1 98.06 79 SER B CA 1
ATOM 2418 C C . SER B 1 79 ? -13.32 -17.109 -5.867 1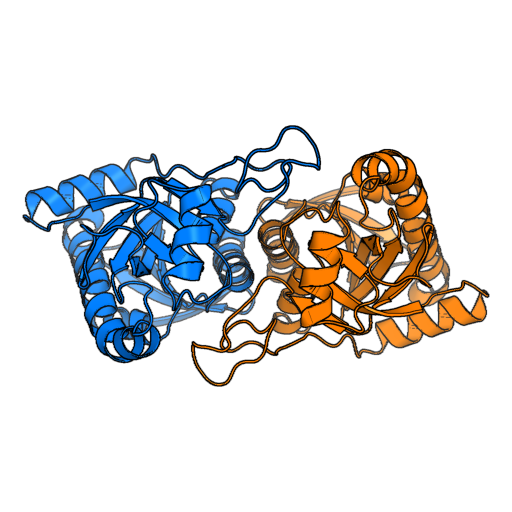 98.06 79 SER B C 1
ATOM 2420 O O . SER B 1 79 ? -13.875 -17 -4.77 1 98.06 79 SER B O 1
ATOM 2422 N N . LEU B 1 80 ? -13.688 -16.438 -6.965 1 98.19 80 LEU B N 1
ATOM 2423 C CA . LEU B 1 80 ? -14.852 -15.555 -6.922 1 98.19 80 LEU B CA 1
ATOM 2424 C C . LEU B 1 80 ? -15.945 -16.062 -7.859 1 98.19 80 LEU B C 1
ATOM 2426 O O . LEU B 1 80 ? -17.047 -15.516 -7.883 1 98.19 80 LEU B O 1
ATOM 2430 N N . GLN B 1 81 ? -15.57 -17.047 -8.664 1 97.56 81 GLN B N 1
ATOM 2431 C CA . GLN B 1 81 ? -16.5 -17.562 -9.656 1 97.56 81 GLN B CA 1
ATOM 2432 C C . GLN B 1 81 ? -16.797 -19.047 -9.422 1 97.56 81 GLN B C 1
ATOM 2434 O O . GLN B 1 81 ? -15.93 -19.797 -8.969 1 97.56 81 GLN B O 1
ATOM 2439 N N . GLU B 1 82 ? -17.953 -19.531 -9.844 1 94.94 82 GLU B N 1
ATOM 2440 C CA . GLU B 1 82 ? -18.375 -20.906 -9.664 1 94.94 82 GLU B CA 1
ATOM 2441 C C . GLU B 1 82 ? -17.516 -21.859 -10.492 1 94.94 82 GLU B C 1
ATOM 2443 O O . GLU B 1 82 ? -17.266 -23 -10.078 1 94.94 82 GLU B O 1
ATOM 2448 N N . ASP B 1 83 ? -17.062 -21.406 -11.57 1 96.06 83 ASP B N 1
ATOM 2449 C CA . ASP B 1 83 ? -16.312 -22.281 -12.469 1 96.06 83 ASP B CA 1
ATOM 2450 C C . ASP B 1 83 ? -14.82 -22.203 -12.195 1 96.06 83 ASP B C 1
ATOM 2452 O O . ASP B 1 83 ? -14.016 -22.766 -12.938 1 96.06 83 ASP B O 1
ATOM 2456 N N . VAL B 1 84 ? -14.406 -21.406 -11.266 1 97.25 84 VAL B N 1
ATOM 2457 C CA . VAL B 1 84 ? -13.039 -21.375 -10.758 1 97.25 84 VAL B CA 1
ATOM 2458 C C . VAL B 1 84 ? -12.945 -22.172 -9.461 1 97.25 84 VAL B C 1
ATOM 2460 O O . VAL B 1 84 ? -13.555 -21.797 -8.453 1 97.25 84 VAL B O 1
ATOM 2463 N N . LYS B 1 85 ? -12.148 -23.25 -9.508 1 94.06 85 LYS B N 1
ATOM 2464 C CA . LYS B 1 85 ? -12.117 -24.188 -8.391 1 94.06 85 LYS B CA 1
ATOM 2465 C C . LYS B 1 85 ? -10.727 -24.281 -7.777 1 94.06 85 LYS B C 1
ATOM 2467 O O . LYS B 1 85 ? -9.758 -23.766 -8.352 1 94.06 85 LYS B O 1
ATOM 2472 N N . ARG B 1 86 ? -10.711 -24.844 -6.598 1 94.25 86 ARG B N 1
ATOM 2473 C CA . ARG B 1 86 ? -9.422 -25.078 -5.953 1 94.25 86 ARG B CA 1
ATOM 2474 C C . ARG B 1 86 ? -8.453 -25.766 -6.91 1 94.25 86 ARG B C 1
ATOM 2476 O O . ARG B 1 86 ? -8.844 -26.656 -7.664 1 94.25 86 ARG B O 1
ATOM 2483 N N . LYS B 1 87 ? -7.223 -25.344 -6.883 1 94.12 87 LYS B N 1
ATOM 2484 C CA . LYS B 1 87 ? -6.098 -25.891 -7.633 1 94.12 87 LYS B CA 1
ATOM 2485 C C . LYS B 1 87 ? -6.078 -25.359 -9.062 1 94.12 87 LYS B C 1
ATOM 2487 O O . LYS B 1 87 ? -5.09 -25.531 -9.781 1 94.12 87 LYS B O 1
ATOM 2492 N N . ASP B 1 88 ? -7.164 -24.672 -9.461 1 96.5 88 ASP B N 1
ATOM 2493 C CA . ASP B 1 88 ? -7.098 -24 -10.758 1 96.5 88 ASP B CA 1
ATOM 2494 C C . ASP B 1 88 ? -5.984 -22.953 -10.773 1 96.5 88 ASP B C 1
ATOM 2496 O O . ASP B 1 88 ? -5.645 -22.375 -9.742 1 96.5 88 ASP B O 1
ATOM 2500 N N . LEU B 1 89 ? -5.426 -22.781 -11.969 1 97.44 89 LEU B N 1
ATOM 2501 C CA . LEU B 1 89 ? -4.426 -21.734 -12.188 1 97.44 89 LEU B CA 1
ATOM 2502 C C . LEU B 1 89 ? -5.035 -20.547 -12.93 1 97.44 89 LEU B C 1
ATOM 2504 O O . LEU B 1 89 ? -5.785 -20.734 -13.898 1 97.44 89 LEU B O 1
ATOM 2508 N N . ILE B 1 90 ? -4.805 -19.391 -12.391 1 98.12 90 ILE B N 1
ATOM 2509 C CA . ILE B 1 90 ? -5.207 -18.172 -13.086 1 98.12 90 ILE B CA 1
ATOM 2510 C C . ILE B 1 90 ? -3.971 -17.406 -13.555 1 98.12 90 ILE B C 1
ATOM 2512 O O . ILE B 1 90 ? -3.037 -17.188 -12.781 1 98.12 90 ILE B O 1
ATOM 2516 N N . LEU B 1 91 ? -3.854 -17.141 -14.812 1 98.25 91 LEU B N 1
ATOM 2517 C CA . LEU B 1 91 ? -2.922 -16.172 -15.398 1 98.25 91 LEU B CA 1
ATOM 2518 C C . LEU B 1 91 ? -3.588 -14.82 -15.586 1 98.25 91 LEU B C 1
ATOM 2520 O O . LEU B 1 91 ? -4.137 -14.539 -16.656 1 98.25 91 LEU B O 1
ATOM 2524 N N . PRO B 1 92 ? -3.469 -13.969 -14.555 1 98.56 92 PRO B N 1
ATOM 2525 C CA . PRO B 1 92 ? -4.199 -12.703 -14.648 1 98.56 92 PRO B CA 1
ATOM 2526 C C . PRO B 1 92 ? -3.76 -11.852 -15.836 1 98.56 92 PRO B C 1
ATOM 2528 O O . PRO B 1 92 ? -2.568 -11.797 -16.141 1 98.56 92 PRO B O 1
ATOM 2531 N N . ASN B 1 93 ? -4.711 -11.203 -16.484 1 98.44 93 ASN B N 1
ATOM 2532 C CA . ASN B 1 93 ? -4.375 -10.195 -17.484 1 98.44 93 ASN B CA 1
ATOM 2533 C C . ASN B 1 93 ? -4.648 -8.781 -16.969 1 98.44 93 ASN B C 1
ATOM 2535 O O . ASN B 1 93 ? -4.293 -7.805 -17.625 1 98.44 93 ASN B O 1
ATOM 2539 N N . LYS B 1 94 ? -5.285 -8.742 -15.789 1 98.62 94 LYS B N 1
ATOM 2540 C CA . LYS B 1 94 ? -5.609 -7.453 -15.18 1 98.62 94 LYS B CA 1
ATOM 2541 C C . LYS B 1 94 ? -5.754 -7.582 -13.664 1 98.62 94 LYS B C 1
ATOM 2543 O O . LYS B 1 94 ? -6.23 -8.602 -13.164 1 98.62 94 LYS B O 1
ATOM 2548 N N . PHE B 1 95 ? -5.32 -6.551 -12.922 1 98.88 95 PHE B N 1
ATOM 2549 C CA . PHE B 1 95 ? -5.566 -6.422 -11.492 1 98.88 95 PHE B CA 1
ATOM 2550 C C . PHE B 1 95 ? -6.34 -5.141 -11.195 1 98.88 95 PHE B C 1
ATOM 2552 O O . PHE B 1 95 ? -6.141 -4.121 -11.852 1 98.88 95 PHE B O 1
ATOM 2559 N N . MET B 1 96 ? -7.184 -5.141 -10.242 1 98.88 96 MET B N 1
ATOM 2560 C CA . MET B 1 96 ? -7.887 -3.975 -9.711 1 98.88 96 MET B CA 1
ATOM 2561 C C . MET B 1 96 ? -7.988 -4.047 -8.188 1 98.88 96 MET B C 1
ATOM 2563 O O . MET B 1 96 ? -7.844 -5.121 -7.605 1 98.88 96 MET B O 1
ATOM 2567 N N . TYR B 1 97 ? -8.133 -2.928 -7.586 1 98.94 97 TYR B N 1
ATOM 2568 C CA . TYR B 1 97 ? -8.438 -2.898 -6.16 1 98.94 97 TYR B CA 1
ATOM 2569 C C . TYR B 1 97 ? -9.93 -3.027 -5.918 1 98.94 97 TYR B C 1
ATOM 2571 O O . TYR B 1 97 ? -10.727 -2.262 -6.473 1 98.94 97 TYR B O 1
ATOM 2579 N N . TYR B 1 98 ? -10.336 -3.951 -5.09 1 98.81 98 TYR B N 1
ATOM 2580 C CA . TYR B 1 98 ? -11.773 -4.035 -4.84 1 98.81 98 TYR B CA 1
ATOM 2581 C C . TYR B 1 98 ? -12.164 -3.18 -3.643 1 98.81 98 TYR B C 1
ATOM 2583 O O . TYR B 1 98 ? -13.352 -2.941 -3.404 1 98.81 98 TYR B O 1
ATOM 2591 N N . ASP B 1 99 ? -11.156 -2.723 -2.867 1 98.69 99 ASP B N 1
ATOM 2592 C CA . ASP B 1 99 ? -11.445 -1.984 -1.643 1 98.69 99 ASP B CA 1
ATOM 2593 C C . ASP B 1 99 ? -11.086 -0.509 -1.79 1 98.69 99 ASP B C 1
ATOM 2595 O O . ASP B 1 99 ? -10.688 0.138 -0.818 1 98.69 99 ASP B O 1
ATOM 2599 N N . ALA B 1 100 ? -11.109 0.012 -2.939 1 98.69 100 ALA B N 1
ATOM 2600 C CA . ALA B 1 100 ? -10.953 1.432 -3.244 1 98.69 100 ALA B CA 1
ATOM 2601 C C . ALA B 1 100 ? -12.25 2.029 -3.783 1 98.69 100 ALA B C 1
ATOM 2603 O O . ALA B 1 100 ? -12.648 1.745 -4.914 1 98.69 100 ALA B O 1
ATOM 2604 N N . HIS B 1 101 ? -12.953 2.814 -3.025 1 98.19 101 HIS B N 1
ATOM 2605 C CA . HIS B 1 101 ? -14.219 3.441 -3.377 1 98.19 101 HIS B CA 1
ATOM 2606 C C . HIS B 1 101 ? -14.094 4.961 -3.418 1 98.19 101 HIS B C 1
ATOM 2608 O O . HIS B 1 101 ? -14.195 5.625 -2.385 1 98.19 101 HIS B O 1
ATOM 2614 N N . ASN B 1 102 ? -13.922 5.484 -4.648 1 98 102 ASN B N 1
ATOM 2615 C CA . ASN B 1 102 ? -13.617 6.906 -4.766 1 98 102 ASN B CA 1
ATOM 2616 C C . ASN B 1 102 ? -14.508 7.59 -5.797 1 98 102 ASN B C 1
ATOM 2618 O O . ASN B 1 102 ? -14.148 8.633 -6.34 1 98 102 ASN B O 1
ATOM 2622 N N . THR B 1 103 ? -15.656 6.996 -6.109 1 96.38 103 THR B N 1
ATOM 2623 C CA . THR B 1 103 ? -16.547 7.523 -7.133 1 96.38 103 THR B CA 1
ATOM 2624 C C . THR B 1 103 ? -17.109 8.883 -6.715 1 96.38 103 THR B C 1
ATOM 2626 O O . THR B 1 103 ? -17.531 9.672 -7.562 1 96.38 103 THR B O 1
ATOM 2629 N N . SER B 1 104 ? -17.125 9.266 -5.43 1 93.44 104 SER B N 1
ATOM 2630 C CA . SER B 1 104 ? -17.672 10.516 -4.93 1 93.44 104 SER B CA 1
ATOM 2631 C C . SER B 1 104 ? -16.625 11.617 -4.922 1 93.44 104 SER B C 1
ATOM 2633 O O . SER B 1 104 ? -16.938 12.789 -4.672 1 93.44 104 SER B O 1
ATOM 2635 N N . ALA B 1 105 ? -15.359 11.266 -5.117 1 91.75 105 ALA B N 1
ATOM 2636 C CA . ALA B 1 105 ? -14.258 12.219 -5.008 1 91.75 105 ALA B CA 1
ATOM 2637 C C . ALA B 1 105 ? -13.922 12.828 -6.363 1 91.75 105 ALA B C 1
ATOM 2639 O O . ALA B 1 105 ? -12.953 13.57 -6.492 1 91.75 105 ALA B O 1
ATOM 2640 N N . GLY B 1 106 ? -14.688 12.617 -7.332 1 90.75 106 GLY B N 1
ATOM 2641 C CA . GLY B 1 106 ? -14.43 13.07 -8.688 1 90.75 106 GLY B CA 1
ATOM 2642 C C . GLY B 1 106 ? -14.852 12.078 -9.75 1 90.75 106 GLY B C 1
ATOM 2643 O O . GLY B 1 106 ? -15.82 11.336 -9.555 1 90.75 106 GLY B O 1
ATOM 2644 N N . ASN B 1 107 ? -14.156 12.188 -10.93 1 94.38 107 ASN B N 1
ATOM 2645 C CA . ASN B 1 107 ? -14.469 11.289 -12.039 1 94.38 107 ASN B CA 1
ATOM 2646 C C . ASN B 1 107 ? -13.664 10 -11.969 1 94.38 107 ASN B C 1
ATOM 2648 O O . ASN B 1 107 ? -12.805 9.75 -12.82 1 94.38 107 ASN B O 1
ATOM 2652 N N . TYR B 1 108 ? -13.992 9.219 -10.945 1 97.25 108 TYR B N 1
ATOM 2653 C CA . TYR B 1 108 ? -13.336 7.93 -10.742 1 97.25 108 TYR B CA 1
ATOM 2654 C C . TYR B 1 108 ? -14.352 6.793 -10.742 1 97.25 108 TYR B C 1
ATOM 2656 O O . TYR B 1 108 ? -15.531 7.008 -10.469 1 97.25 108 TYR B O 1
ATOM 2664 N N . VAL B 1 109 ? -13.898 5.605 -11.078 1 98.06 109 VAL B N 1
ATOM 2665 C CA . VAL B 1 109 ? -14.75 4.422 -11.055 1 98.06 109 VAL B CA 1
ATOM 2666 C C . VAL B 1 109 ? -14.352 3.518 -9.898 1 98.06 109 VAL B C 1
ATOM 2668 O O . VAL B 1 109 ? -13.312 3.732 -9.266 1 98.06 109 VAL B O 1
AT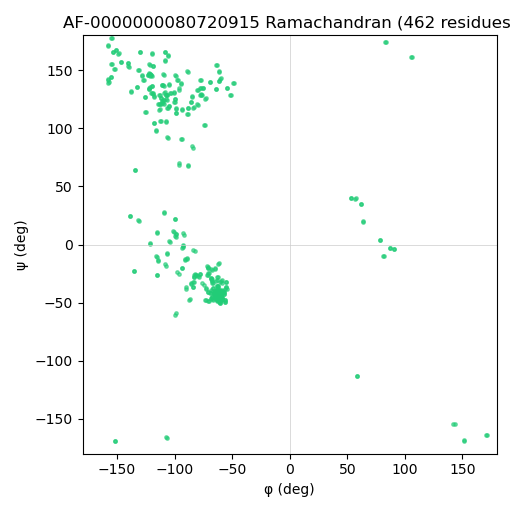OM 2671 N N . GLU B 1 110 ? -15.195 2.562 -9.562 1 98.25 110 GLU B N 1
ATOM 2672 C CA . GLU B 1 110 ? -14.891 1.616 -8.492 1 98.25 110 GLU B CA 1
ATOM 2673 C C . GLU B 1 110 ? -13.547 0.929 -8.727 1 98.25 110 GLU B C 1
ATOM 2675 O O . GLU B 1 110 ? -13.25 0.501 -9.844 1 98.25 110 GLU B O 1
ATOM 2680 N N . GLY B 1 111 ? -12.766 0.857 -7.656 1 98.56 111 GLY B N 1
ATOM 2681 C CA . GLY B 1 111 ? -11.469 0.2 -7.719 1 98.56 111 GLY B CA 1
ATOM 2682 C C . GLY B 1 111 ? -10.344 1.141 -8.094 1 98.56 111 GLY B C 1
ATOM 2683 O O . GLY B 1 111 ? -9.172 0.756 -8.07 1 98.56 111 GLY B O 1
ATOM 2684 N N . GLN B 1 112 ? -10.672 2.367 -8.375 1 98.62 112 GLN B N 1
ATOM 2685 C CA . GLN B 1 112 ? -9.664 3.293 -8.883 1 98.62 112 GLN B CA 1
ATOM 2686 C C . GLN B 1 112 ? -9.148 4.207 -7.77 1 98.62 112 GLN B C 1
ATOM 2688 O O . GLN B 1 112 ? -9.945 4.848 -7.07 1 98.62 112 GLN B O 1
ATOM 2693 N N . ILE B 1 113 ? -7.867 4.211 -7.527 1 98.62 113 ILE B N 1
ATOM 2694 C CA . ILE B 1 113 ? -7.211 5.211 -6.699 1 98.62 113 ILE B CA 1
ATOM 2695 C C . ILE B 1 113 ? -7.094 6.523 -7.469 1 98.62 113 ILE B C 1
ATOM 2697 O O . ILE B 1 113 ? -6.719 6.531 -8.641 1 98.62 113 ILE B O 1
ATOM 2701 N N . PRO B 1 114 ? -7.418 7.684 -6.82 1 97.12 114 PRO B N 1
ATOM 2702 C CA . PRO B 1 114 ? -7.316 8.961 -7.531 1 97.12 114 PRO B CA 1
ATOM 2703 C C . PRO B 1 114 ? -5.961 9.156 -8.203 1 97.12 114 PRO B C 1
ATOM 2705 O O . PRO B 1 114 ? -4.922 8.938 -7.574 1 97.12 114 PRO B O 1
ATOM 2708 N N . GLN B 1 115 ? -5.969 9.492 -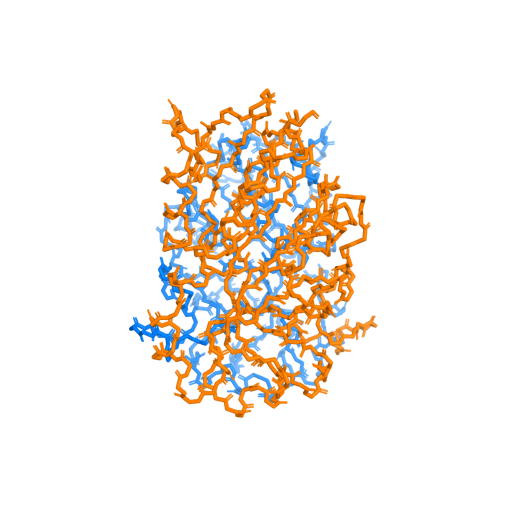9.523 1 96.19 115 GLN B N 1
ATOM 2709 C CA . GLN B 1 115 ? -4.801 9.805 -10.344 1 96.19 115 GLN B CA 1
ATOM 2710 C C . GLN B 1 115 ? -4.074 8.539 -10.773 1 96.19 115 GLN B C 1
ATOM 2712 O O . GLN B 1 115 ? -3 8.602 -11.375 1 96.19 115 GLN B O 1
ATOM 2717 N N . GLU B 1 116 ? -4.586 7.344 -10.453 1 98.06 116 GLU B N 1
ATOM 2718 C CA . GLU B 1 116 ? -4.117 6.059 -10.953 1 98.06 116 GLU B CA 1
ATOM 2719 C C . GLU B 1 116 ? -5.109 5.453 -11.938 1 98.06 116 GLU B C 1
ATOM 2721 O O . GLU B 1 116 ? -6.277 5.848 -11.977 1 98.06 116 GLU B O 1
ATOM 2726 N N . PRO B 1 117 ? -4.691 4.562 -12.781 1 98.19 117 PRO B N 1
ATOM 2727 C CA . PRO B 1 117 ? -5.672 3.873 -13.625 1 98.19 117 PRO B CA 1
ATOM 2728 C C . PRO B 1 117 ? -6.648 3.023 -12.812 1 98.19 117 PRO B C 1
ATOM 2730 O O . PRO B 1 117 ? -6.332 2.604 -11.695 1 98.19 117 PRO B O 1
ATOM 2733 N N . ALA B 1 118 ? -7.805 2.783 -13.312 1 97.12 118 ALA B N 1
ATOM 2734 C CA . ALA B 1 118 ? -8.828 1.98 -12.648 1 97.12 118 ALA B CA 1
ATOM 2735 C C . ALA B 1 118 ? -8.359 0.541 -12.461 1 97.12 118 ALA B C 1
ATOM 2737 O O . ALA B 1 118 ? -8.836 -0.161 -11.57 1 97.12 118 ALA B O 1
ATOM 2738 N N . GLY B 1 119 ? -7.504 0.108 -13.328 1 98.19 119 GLY B N 1
ATOM 2739 C CA . GLY B 1 119 ? -6.914 -1.222 -13.297 1 98.19 119 GLY B CA 1
ATOM 2740 C C . GLY B 1 119 ? -5.547 -1.286 -13.953 1 98.19 119 GLY B C 1
ATOM 2741 O O . GLY B 1 119 ? -5.121 -0.33 -14.609 1 98.19 119 GLY B O 1
ATOM 2742 N N . TYR B 1 120 ? -4.871 -2.342 -13.711 1 98.75 120 TYR B N 1
ATOM 2743 C CA . TYR B 1 120 ? -3.523 -2.561 -14.227 1 98.75 120 TYR B CA 1
ATOM 2744 C C . TYR B 1 120 ? -3.482 -3.775 -15.148 1 98.75 120 TYR B C 1
ATOM 2746 O O . TYR B 1 120 ? -3.51 -4.914 -14.68 1 98.75 120 TYR B O 1
ATOM 2754 N N . THR B 1 121 ? -3.414 -3.492 -16.422 1 98.44 121 THR B N 1
ATOM 2755 C CA . THR B 1 121 ? -3.369 -4.551 -17.438 1 98.44 121 THR B CA 1
ATOM 2756 C C . THR B 1 121 ? -1.96 -5.121 -17.547 1 98.44 121 THR B C 1
ATOM 2758 O O . THR B 1 121 ? -0.979 -4.375 -17.547 1 98.44 121 THR B O 1
ATOM 2761 N N . LEU B 1 122 ? -1.886 -6.383 -17.562 1 97.94 122 LEU B N 1
ATOM 2762 C CA . LEU B 1 122 ? -0.608 -7.066 -17.734 1 97.94 122 LEU B CA 1
ATOM 2763 C C . LEU B 1 122 ? -0.396 -7.453 -19.203 1 97.94 122 LEU B C 1
ATOM 2765 O O . LEU B 1 122 ? -0.413 -8.641 -19.531 1 97.94 122 LEU B O 1
ATOM 2769 N N . ASP B 1 123 ? -0.201 -6.496 -20.062 1 96.31 123 ASP B N 1
ATOM 2770 C CA . ASP B 1 123 ? 0.037 -6.707 -21.484 1 96.31 123 ASP B CA 1
ATOM 2771 C C . ASP B 1 123 ? 1.503 -6.469 -21.844 1 96.31 123 ASP B C 1
ATOM 2773 O O . ASP B 1 123 ? 1.903 -5.336 -22.109 1 96.31 123 ASP B O 1
ATOM 2777 N N . ASN B 1 124 ? 2.32 -7.508 -21.812 1 96.88 124 ASN B N 1
ATOM 2778 C CA . ASN B 1 124 ? 3.74 -7.438 -22.141 1 96.88 124 ASN B CA 1
ATOM 2779 C C . ASN B 1 124 ? 4.238 -8.742 -22.766 1 96.88 124 ASN B C 1
ATOM 2781 O O . ASN B 1 124 ? 3.553 -9.766 -22.703 1 96.88 124 ASN B O 1
ATOM 2785 N N . SER B 1 125 ? 5.363 -8.734 -23.375 1 96.56 125 SER B N 1
ATOM 2786 C CA . SER B 1 125 ? 5.875 -9.859 -24.141 1 96.56 125 SER B CA 1
ATOM 2787 C C . SER B 1 125 ? 6.23 -11.039 -23.25 1 96.56 125 SER B C 1
ATOM 2789 O O . SER B 1 125 ? 6.137 -12.195 -23.656 1 96.56 125 SER B O 1
ATOM 2791 N N . PHE B 1 126 ? 6.613 -10.719 -21.984 1 96.69 126 PHE B N 1
ATOM 2792 C CA . PHE B 1 126 ? 6.965 -11.797 -21.078 1 96.69 126 PHE B CA 1
ATOM 2793 C C . PHE B 1 126 ? 5.734 -12.617 -20.703 1 96.69 126 PHE B C 1
ATOM 2795 O O . PHE B 1 126 ? 5.793 -13.844 -20.641 1 96.69 126 PHE B O 1
ATOM 2802 N N . ARG B 1 127 ? 4.676 -11.969 -20.469 1 97.38 127 ARG B N 1
ATOM 2803 C CA . ARG B 1 127 ? 3.434 -12.664 -20.156 1 97.38 127 ARG B CA 1
ATOM 2804 C C . ARG B 1 127 ? 2.971 -13.516 -21.328 1 97.38 127 ARG B C 1
ATOM 2806 O O . ARG B 1 127 ? 2.525 -14.648 -21.141 1 97.38 127 ARG B O 1
ATOM 2813 N N . ALA B 1 128 ? 3.066 -12.953 -22.547 1 96.94 128 ALA B N 1
ATOM 2814 C CA . ALA B 1 128 ? 2.664 -13.688 -23.75 1 96.94 128 ALA B CA 1
ATOM 2815 C C . ALA B 1 128 ? 3.492 -14.953 -23.922 1 96.94 128 ALA B C 1
ATOM 2817 O O . ALA B 1 128 ? 2.953 -16.016 -24.25 1 96.94 128 ALA B O 1
ATOM 2818 N N . LYS B 1 129 ? 4.758 -14.812 -23.703 1 96 129 LYS B N 1
ATOM 2819 C CA . LYS B 1 129 ? 5.648 -15.961 -23.828 1 96 129 LYS B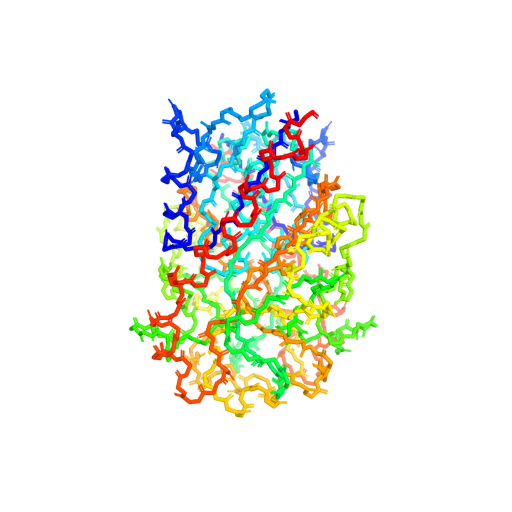 CA 1
ATOM 2820 C C . LYS B 1 129 ? 5.324 -17.016 -22.766 1 96 129 LYS B C 1
ATOM 2822 O O . LYS B 1 129 ? 5.348 -18.219 -23.047 1 96 129 LYS B O 1
ATOM 2827 N N . PHE B 1 130 ? 5.039 -16.562 -21.578 1 96.31 130 PHE B N 1
ATOM 2828 C CA . PHE B 1 130 ? 4.699 -17.484 -20.484 1 96.31 130 PHE B CA 1
ATOM 2829 C C . PHE B 1 130 ? 3.385 -18.203 -20.781 1 96.31 130 PHE B C 1
ATOM 2831 O O . PHE B 1 130 ? 3.27 -19.406 -20.562 1 96.31 130 PHE B O 1
ATOM 2838 N N . ALA B 1 131 ? 2.432 -17.469 -21.266 1 97.31 131 ALA B N 1
ATOM 2839 C CA . ALA B 1 131 ? 1.156 -18.062 -21.656 1 97.31 131 ALA B CA 1
ATOM 2840 C C . ALA B 1 131 ? 1.354 -19.125 -22.719 1 97.31 131 ALA B C 1
ATOM 2842 O O . ALA B 1 131 ? 0.741 -20.203 -22.672 1 97.31 131 ALA B O 1
ATOM 2843 N N . ALA B 1 132 ? 2.137 -18.828 -23.703 1 96.75 132 ALA B N 1
ATOM 2844 C CA . ALA B 1 132 ? 2.443 -19.781 -24.766 1 96.75 132 ALA B CA 1
ATOM 2845 C C . ALA B 1 132 ? 3.096 -21.047 -24.203 1 96.75 132 ALA B C 1
ATOM 2847 O O . ALA B 1 132 ? 2.785 -22.156 -24.625 1 96.75 132 ALA B O 1
ATOM 2848 N N . TYR B 1 133 ? 3.988 -20.844 -23.266 1 96.06 133 TYR B N 1
ATOM 2849 C CA . TYR B 1 133 ? 4.645 -21.969 -22.609 1 96.06 133 TYR B CA 1
ATOM 2850 C C . TYR B 1 133 ? 3.627 -22.859 -21.922 1 96.06 133 TYR B C 1
ATOM 2852 O O . TYR B 1 133 ? 3.699 -24.094 -22.031 1 96.06 133 TYR B O 1
ATOM 2860 N N . LEU B 1 134 ? 2.68 -22.25 -21.156 1 97.19 134 LEU B N 1
ATOM 2861 C CA . LEU B 1 134 ? 1.653 -23.031 -20.469 1 97.19 134 LEU B CA 1
ATOM 2862 C C . LEU B 1 134 ? 0.83 -23.844 -21.453 1 97.19 134 LEU B C 1
ATOM 2864 O O . LEU B 1 134 ? 0.54 -25.016 -21.203 1 97.19 134 LEU B O 1
ATOM 2868 N N . LYS B 1 135 ? 0.533 -23.297 -22.547 1 97.5 135 LYS B N 1
ATOM 2869 C CA . LYS B 1 135 ? -0.244 -23.984 -23.578 1 97.5 135 LYS B CA 1
ATOM 2870 C C . LYS B 1 135 ? 0.556 -25.125 -24.203 1 97.5 135 LYS B C 1
ATOM 2872 O O . LYS B 1 135 ? 0.034 -26.219 -24.391 1 97.5 135 LYS B O 1
ATOM 2877 N N . GLU B 1 136 ? 1.74 -24.844 -24.531 1 96.25 136 GLU B N 1
ATOM 2878 C CA . GLU B 1 136 ? 2.613 -25.828 -25.156 1 96.25 136 GLU B CA 1
ATOM 2879 C C . GLU B 1 136 ? 2.799 -27.047 -24.266 1 96.25 136 GLU B C 1
ATOM 2881 O O . GLU B 1 136 ? 2.963 -28.172 -24.766 1 96.25 136 GLU B O 1
ATOM 2886 N N . HIS B 1 137 ? 2.748 -26.859 -23.016 1 96 137 HIS B N 1
ATOM 2887 C CA . HIS B 1 137 ? 2.959 -27.953 -22.062 1 96 137 HIS B CA 1
ATOM 2888 C C . HIS B 1 137 ? 1.633 -28.484 -21.547 1 96 137 HIS B C 1
ATOM 2890 O O . HIS B 1 137 ? 1.606 -29.234 -20.562 1 96 137 HIS B O 1
ATOM 2896 N N . ASP B 1 138 ? 0.507 -28.062 -22.062 1 97.06 138 ASP B N 1
ATOM 2897 C CA . ASP B 1 138 ? -0.841 -28.531 -21.75 1 97.06 138 ASP B CA 1
ATOM 2898 C C . ASP B 1 138 ? -1.185 -28.281 -20.281 1 97.06 138 ASP B C 1
ATOM 2900 O O . ASP B 1 138 ? -1.757 -29.156 -19.625 1 97.06 138 ASP B O 1
ATOM 2904 N N . ILE B 1 139 ? -0.681 -27.156 -19.734 1 96.75 139 ILE B N 1
ATOM 2905 C CA . ILE B 1 139 ? -1.036 -26.719 -18.391 1 96.75 139 ILE B CA 1
ATOM 2906 C C . ILE B 1 139 ? -2.277 -25.844 -18.453 1 96.75 139 ILE B C 1
ATOM 2908 O O . ILE B 1 139 ? -2.229 -24.719 -18.969 1 96.75 139 ILE B O 1
ATOM 2912 N N . PRO B 1 140 ? -3.371 -26.328 -17.922 1 97.06 140 PRO B N 1
ATOM 2913 C CA . PRO B 1 140 ? -4.602 -25.531 -17.984 1 97.06 140 PRO B CA 1
ATOM 2914 C C . PRO B 1 140 ? -4.539 -24.281 -17.109 1 97.06 140 PRO B C 1
ATOM 2916 O O . PRO B 1 140 ? -3.977 -24.312 -16.016 1 97.06 140 PRO B O 1
ATOM 2919 N N . PHE B 1 141 ? -5.051 -23.219 -17.594 1 97.81 141 PHE B N 1
ATOM 2920 C CA . PHE B 1 141 ? -5.156 -21.984 -16.828 1 97.81 141 PHE B CA 1
ATOM 2921 C C . PHE B 1 141 ? -6.336 -21.141 -17.312 1 97.81 141 PHE B C 1
ATOM 2923 O O . PHE B 1 141 ? -6.797 -21.297 -18.438 1 97.81 141 PHE B O 1
ATOM 2930 N N . LYS B 1 142 ? -6.867 -20.406 -16.438 1 98.12 142 LYS B N 1
ATOM 2931 C CA . LYS B 1 142 ? -7.852 -19.375 -16.766 1 98.12 142 LYS B CA 1
ATOM 2932 C C . LYS B 1 142 ? -7.199 -18 -16.844 1 98.12 142 LYS B C 1
ATOM 2934 O O . LYS B 1 142 ? -6.199 -17.75 -16.188 1 98.12 142 LYS B O 1
ATOM 2939 N N . GLU B 1 143 ? -7.668 -17.156 -17.734 1 98.19 143 GLU B N 1
ATOM 2940 C CA . GLU B 1 143 ? -7.152 -15.805 -17.906 1 98.19 143 GLU B CA 1
ATOM 2941 C C . GLU B 1 143 ? -8.227 -14.758 -17.609 1 98.19 143 GLU B C 1
ATOM 2943 O O . GLU B 1 143 ? -9.352 -14.867 -18.094 1 98.19 143 GLU B O 1
ATOM 2948 N N . GLY B 1 144 ? -7.902 -13.789 -16.719 1 98.25 144 GLY B N 1
ATOM 2949 C CA . GLY B 1 144 ? -8.883 -12.758 -16.422 1 98.25 144 GLY B CA 1
ATOM 2950 C C . GLY B 1 144 ? -8.492 -11.867 -15.258 1 98.25 144 GLY B C 1
ATOM 2951 O O . GLY B 1 144 ? -7.32 -11.805 -14.891 1 98.25 144 GLY B O 1
ATOM 2952 N N . LEU B 1 145 ? -9.484 -11.141 -14.75 1 98.75 145 LEU B N 1
ATOM 2953 C CA . LEU B 1 145 ? -9.32 -10.141 -13.703 1 98.75 145 LEU B CA 1
ATOM 2954 C C . LEU B 1 145 ? -9.172 -10.805 -12.336 1 98.75 145 LEU B C 1
ATOM 2956 O O . LEU B 1 145 ? -9.93 -11.711 -12 1 98.75 145 LEU B O 1
ATOM 2960 N N . ILE B 1 146 ? -8.156 -10.438 -11.625 1 98.81 146 ILE B N 1
ATOM 2961 C CA . ILE B 1 146 ? -8.055 -10.695 -10.195 1 98.81 146 ILE B CA 1
ATOM 2962 C C . ILE B 1 146 ? -8.156 -9.375 -9.422 1 98.81 146 ILE B C 1
ATOM 2964 O O . ILE B 1 146 ? -7.578 -8.367 -9.828 1 98.81 146 ILE B O 1
ATOM 2968 N N . VAL B 1 147 ? -8.891 -9.375 -8.344 1 98.88 147 VAL B N 1
ATOM 2969 C CA . VAL B 1 147 ? -9.039 -8.148 -7.566 1 98.88 147 VAL B CA 1
ATOM 2970 C C . VAL B 1 147 ? -8.297 -8.289 -6.238 1 98.88 147 VAL B C 1
ATOM 2972 O O . VAL B 1 147 ? -8.172 -9.391 -5.699 1 98.88 147 VAL B O 1
ATOM 2975 N N . THR B 1 148 ? -7.777 -7.191 -5.797 1 98.88 148 THR B N 1
ATOM 2976 C CA . THR B 1 148 ? -6.883 -7.137 -4.645 1 98.88 148 THR B CA 1
ATOM 2977 C C . THR B 1 148 ? -7.469 -6.262 -3.543 1 98.88 148 THR B C 1
ATOM 2979 O O . THR B 1 148 ? -8.023 -5.195 -3.818 1 98.88 148 THR B O 1
ATOM 2982 N N . GLY B 1 149 ? -7.418 -6.633 -2.346 1 98.81 149 GLY B N 1
ATOM 2983 C CA . GLY B 1 149 ? -7.723 -5.875 -1.144 1 98.81 149 GLY B CA 1
ATOM 2984 C C . GLY B 1 149 ? -7.012 -6.402 0.09 1 98.81 149 GLY B C 1
ATOM 2985 O O . GLY B 1 149 ? -6.348 -7.438 0.035 1 98.81 149 GLY B O 1
ATOM 2986 N N . ASP B 1 150 ? -7.188 -5.746 1.214 1 98.81 150 ASP B N 1
ATOM 2987 C CA . ASP B 1 150 ? -6.402 -6.074 2.398 1 98.81 150 ASP B CA 1
ATOM 2988 C C . ASP B 1 150 ? -7.191 -6.965 3.354 1 98.81 150 ASP B C 1
ATOM 2990 O O . ASP B 1 150 ? -6.879 -7.039 4.543 1 98.81 150 ASP B O 1
ATOM 2994 N N . SER B 1 151 ? -8.18 -7.652 2.877 1 98.62 151 SER B N 1
ATOM 2995 C CA . SER B 1 151 ? -9.031 -8.484 3.723 1 98.62 151 SER B CA 1
ATOM 2996 C C . SER B 1 151 ? -9.016 -9.938 3.258 1 98.62 151 SER B C 1
ATOM 2998 O O . SER B 1 151 ? -8.922 -10.211 2.059 1 98.62 151 SER B O 1
ATOM 3000 N N . PHE B 1 152 ? -9.125 -10.852 4.215 1 97.75 152 PHE B N 1
ATOM 3001 C CA . PHE B 1 152 ? -9.312 -12.266 3.918 1 97.75 152 PHE B CA 1
ATOM 3002 C C . PHE B 1 152 ? -10.789 -12.57 3.666 1 97.75 152 PHE B C 1
ATOM 3004 O O . PHE B 1 152 ? -11.625 -12.391 4.555 1 97.75 152 PHE B O 1
ATOM 3011 N N . ILE B 1 153 ? -11.086 -13.016 2.49 1 97.94 153 ILE B N 1
ATOM 3012 C CA . ILE B 1 153 ? -12.469 -13.258 2.09 1 97.94 153 ILE B CA 1
ATOM 3013 C C . ILE B 1 153 ? -12.875 -14.68 2.482 1 97.94 153 ILE B C 1
ATOM 3015 O O . ILE B 1 153 ? -12.305 -15.656 1.98 1 97.94 153 ILE B O 1
ATOM 3019 N N . ALA B 1 154 ? -13.875 -14.75 3.371 1 96.62 154 ALA B N 1
ATOM 3020 C CA . ALA B 1 154 ? -14.195 -16.047 3.967 1 96.62 154 ALA B CA 1
ATOM 3021 C C . ALA B 1 154 ? -15.703 -16.25 4.059 1 96.62 154 ALA B C 1
ATOM 3023 O O . ALA B 1 154 ? -16.188 -16.984 4.93 1 96.62 154 ALA B O 1
ATOM 3024 N N . SER B 1 155 ? -16.469 -15.578 3.207 1 96.81 155 SER B N 1
ATOM 3025 C CA . SER B 1 155 ? -17.922 -15.75 3.211 1 96.81 155 SER B CA 1
ATOM 3026 C C . SER B 1 155 ? -18.516 -15.406 1.854 1 96.81 155 SER B C 1
ATOM 3028 O O . SER B 1 155 ? -17.984 -14.57 1.123 1 96.81 155 SER B O 1
ATOM 3030 N N . GLU B 1 156 ? -19.656 -15.977 1.591 1 96.25 156 GLU B N 1
ATOM 3031 C CA . GLU B 1 156 ? -20.391 -15.656 0.363 1 96.25 156 GLU B CA 1
ATOM 3032 C C . GLU B 1 156 ? -20.812 -14.195 0.328 1 96.25 156 GLU B C 1
ATOM 3034 O O . GLU B 1 156 ? -20.844 -13.578 -0.74 1 96.25 156 GLU B O 1
ATOM 3039 N N . ALA B 1 157 ? -21.141 -13.703 1.502 1 96.75 157 ALA B N 1
ATOM 3040 C CA . ALA B 1 157 ? -21.547 -12.305 1.593 1 96.75 157 ALA B CA 1
ATOM 3041 C C . ALA B 1 157 ? -20.422 -11.375 1.133 1 96.75 157 ALA B C 1
ATOM 3043 O O . ALA B 1 157 ? -20.656 -10.422 0.395 1 96.75 157 ALA B O 1
ATOM 3044 N N . GLN B 1 158 ? -19.266 -11.648 1.555 1 97.12 158 GLN B N 1
ATOM 3045 C CA . GLN B 1 158 ? -18.109 -10.867 1.138 1 97.12 158 GLN B CA 1
ATOM 3046 C C . GLN B 1 158 ? -17.875 -10.992 -0.365 1 97.12 158 GLN B C 1
ATOM 3048 O O . GLN B 1 158 ? -17.594 -10 -1.041 1 97.12 158 GLN B O 1
ATOM 3053 N N . LYS B 1 159 ? -17.969 -12.188 -0.891 1 97.69 159 LYS B N 1
ATOM 3054 C CA . LYS B 1 159 ? -17.812 -12.414 -2.324 1 97.69 159 LYS B CA 1
ATOM 3055 C C . LYS B 1 159 ? -18.844 -11.625 -3.129 1 97.69 159 LYS B C 1
ATOM 3057 O O . LYS B 1 159 ? -18.5 -11 -4.137 1 97.69 159 LYS B O 1
ATOM 3062 N N . ASP B 1 160 ? -20.047 -11.703 -2.646 1 97.38 160 ASP B N 1
ATOM 3063 C CA . ASP B 1 160 ? -21.141 -11.016 -3.328 1 97.38 160 ASP B CA 1
ATOM 3064 C C . ASP B 1 160 ? -20.906 -9.508 -3.355 1 97.38 160 ASP B C 1
ATOM 3066 O O . ASP B 1 160 ? -21.188 -8.852 -4.359 1 97.38 160 ASP B O 1
ATOM 3070 N N . GLU B 1 161 ? -20.453 -9.023 -2.256 1 97.44 161 GLU B N 1
ATOM 3071 C CA . GLU B 1 161 ? -20.156 -7.59 -2.188 1 97.44 161 GLU B CA 1
ATOM 3072 C C . GLU B 1 161 ? -19.094 -7.191 -3.217 1 97.44 161 GLU B C 1
ATOM 3074 O O . GLU B 1 161 ? -19.234 -6.168 -3.887 1 97.44 161 GLU B O 1
ATOM 3079 N N . ILE B 1 162 ? -18.062 -7.961 -3.365 1 98.5 162 ILE B N 1
ATOM 3080 C CA . ILE B 1 162 ? -17 -7.707 -4.336 1 98.5 162 ILE B CA 1
ATOM 3081 C C . ILE B 1 162 ? -17.578 -7.789 -5.75 1 98.5 162 ILE B C 1
ATOM 3083 O O . ILE B 1 162 ? -17.312 -6.914 -6.582 1 98.5 162 ILE B O 1
ATOM 3087 N N . LYS B 1 163 ? -18.391 -8.75 -6.016 1 98.06 163 LYS B N 1
ATOM 3088 C CA . LYS B 1 163 ? -18.891 -9.039 -7.359 1 98.06 163 LYS B CA 1
ATOM 3089 C C . LYS B 1 163 ? -19.875 -7.973 -7.812 1 98.06 163 LYS B C 1
ATOM 3091 O O . LYS B 1 163 ? -20.172 -7.855 -9.008 1 98.06 163 LYS B O 1
ATOM 3096 N N . LYS B 1 164 ? -20.453 -7.203 -6.852 1 98.06 164 LYS B N 1
ATOM 3097 C CA . LYS B 1 164 ? -21.328 -6.102 -7.223 1 98.06 164 LYS B CA 1
ATOM 3098 C C . LYS B 1 164 ? -20.641 -5.137 -8.18 1 98.06 164 LYS B C 1
ATOM 3100 O O . LYS B 1 164 ? -21.25 -4.613 -9.102 1 98.06 164 LYS B O 1
ATOM 3105 N N . ASN B 1 165 ? -19.375 -4.938 -7.918 1 97.94 165 ASN B N 1
ATOM 3106 C CA . ASN B 1 165 ? -18.641 -3.969 -8.719 1 97.94 165 ASN B CA 1
ATOM 3107 C C . ASN B 1 165 ? -17.656 -4.656 -9.672 1 97.94 165 ASN B C 1
ATOM 3109 O O . ASN B 1 165 ? -17.188 -4.043 -10.625 1 97.94 165 ASN B O 1
ATOM 3113 N N . PHE B 1 166 ? -17.359 -5.918 -9.398 1 98.38 166 PHE B N 1
ATOM 3114 C CA . PHE B 1 166 ? -16.391 -6.672 -10.172 1 98.38 166 PHE B CA 1
ATOM 3115 C C . PHE B 1 166 ? -16.906 -8.055 -10.516 1 98.38 166 PHE B C 1
ATOM 3117 O O . PHE B 1 166 ? -16.297 -9.07 -10.164 1 98.38 166 PHE B O 1
ATOM 3124 N N . SER B 1 167 ? -17.938 -8.109 -11.281 1 97.81 167 SER B N 1
ATOM 3125 C CA . SER B 1 167 ? -18.734 -9.312 -11.523 1 97.81 167 SER B CA 1
ATOM 3126 C C . SER B 1 167 ? -17.938 -10.336 -12.32 1 97.81 167 SER B C 1
ATOM 3128 O O . SER B 1 167 ? -18.188 -11.539 -12.219 1 97.81 167 SER B O 1
ATOM 3130 N N . ASP B 1 168 ? -16.906 -9.898 -13.023 1 96.94 168 ASP B N 1
ATOM 3131 C CA . ASP B 1 168 ? -16.172 -10.82 -13.891 1 96.94 168 ASP B CA 1
ATOM 3132 C C . ASP B 1 168 ? -14.844 -11.227 -13.273 1 96.94 168 ASP B C 1
ATOM 3134 O O . ASP B 1 168 ? -14.047 -11.93 -13.906 1 96.94 168 ASP B O 1
ATOM 3138 N N . ALA B 1 169 ? -14.609 -10.734 -12.07 1 98.69 169 ALA B N 1
ATOM 3139 C CA . ALA B 1 169 ? -13.359 -11.102 -11.422 1 98.69 169 ALA B CA 1
ATOM 3140 C C . ALA B 1 169 ? -13.297 -12.602 -11.148 1 98.69 169 ALA B C 1
ATOM 3142 O O . ALA B 1 169 ? -14.258 -13.188 -10.633 1 98.69 169 ALA B O 1
ATOM 3143 N N . LEU B 1 170 ? -12.164 -13.219 -11.477 1 98.75 170 LEU B N 1
ATOM 3144 C CA . LEU B 1 170 ? -12.008 -14.664 -11.336 1 98.75 170 LEU B CA 1
ATOM 3145 C C . LEU B 1 170 ? -11.57 -15.031 -9.922 1 98.75 170 LEU B C 1
ATOM 3147 O O . LEU B 1 170 ? -11.898 -16.109 -9.422 1 98.75 170 LEU B O 1
ATOM 3151 N N . GLY B 1 171 ? -10.789 -14.156 -9.336 1 98.56 171 GLY B N 1
ATOM 3152 C CA . GLY B 1 171 ? -10.227 -14.438 -8.023 1 98.56 171 GLY B CA 1
ATOM 3153 C C . GLY B 1 171 ? -9.961 -13.188 -7.203 1 98.56 171 GLY B C 1
ATOM 3154 O O . GLY B 1 171 ? -10.07 -12.07 -7.715 1 98.56 171 GLY B O 1
ATOM 3155 N N . VAL B 1 172 ? -9.695 -13.414 -5.934 1 98.75 172 VAL B N 1
ATOM 3156 C CA . VAL B 1 172 ? -9.422 -12.344 -4.98 1 98.75 172 VAL B CA 1
ATOM 3157 C C . VAL B 1 172 ? -8.18 -12.672 -4.168 1 98.75 172 VAL B C 1
ATOM 3159 O O . VAL B 1 172 ? -7.938 -13.836 -3.83 1 98.75 172 VAL B O 1
ATOM 3162 N N . GLU B 1 173 ? -7.324 -11.703 -4.004 1 98 173 GLU B N 1
ATOM 3163 C CA . GLU B 1 173 ? -6.113 -11.875 -3.211 1 98 173 GLU B CA 1
ATOM 3164 C C . GLU B 1 173 ? -5.656 -10.547 -2.604 1 98 173 GLU B C 1
ATOM 3166 O O . GLU B 1 173 ? -6.426 -9.586 -2.549 1 98 173 GLU B O 1
ATOM 3171 N N . MET B 1 174 ? -4.434 -10.484 -2.025 1 98.38 174 MET B N 1
ATOM 3172 C CA . MET B 1 174 ? -4.184 -9.367 -1.125 1 98.38 174 MET B CA 1
ATOM 3173 C C . MET B 1 174 ? -2.99 -8.539 -1.601 1 98.38 174 MET B C 1
ATOM 3175 O O . MET B 1 174 ? -2.643 -7.531 -0.985 1 98.38 174 MET B O 1
ATOM 3179 N N . GLU B 1 175 ? -2.352 -8.945 -2.773 1 98.19 175 GLU B N 1
ATOM 3180 C CA . GLU B 1 175 ? -1.117 -8.227 -3.07 1 98.19 175 GLU B CA 1
ATOM 3181 C C . GLU B 1 175 ? -1.054 -7.816 -4.539 1 98.19 175 GLU B C 1
ATOM 3183 O O . GLU B 1 175 ? -0.302 -6.914 -4.906 1 98.19 175 GLU B O 1
ATOM 3188 N N . GLY B 1 176 ? -1.701 -8.398 -5.43 1 98.56 176 GLY B N 1
ATOM 3189 C CA . GLY B 1 176 ? -1.459 -8.375 -6.863 1 98.56 176 GLY B CA 1
ATOM 3190 C C . GLY B 1 176 ? -1.539 -6.984 -7.461 1 98.56 176 GLY B C 1
ATOM 3191 O O . GLY B 1 176 ? -0.627 -6.555 -8.172 1 98.56 176 GLY B O 1
ATOM 3192 N N . ALA B 1 177 ? -2.617 -6.227 -7.18 1 98.88 177 ALA B N 1
ATOM 3193 C CA . ALA B 1 177 ? -2.775 -4.879 -7.723 1 98.88 177 ALA B CA 1
ATOM 3194 C C . ALA B 1 177 ? -1.663 -3.957 -7.234 1 98.88 177 ALA B C 1
ATOM 3196 O O . ALA B 1 177 ? -1.225 -3.064 -7.965 1 98.88 177 ALA B O 1
ATOM 3197 N N . ALA B 1 178 ? -1.248 -4.164 -6.004 1 98.81 178 ALA B N 1
ATOM 3198 C CA . ALA B 1 178 ? -0.154 -3.361 -5.465 1 98.81 178 ALA B CA 1
ATOM 3199 C C . ALA B 1 178 ? 1.139 -3.605 -6.234 1 98.81 178 ALA B C 1
ATOM 3201 O O . ALA B 1 178 ? 1.827 -2.658 -6.625 1 98.81 178 ALA B O 1
ATOM 3202 N N . PHE B 1 179 ? 1.459 -4.914 -6.516 1 98.62 179 PHE B N 1
ATOM 3203 C CA . PHE B 1 179 ? 2.623 -5.254 -7.324 1 98.62 179 PHE B CA 1
ATOM 3204 C C . PHE B 1 179 ? 2.516 -4.629 -8.711 1 98.62 179 PHE B C 1
ATOM 3206 O O . PHE B 1 179 ? 3.482 -4.055 -9.219 1 98.62 179 PHE B O 1
ATOM 3213 N N . ALA B 1 180 ? 1.361 -4.754 -9.281 1 98.88 180 ALA B N 1
ATOM 3214 C CA . ALA B 1 180 ? 1.149 -4.246 -10.641 1 98.88 180 ALA B CA 1
ATOM 3215 C C . ALA B 1 180 ? 1.316 -2.729 -10.688 1 98.88 180 ALA B C 1
ATOM 3217 O O . ALA B 1 180 ? 1.891 -2.191 -11.641 1 98.88 180 ALA B O 1
ATOM 3218 N N . GLN B 1 181 ? 0.812 -2.055 -9.672 1 98.81 181 GLN B N 1
ATOM 3219 C CA . GLN B 1 181 ? 0.947 -0.603 -9.609 1 98.81 181 GLN B CA 1
ATOM 3220 C C . GLN B 1 181 ? 2.412 -0.191 -9.508 1 98.81 181 GLN B C 1
ATOM 3222 O O . GLN B 1 181 ? 2.863 0.701 -10.227 1 98.81 181 GLN B O 1
ATOM 3227 N N . VAL B 1 182 ? 3.154 -0.818 -8.602 1 98.62 182 VAL B N 1
ATOM 3228 C CA . VAL B 1 182 ? 4.57 -0.503 -8.438 1 98.62 182 VAL B CA 1
ATOM 3229 C C . VAL B 1 182 ? 5.32 -0.814 -9.734 1 98.62 182 VAL B C 1
ATOM 3231 O O . VAL B 1 182 ? 6.109 0.001 -10.211 1 98.62 182 VAL B O 1
ATOM 3234 N N . ALA B 1 183 ? 5.066 -1.992 -10.305 1 98.69 183 ALA B N 1
ATOM 3235 C CA . ALA B 1 183 ? 5.723 -2.391 -11.555 1 98.69 183 ALA B CA 1
ATOM 3236 C C . ALA B 1 183 ? 5.465 -1.368 -12.656 1 98.69 183 ALA B C 1
ATOM 3238 O O . ALA B 1 183 ? 6.375 -1.031 -13.422 1 98.69 183 ALA B O 1
ATOM 3239 N N . ARG B 1 184 ? 4.242 -0.913 -12.742 1 98.31 184 ARG B N 1
ATOM 3240 C CA . ARG B 1 184 ? 3.887 0.091 -13.742 1 98.31 184 ARG B CA 1
ATOM 3241 C C . ARG B 1 184 ? 4.707 1.363 -13.555 1 98.31 184 ARG B C 1
ATOM 3243 O O . ARG B 1 184 ? 5.254 1.905 -14.516 1 98.31 184 ARG B O 1
ATOM 3250 N N . HIS B 1 185 ? 4.781 1.837 -12.328 1 98.12 185 HIS B N 1
ATOM 3251 C CA . HIS B 1 185 ? 5.496 3.074 -12.039 1 98.12 185 HIS B CA 1
ATOM 3252 C C . HIS B 1 185 ? 6.98 2.938 -12.359 1 98.12 185 HIS B C 1
ATOM 3254 O O . HIS B 1 185 ? 7.625 3.906 -12.773 1 98.12 185 HIS B O 1
ATOM 3260 N N . PHE B 1 186 ? 7.543 1.778 -12.234 1 98.19 186 PHE B N 1
ATOM 3261 C CA . PHE B 1 186 ? 8.953 1.542 -12.5 1 98.19 186 PHE B CA 1
ATOM 3262 C C . PHE B 1 186 ? 9.156 1.081 -13.945 1 98.19 186 PHE B C 1
ATOM 3264 O O . PHE B 1 186 ? 10.289 0.817 -14.359 1 98.19 186 PHE B O 1
ATOM 3271 N N . ASN B 1 187 ? 8.031 0.91 -14.703 1 97.88 187 ASN B N 1
ATOM 3272 C CA . ASN B 1 187 ? 8.062 0.438 -16.078 1 97.88 187 ASN B CA 1
ATOM 3273 C C . ASN B 1 187 ? 8.75 -0.917 -16.188 1 97.88 187 ASN B C 1
ATOM 3275 O O . ASN B 1 187 ? 9.617 -1.11 -17.047 1 97.88 187 ASN B O 1
ATOM 3279 N N . THR B 1 188 ? 8.5 -1.781 -15.242 1 98.31 188 THR B N 1
ATOM 3280 C CA . THR B 1 188 ? 9.031 -3.139 -15.234 1 98.31 188 THR B CA 1
ATOM 3281 C C . THR B 1 188 ? 7.934 -4.152 -15.555 1 98.31 188 THR B C 1
ATOM 3283 O O . THR B 1 188 ? 6.898 -4.184 -14.883 1 98.31 188 THR B O 1
ATOM 3286 N N . PRO B 1 189 ? 8.109 -4.984 -16.562 1 98.38 189 PRO B N 1
ATOM 3287 C CA . PRO B 1 189 ? 7.074 -5.969 -16.891 1 98.38 189 PRO B CA 1
ATOM 3288 C C . PRO B 1 189 ? 6.785 -6.926 -15.734 1 98.38 189 PRO B C 1
ATOM 3290 O O . PRO B 1 189 ? 7.703 -7.336 -15.023 1 98.38 189 PRO B O 1
ATOM 3293 N N . LEU B 1 190 ? 5.535 -7.266 -15.602 1 98.44 190 LEU B N 1
ATOM 3294 C CA . LEU B 1 190 ? 5.066 -8.156 -14.547 1 98.44 190 LEU B CA 1
ATOM 3295 C C . LEU B 1 190 ? 4.289 -9.328 -15.133 1 98.44 190 LEU B C 1
ATOM 3297 O O . LEU B 1 190 ? 3.416 -9.141 -15.984 1 98.44 190 LEU B O 1
ATOM 3301 N N . VAL B 1 191 ? 4.652 -10.508 -14.797 1 98.06 191 VAL B N 1
ATOM 3302 C CA . VAL B 1 191 ? 3.924 -11.742 -15.07 1 98.06 191 VAL B CA 1
ATOM 3303 C C . VAL B 1 191 ? 3.416 -12.344 -13.766 1 98.06 191 VAL B C 1
ATOM 3305 O O . VAL B 1 191 ? 4.176 -12.484 -12.805 1 98.06 191 VAL B O 1
ATOM 3308 N N . ALA B 1 192 ? 2.166 -12.641 -13.719 1 97.62 192 ALA B N 1
ATOM 3309 C CA . ALA B 1 192 ? 1.594 -13.18 -12.484 1 97.62 192 ALA B CA 1
ATOM 3310 C C . ALA B 1 192 ? 0.934 -14.531 -12.734 1 97.62 192 ALA B C 1
ATOM 3312 O O . ALA B 1 192 ? 0.382 -14.773 -13.812 1 97.62 192 ALA B O 1
ATOM 3313 N N . ILE B 1 193 ? 1.015 -15.367 -11.766 1 96.75 193 ILE B N 1
ATOM 3314 C CA . ILE B 1 193 ? 0.242 -16.609 -11.734 1 96.75 193 ILE B CA 1
ATOM 3315 C C . ILE B 1 193 ? -0.296 -16.828 -10.32 1 96.75 193 ILE B C 1
ATOM 3317 O O . ILE B 1 193 ? 0.421 -16.641 -9.336 1 96.75 193 ILE B O 1
ATOM 3321 N N . ARG B 1 194 ? -1.537 -17.125 -10.219 1 95.94 194 ARG B N 1
ATOM 3322 C CA . ARG B 1 194 ? -2.174 -17.453 -8.945 1 95.94 194 ARG B CA 1
ATOM 3323 C C . ARG B 1 194 ? -2.814 -18.828 -8.984 1 95.94 194 ARG B C 1
ATOM 3325 O O . ARG B 1 194 ? -3.412 -19.219 -9.992 1 95.94 194 ARG B O 1
ATOM 3332 N N . ALA B 1 195 ? -2.584 -19.547 -7.961 1 95.69 195 ALA B N 1
ATOM 3333 C CA . ALA B 1 195 ? -3.275 -20.812 -7.793 1 95.69 195 ALA B CA 1
ATOM 3334 C C . ALA B 1 195 ? -4.375 -20.703 -6.738 1 95.69 195 ALA B C 1
ATOM 3336 O O . ALA B 1 195 ? -4.16 -20.141 -5.664 1 95.69 195 ALA B O 1
ATOM 3337 N N . ILE B 1 196 ? -5.531 -21.297 -7.012 1 96.88 196 ILE B N 1
ATOM 3338 C CA . ILE B 1 196 ? -6.695 -21.125 -6.152 1 96.88 196 ILE B CA 1
ATOM 3339 C C . ILE B 1 196 ? -6.578 -22.047 -4.938 1 96.88 196 ILE B C 1
ATOM 3341 O O . ILE B 1 196 ? -6.52 -23.266 -5.078 1 96.88 196 ILE B O 1
ATOM 3345 N N . SER B 1 197 ? -6.582 -21.391 -3.783 1 94.88 197 SER B N 1
ATOM 3346 C CA . SER B 1 197 ? -6.383 -22.141 -2.543 1 94.88 197 SER B CA 1
ATOM 3347 C C . SER B 1 197 ? -7.719 -22.453 -1.874 1 94.88 197 SER B C 1
ATOM 3349 O O . SER B 1 197 ? -7.805 -23.391 -1.071 1 94.88 197 SER B O 1
ATOM 3351 N N . ASP B 1 198 ? -8.734 -21.656 -2.164 1 94.44 198 ASP B N 1
ATOM 3352 C CA . ASP B 1 198 ? -10.023 -21.781 -1.488 1 94.44 198 ASP B CA 1
ATOM 3353 C C . ASP B 1 198 ? -11.141 -21.172 -2.332 1 94.44 198 ASP B C 1
ATOM 3355 O O . ASP B 1 198 ? -10.875 -20.484 -3.324 1 94.44 198 ASP B O 1
ATOM 3359 N N . ASN B 1 199 ? -12.352 -21.375 -1.911 1 94.25 199 ASN B N 1
ATOM 3360 C CA . ASN B 1 199 ? -13.5 -20.922 -2.688 1 94.25 199 ASN B CA 1
ATOM 3361 C C . ASN B 1 199 ? -14.055 -19.594 -2.148 1 94.25 199 ASN B C 1
ATOM 3363 O O . ASN B 1 199 ? -15.18 -19.203 -2.48 1 94.25 199 ASN B O 1
ATOM 3367 N N . GLY B 1 200 ? -13.328 -18.969 -1.215 1 92.5 200 GLY B N 1
ATOM 3368 C CA . GLY B 1 200 ? -13.766 -17.703 -0.659 1 92.5 200 GLY B CA 1
ATOM 3369 C C . GLY B 1 200 ? -15.07 -17.797 0.106 1 92.5 200 GLY B C 1
ATOM 3370 O O . GLY B 1 200 ? -15.797 -16.812 0.226 1 92.5 200 GLY B O 1
ATOM 3371 N N . ASP B 1 201 ? -15.375 -19.047 0.501 1 93.19 201 ASP B N 1
ATOM 3372 C CA . ASP B 1 201 ? -16.609 -19.266 1.244 1 93.19 201 ASP B CA 1
ATOM 3373 C C . ASP B 1 201 ? -16.328 -19.562 2.715 1 93.19 201 ASP B C 1
ATOM 3375 O O . ASP B 1 201 ? -15.234 -19.266 3.209 1 93.19 201 ASP B O 1
ATOM 3379 N N . ALA B 1 202 ? -17.297 -20.062 3.443 1 90.44 202 ALA B N 1
ATOM 3380 C CA . ALA B 1 202 ? -17.203 -20.234 4.891 1 90.44 202 ALA B CA 1
ATOM 3381 C C . ALA B 1 202 ? -16.078 -21.203 5.258 1 90.44 202 ALA B C 1
ATOM 3383 O O . ALA B 1 202 ? -15.602 -21.203 6.395 1 90.44 202 ALA B O 1
ATOM 3384 N N . ASN B 1 203 ? -15.594 -21.984 4.301 1 92.69 203 ASN B N 1
ATOM 3385 C CA . ASN B 1 203 ? -14.523 -22.938 4.566 1 92.69 203 ASN B CA 1
ATOM 3386 C C . ASN B 1 203 ? -13.172 -22.391 4.102 1 92.69 203 ASN B C 1
ATOM 3388 O O . ASN B 1 203 ? -12.18 -23.125 4.078 1 92.69 203 ASN B O 1
ATOM 3392 N N . ALA B 1 204 ? -13.156 -21.203 3.789 1 91.25 204 ALA B N 1
ATOM 3393 C CA . ALA B 1 204 ? -11.977 -20.641 3.139 1 91.25 204 ALA B CA 1
ATOM 3394 C C . ALA B 1 204 ? -10.75 -20.766 4.035 1 91.25 204 ALA B C 1
ATOM 3396 O O . ALA B 1 204 ? -9.664 -21.109 3.562 1 91.25 204 ALA B O 1
ATOM 3397 N N . ASP B 1 205 ? -10.859 -20.484 5.305 1 88.69 205 ASP B N 1
ATOM 3398 C CA . ASP B 1 205 ? -9.711 -20.516 6.211 1 88.69 205 ASP B CA 1
ATOM 3399 C C . ASP B 1 205 ? -9.117 -21.922 6.285 1 88.69 205 ASP B C 1
ATOM 3401 O O . ASP B 1 205 ? -7.91 -22.094 6.137 1 88.69 205 ASP B O 1
ATOM 3405 N N . ASN B 1 206 ? -9.945 -22.906 6.434 1 90.12 206 ASN B N 1
ATOM 3406 C CA . ASN B 1 206 ? -9.508 -24.297 6.488 1 90.12 206 ASN B CA 1
ATOM 3407 C C . ASN B 1 206 ? -8.891 -24.75 5.168 1 90.12 206 ASN B C 1
ATOM 3409 O O . ASN B 1 206 ? -7.867 -25.438 5.156 1 90.12 206 ASN B O 1
ATOM 3413 N N . ASP B 1 207 ? -9.578 -24.406 4.188 1 90.94 207 ASP B N 1
ATOM 3414 C CA . ASP B 1 207 ? -9.086 -24.766 2.863 1 90.94 207 ASP B CA 1
ATOM 3415 C C . ASP B 1 207 ? -7.734 -24.109 2.584 1 90.94 207 ASP B C 1
ATOM 3417 O O . ASP B 1 207 ? -6.812 -24.75 2.084 1 90.94 207 ASP B O 1
ATOM 3421 N N . PHE B 1 208 ? -7.668 -22.844 2.947 1 90.56 208 PHE B N 1
ATOM 3422 C CA . PHE B 1 208 ? -6.418 -22.125 2.771 1 90.56 208 PHE B CA 1
ATOM 3423 C C . PHE B 1 208 ? -5.273 -22.828 3.48 1 90.56 208 PHE B C 1
ATOM 3425 O O . PHE B 1 208 ? -4.227 -23.094 2.877 1 90.56 208 PHE B O 1
ATOM 3432 N N . ASP B 1 209 ? -5.426 -23.172 4.695 1 87.88 209 ASP B N 1
ATOM 3433 C CA . ASP B 1 209 ? -4.395 -23.844 5.488 1 87.88 209 ASP B CA 1
ATOM 3434 C C . ASP B 1 209 ? -3.973 -25.156 4.852 1 87.88 209 ASP B C 1
ATOM 3436 O O . ASP B 1 209 ? -2.789 -25.516 4.852 1 87.88 209 ASP B O 1
ATOM 3440 N N . LYS B 1 210 ? -4.887 -25.797 4.211 1 88.06 210 LYS B N 1
ATOM 3441 C CA . LYS B 1 210 ? -4.668 -27.125 3.662 1 88.06 210 LYS B CA 1
ATOM 3442 C C . LYS B 1 210 ? -3.98 -27.062 2.301 1 88.06 210 LYS B C 1
ATOM 3444 O O . LYS B 1 210 ? -3.141 -27.906 1.979 1 88.06 210 LYS B O 1
ATOM 3449 N N . PHE B 1 211 ? -4.301 -25.984 1.591 1 89.44 211 PHE B N 1
ATOM 3450 C CA . PHE B 1 211 ? -3.959 -26.078 0.176 1 89.44 211 PHE B CA 1
ATOM 3451 C C . PHE B 1 211 ? -2.877 -25.062 -0.186 1 89.44 211 PHE B C 1
ATOM 3453 O O . PHE B 1 211 ? -2.266 -25.156 -1.252 1 89.44 211 PHE B O 1
ATOM 3460 N N . VAL B 1 212 ? -2.613 -24.125 0.655 1 90.56 212 VAL B N 1
ATOM 3461 C CA . VAL B 1 212 ? -1.698 -23.047 0.311 1 90.56 212 VAL B CA 1
ATOM 3462 C C . VAL B 1 212 ? -0.33 -23.625 -0.051 1 90.56 212 VAL B C 1
ATOM 3464 O O . VAL B 1 212 ? 0.312 -23.156 -0.998 1 90.56 212 VAL B O 1
ATOM 3467 N N . LYS B 1 213 ? 0.164 -24.609 0.614 1 89.19 213 LYS B N 1
ATOM 3468 C CA . LYS B 1 213 ? 1.455 -25.219 0.321 1 89.19 213 LYS B CA 1
ATOM 3469 C C . LYS B 1 213 ? 1.427 -25.953 -1.021 1 89.19 213 LYS B C 1
ATOM 3471 O O . LYS B 1 213 ? 2.35 -25.812 -1.826 1 89.19 213 LYS B O 1
ATOM 3476 N N . GLU B 1 214 ? 0.37 -26.688 -1.194 1 89.62 214 GLU B N 1
ATOM 3477 C CA . GLU B 1 214 ? 0.239 -27.469 -2.42 1 89.62 214 GLU B CA 1
ATOM 3478 C C . GLU B 1 214 ? 0.166 -26.578 -3.646 1 89.62 214 GLU B C 1
ATOM 3480 O O . GLU B 1 214 ? 0.881 -26.781 -4.629 1 89.62 214 GLU B O 1
ATOM 3485 N N . VAL B 1 215 ? -0.66 -25.578 -3.535 1 89.62 215 VAL B N 1
ATOM 3486 C CA . VAL B 1 215 ? -0.885 -24.734 -4.699 1 89.62 215 VAL B CA 1
ATOM 3487 C C . VAL B 1 215 ? 0.311 -23.797 -4.902 1 89.62 215 VAL B C 1
ATOM 3489 O O . VAL B 1 215 ? 0.663 -23.469 -6.039 1 89.62 215 VAL B O 1
ATOM 3492 N N . GLY B 1 216 ? 0.927 -23.391 -3.857 1 85.94 216 GLY B N 1
ATOM 3493 C CA . GLY B 1 216 ? 2.172 -22.641 -3.965 1 85.94 216 GLY B CA 1
ATOM 3494 C C . GLY B 1 216 ? 3.271 -23.422 -4.664 1 85.94 216 GLY B C 1
ATOM 3495 O O . GLY B 1 216 ? 3.977 -22.875 -5.516 1 85.94 216 GLY B O 1
ATOM 3496 N N . ALA B 1 217 ? 3.383 -24.672 -4.32 1 87.25 217 ALA B N 1
ATOM 3497 C CA . ALA B 1 217 ? 4.375 -25.547 -4.938 1 87.25 217 ALA B CA 1
ATOM 3498 C C . ALA B 1 217 ? 4.102 -25.719 -6.43 1 87.25 217 ALA B C 1
ATOM 3500 O O . ALA B 1 217 ? 5.031 -25.766 -7.238 1 87.25 217 ALA B O 1
ATOM 3501 N N . LYS B 1 218 ? 2.873 -25.828 -6.746 1 87.75 218 LYS B N 1
ATOM 3502 C CA . LYS B 1 218 ? 2.482 -25.984 -8.141 1 87.75 218 LYS B CA 1
ATOM 3503 C C . LYS B 1 218 ? 2.91 -24.766 -8.961 1 87.75 218 LYS B C 1
ATOM 3505 O O . LYS B 1 218 ? 3.539 -24.906 -10.016 1 87.75 218 LYS B O 1
ATOM 3510 N N . ALA B 1 219 ? 2.596 -23.609 -8.477 1 88.69 219 ALA B N 1
ATOM 3511 C CA . ALA B 1 219 ? 2.959 -22.375 -9.172 1 88.69 219 ALA B CA 1
ATOM 3512 C C . ALA B 1 219 ? 4.473 -22.234 -9.281 1 88.69 219 ALA B C 1
ATOM 3514 O O . ALA B 1 219 ? 4.996 -21.875 -10.344 1 88.69 219 ALA B O 1
ATOM 3515 N N . ALA B 1 220 ? 5.129 -22.562 -8.219 1 87.38 220 ALA B N 1
ATOM 3516 C CA . ALA B 1 220 ? 6.586 -22.469 -8.18 1 87.38 220 ALA B CA 1
ATOM 3517 C C . ALA B 1 220 ? 7.234 -23.422 -9.18 1 87.38 220 ALA B C 1
ATOM 3519 O O . ALA B 1 220 ? 8.203 -23.062 -9.852 1 87.38 220 ALA B O 1
ATOM 3520 N N . SER B 1 221 ? 6.738 -24.594 -9.266 1 89.25 221 SER B N 1
ATOM 3521 C CA . SER B 1 221 ? 7.285 -25.594 -10.18 1 89.25 221 SER B CA 1
ATOM 3522 C C . SER B 1 221 ? 7.141 -25.141 -11.633 1 89.25 221 SER B C 1
ATOM 3524 O O . SER B 1 221 ? 8.039 -25.359 -12.445 1 89.25 221 SER B O 1
ATOM 3526 N N . ILE B 1 222 ? 6.078 -24.547 -11.93 1 91.94 222 ILE B N 1
ATOM 3527 C CA . ILE B 1 222 ? 5.805 -24.094 -13.289 1 91.94 222 ILE B CA 1
ATOM 3528 C C . ILE B 1 222 ? 6.773 -22.984 -13.664 1 91.94 222 ILE B C 1
ATOM 3530 O O . ILE B 1 222 ? 7.395 -23.016 -14.727 1 91.94 222 ILE B O 1
ATOM 3534 N N . ILE B 1 223 ? 6.938 -22 -12.781 1 90.56 223 ILE B N 1
ATOM 3535 C CA . ILE B 1 223 ? 7.816 -20.875 -13.047 1 90.56 223 ILE B CA 1
ATOM 3536 C C . ILE B 1 223 ? 9.266 -21.359 -13.141 1 90.56 223 ILE B C 1
ATOM 3538 O O . ILE B 1 223 ? 10.008 -20.922 -14.023 1 90.56 223 ILE B O 1
ATOM 3542 N N . ALA B 1 224 ? 9.648 -22.234 -12.266 1 87.69 224 ALA B N 1
ATOM 3543 C CA . ALA B 1 224 ? 11 -22.766 -12.273 1 87.69 224 ALA B CA 1
ATOM 3544 C C . ALA B 1 224 ? 11.297 -23.484 -13.594 1 87.69 224 ALA B C 1
ATOM 3546 O O . ALA B 1 224 ? 12.352 -23.281 -14.195 1 87.69 224 ALA B O 1
ATOM 3547 N N . SER B 1 225 ? 10.352 -24.328 -14.016 1 89.25 225 SER B N 1
ATOM 3548 C CA . SER B 1 225 ? 10.523 -25.062 -15.258 1 89.25 225 SER B CA 1
ATOM 3549 C C . SER B 1 225 ? 10.594 -24.109 -16.453 1 89.25 225 SER B C 1
ATOM 3551 O O . SER B 1 225 ? 11.406 -24.297 -17.359 1 89.25 225 SER B O 1
ATOM 3553 N N . TYR B 1 226 ? 9.711 -23.094 -16.438 1 91.31 226 TYR B N 1
ATOM 3554 C CA . TYR B 1 226 ? 9.703 -22.094 -17.5 1 91.31 226 TYR B CA 1
ATOM 3555 C C . TYR B 1 226 ? 11.047 -21.391 -17.594 1 91.31 226 TYR B C 1
ATOM 3557 O O . TYR B 1 226 ? 11.609 -21.234 -18.672 1 91.31 226 TYR B O 1
ATOM 3565 N N . LEU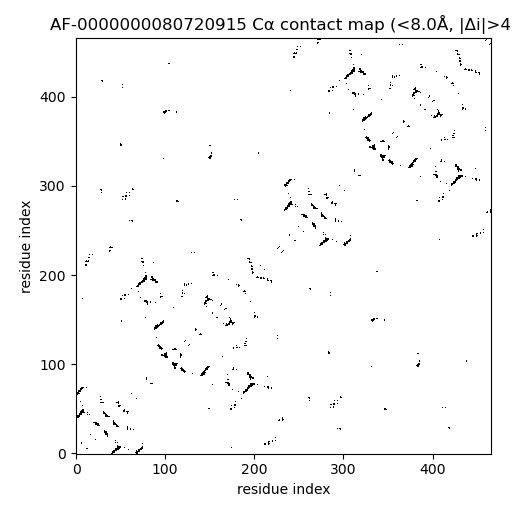 B 1 227 ? 11.578 -20.969 -16.438 1 87.12 227 LEU B N 1
ATOM 3566 C CA . LEU B 1 227 ? 12.836 -20.234 -16.406 1 87.12 227 LEU B CA 1
ATOM 3567 C C . LEU B 1 227 ? 14 -21.125 -16.828 1 87.12 227 LEU B C 1
ATOM 3569 O O . LEU B 1 227 ? 14.93 -20.656 -17.5 1 87.12 227 LEU B O 1
ATOM 3573 N N . GLU B 1 228 ? 13.93 -22.359 -16.516 1 84.38 228 GLU B N 1
ATOM 3574 C CA . GLU B 1 228 ? 14.984 -23.312 -16.875 1 84.38 228 GLU B CA 1
ATOM 3575 C C . GLU B 1 228 ? 14.961 -23.609 -18.375 1 84.38 228 GLU B C 1
ATOM 3577 O O . GLU B 1 228 ? 16.016 -23.75 -19 1 84.38 228 GLU B O 1
ATOM 3582 N N . GLU B 1 229 ? 13.742 -23.688 -18.922 1 83.62 229 GLU B N 1
ATOM 3583 C CA . GLU B 1 229 ? 13.602 -24.125 -20.312 1 83.62 229 GLU B CA 1
ATOM 3584 C C . GLU B 1 229 ? 13.727 -22.953 -21.266 1 83.62 229 GLU B C 1
ATOM 3586 O O . GLU B 1 229 ? 14.188 -23.109 -22.406 1 83.62 229 GLU B O 1
ATOM 3591 N N . THR B 1 230 ? 13.078 -21.875 -21.047 1 72.5 230 THR B N 1
ATOM 3592 C CA . THR B 1 230 ? 12.891 -20.797 -22.016 1 72.5 230 THR B CA 1
ATOM 3593 C C . THR B 1 230 ? 13.875 -19.672 -21.766 1 72.5 230 THR B C 1
ATOM 3595 O O . THR B 1 230 ? 14.352 -19.031 -22.719 1 72.5 230 THR B O 1
ATOM 3598 N N . VAL B 1 231 ? 13.734 -19.25 -20.688 1 58.19 231 VAL B N 1
ATOM 3599 C CA . VAL B 1 231 ? 14.523 -18.047 -20.453 1 58.19 231 VAL B CA 1
ATOM 3600 C C . VAL B 1 231 ? 16 -18.406 -20.344 1 58.19 231 VAL B C 1
ATOM 3602 O O . VAL B 1 231 ? 16.875 -17.578 -20.609 1 58.19 231 VAL B O 1
ATOM 3605 N N . LEU B 1 232 ? 16.156 -19.719 -19.906 1 47.94 232 LEU B N 1
ATOM 3606 C CA . LEU B 1 232 ? 17.5 -20.188 -19.641 1 47.94 232 LEU B CA 1
ATOM 3607 C C . LEU B 1 232 ? 18.172 -20.672 -20.938 1 47.94 232 LEU B C 1
ATOM 3609 O O . LEU B 1 232 ? 19.328 -21.078 -20.922 1 47.94 232 LEU B O 1
ATOM 3613 N N . ASP B 1 233 ? 17.375 -20.672 -22.062 1 43.38 233 ASP B N 1
ATOM 3614 C CA . ASP B 1 233 ? 18.125 -20.969 -23.281 1 43.38 233 ASP B CA 1
ATOM 3615 C C . ASP B 1 233 ? 18.641 -19.703 -23.953 1 43.38 233 ASP B C 1
ATOM 3617 O O . ASP B 1 233 ? 17.906 -18.719 -24.062 1 43.38 233 ASP B O 1
#

Organism: Lactobacillus johnsonii (strain FI9785) (NCBI:txid633699)

InterPro domains:
  IPR000845 Nucleoside phosphorylase domain [PF01048] (2-228)
  IPR010049 MTA/SAH nucleosidase [TIGR01704] (2-225)
  IPR035994 Nucleoside phosphorylase superfamily [G3DSA:3.40.50.1580] (1-230)
  IPR035994 Nucleoside phosphorylase superfamily [SSF53167] (1-228)

Sequence (466 aa):
MKIAIIVPMEEEAEFYKKHFKSENKEVFGTTEFDHFSVNGNDIYLGLSGIGKVNAAMNLTSLLTKEDIDVIFMTGSAGSLQEDVKRKDLILPNKFMYYDAHNTSAGNYVEGQIPQEPAGYTLDNSFRAKFAAYLKEHDIPFKEGLIVTGDSFIASEAQKDEIKKNFSDALGVEMEGAAFAQVARHFNTPLVAIRAISDNGDANADNDFDKFVKEVGAKAASIIASYLEETVLDMKIAIIVPMEEEAEFYKKHFKSENKEVFGTTEFDHFSVNGNDIYLGLSGIGKVNAAMNLTSLLTKEDIDVIFMTGSAGSLQEDVKRKDLILPNKFMYYDAHNTSAGNYVEGQIPQEPAGYTLDNSFRAKFAAYLKEHDIPFKEGLIVTGDSFIASEAQKDEIKKNFSDALGVEMEGAAFAQVARHFNTPLVAIRAISDNGDANADNDFDKFVKEVGAKAASIIASYLEETVLD

Secondary structure (DSSP, 8-state):
-EEEEEESSHHHHHHHHHHS---EEEEETTEEEEEEEETTEEEEEEE--SSHHHHHHHHHHHHHHS--SEEEEEEEEEE-STT--TT-EEEEEEEEESS---TTSSS--TTPPTTS-SSEE--SHHHHHHHHHHHHTT---EEEEEEE-SS---SHHHHHHHHHH-TT--EEESSHHHHHHHHHHTT--EEEEEEEEE-SSTTHHHHHHHHHHHHHHHHHHHHHHHIIIII--/-EEEEEESSHHHHHHHHHHS---EEEEETTEEEEEEEETTEEEEEEE--SSHHHHHHHHHHHHHHS--SEEEEEEEEEE-STT--TT-EEEEEEEEESS---TTSSS--TTPPTTS-SSEE--SHHHHHHHHHHHHTT---EEEEEEE-SS---SHHHHHHHHHH-TT--EEESSHHHHHHHHHHTT--EEEEEEEEE-SSTTHHHHHHHHHHHHHHHHHHHHHHHIIIII--

Foldseek 3Di:
DEEEEEEADPLLCVLVCVVFPFPDWDDQPHWIWGWGDALNYIYTYTHQHFALVSLLVGVCSDLVPDVHQEYEYEFAWAFLDPVQDAQAKAWEQKEFALPDDCVVVDPDAHRDDPPGDRMFGQDDPVQVVLVVVCVVVVNDHHYYYEYADRDQQEAPVSSVSSCVRVVPHGTYGGHVRSNRRSCVVSVHHYTYMYGYQYNSHNCRVVSNVVCRSVSSSVRSVSVSVCCNPPVSD/DEEEEEEADPLLCVLVCVVFPFPDWDDQPHWIWGWGDALNYIYTYTHQHFALVSLLVHVCSDLVPDVHQEYEYEFAWAFLDPVADAQAKAWEQKEFALPDDCVVVDPDAHRDDPPGDRMFGQDDPVQVVLVVVCVVVVNDHHYYYEYADRDQQEAPVSSVSSCVRVVPHGTYGGHVRSNRRSCVVSVHHYTYMYGYQYNSHNCRVVSNVVCRSVSSSVRSVSVSVCCNPPVSD

Solvent-accessible surface area (backbone atoms only — not comparable to full-atom values): 22473 Å² total; per-residue (Å²): 93,33,35,36,37,39,23,43,43,67,65,36,42,51,46,49,57,71,73,40,77,68,80,42,78,46,72,31,64,79,31,60,24,40,33,33,77,53,69,81,21,40,35,36,41,31,63,30,37,56,25,32,41,35,22,13,32,37,53,31,16,41,58,50,76,40,85,55,61,36,35,37,38,44,37,62,24,24,22,63,34,91,89,42,46,65,67,38,35,35,40,48,42,29,24,24,30,70,62,15,48,23,49,77,72,50,100,44,49,76,18,14,42,74,98,51,64,54,53,43,70,46,85,49,71,66,37,51,53,51,51,49,50,34,55,75,69,71,49,77,64,45,75,40,34,33,31,15,32,47,45,62,60,45,26,59,69,55,46,50,60,50,33,73,80,39,70,74,31,44,27,38,37,34,32,61,30,29,42,46,51,50,27,56,68,67,72,29,51,58,33,50,40,32,19,20,24,18,61,18,24,80,56,13,51,64,33,31,73,69,27,42,48,58,30,15,37,51,55,38,51,52,54,51,50,46,44,60,62,56,70,29,96,94,33,36,34,39,40,23,43,42,68,65,36,42,51,47,48,56,72,74,40,77,67,80,43,79,45,73,32,63,78,30,59,24,41,35,31,76,51,69,82,20,40,35,36,40,30,63,32,38,54,25,31,42,34,22,13,31,37,54,30,16,42,58,50,75,40,85,54,61,34,35,38,37,43,37,63,24,26,22,62,35,90,88,43,47,65,66,39,35,34,41,47,43,29,23,24,33,71,61,15,48,22,49,77,71,51,101,44,50,77,18,13,41,76,99,50,65,51,53,42,69,45,84,50,70,68,36,53,52,51,51,50,50,33,56,75,68,72,50,78,63,45,74,41,34,32,31,16,32,46,43,61,60,45,26,60,68,56,46,51,59,50,33,74,81,40,70,74,30,43,28,39,34,36,32,60,31,28,42,45,51,50,27,56,67,67,71,30,49,59,33,49,42,31,18,20,24,20,61,17,24,80,58,15,52,63,34,31,73,67,27,41,48,59,30,14,36,53,55,38,50,51,52,52,51,47,45,61,62,59,70,31,97